Protein AF-A0A7C5S4I0-F1 (afdb_monomer_lite)

Radius of gyration: 25.24 Å; chains: 1; bounding box: 49×80×62 Å

Secondary structure (DSSP, 8-state):
-HHHHHHHHHHHHHHHHHHHHHHHHHHHHHHHHHHH--TT-EEEEEETTEEEEEEEEEE-SSEEEEEETTEEEEEEGGGS-HHHHHHHHHHHHTTT-HHHHHHHHHHHHT-GGGHHHHHHHHHHHHHH-HHHHSS-----PPPPPPP--PPPPPP---------------PPPPTT-PPPS---SSS--SS--SSEESS-PPTTSSEEHHHHHHHTTSTTHHHHHHHTT---SS--GGGHHHHHHHHHHH--HHHHHHHHHHHTSPPP--SSHHHHHHHHHHHHHHHHHTT-TTS-HHHHHHHHHHHHHHHHHHHHHTTS-TTSHHHHHHHHHHHHHHHHHTTTSTTHHHHHHHHHHHIIIIIHHHHHHTTT--SSIIIIIIIIIIHHHHHHHHHHHHHH---HHHHHHHTT-HHHHHHHHHHHTB-TTSPBP--SS----TTSTTS--HHHHHHHHHHTT-GGG--

Foldseek 3Di:
DVVVVVVVVVVVVVVVVLVVVLVVLLVVLLVLLQVQDDFQDWAWDADPNDTDIFTWHHRDPQGTWTDDPNDTDGDGSVRQDLVRSLVSLCVSCDLQNLVSLVSSLVNQVSDPVSVVVNVVSLVSCCVPPVVVNPDDDDDDDDDDDDDDDDDDDDDPDDDDDQDDQDQDPFDDFDPQDDDFPDWFPAFDAAFPQQQEDDDDDDPDAHHYLVRLLVQCVDPPNVVVLVVLPDDDPDQDLQNLLSLLSNCSRPVPVVSLVSSLVSLLDAQDDPVDLVSLVSLLSSLNNLRSSVPPPPCDPVSNVSSLVRLVVSLVVLLSVLPPALQALNVLSSLSSQLSSLNSCPPVDVCSRVSNVSSVCCCVRHNLSVLVVVLLDHDQWLQRCVVRPLVSVLSNQSRCCRGTVPRVLSVCSRSNVSLVVVLVQQVVQADPVRFGDGDHDDDVPPDDCSRHDPPSNLSSCVSSVPVVNPD

Structure (mmCIF, N/CA/C/O backbone):
data_AF-A0A7C5S4I0-F1
#
_entry.id   AF-A0A7C5S4I0-F1
#
loop_
_atom_site.group_PDB
_atom_site.id
_atom_site.type_symbol
_atom_site.label_atom_id
_atom_site.label_alt_id
_atom_site.label_comp_id
_atom_site.label_asym_id
_atom_site.label_entity_id
_atom_site.label_seq_id
_atom_site.pdbx_PDB_ins_code
_atom_site.Cartn_x
_atom_site.Cartn_y
_atom_site.Cartn_z
_atom_site.occupancy
_atom_site.B_iso_or_equiv
_atom_site.auth_seq_id
_atom_site.auth_comp_id
_atom_site.auth_asym_id
_atom_site.auth_atom_id
_atom_site.pdbx_PDB_model_num
ATOM 1 N N . MET A 1 1 ? -8.549 29.759 23.054 1.00 49.41 1 MET A N 1
ATOM 2 C CA . MET A 1 1 ? -9.076 28.689 22.179 1.00 49.41 1 MET A CA 1
ATOM 3 C C . MET A 1 1 ? -9.478 29.214 20.807 1.00 49.41 1 MET A C 1
ATOM 5 O O . MET A 1 1 ? -8.896 28.748 19.839 1.00 49.41 1 MET A O 1
ATOM 9 N N . GLU A 1 2 ? -10.346 30.225 20.693 1.00 38.31 2 GLU A N 1
ATOM 10 C CA . GLU A 1 2 ? -10.807 30.738 19.383 1.00 38.31 2 GLU A CA 1
ATOM 11 C C . GLU A 1 2 ? -9.679 31.234 18.459 1.00 38.31 2 GLU A C 1
ATOM 13 O O . GLU A 1 2 ? -9.653 30.900 17.279 1.00 38.31 2 GLU A O 1
ATOM 18 N N . ARG A 1 3 ? -8.666 31.937 18.990 1.00 32.91 3 ARG A N 1
ATOM 19 C CA . ARG A 1 3 ? -7.503 32.378 18.189 1.00 32.91 3 ARG A CA 1
ATOM 20 C C . ARG A 1 3 ? -6.625 31.227 17.676 1.00 32.91 3 ARG A C 1
ATOM 22 O O . ARG A 1 3 ? -6.031 31.352 16.613 1.00 32.91 3 ARG A O 1
ATOM 29 N N . GLN A 1 4 ? -6.555 30.109 18.403 1.00 33.31 4 GLN A N 1
ATOM 30 C CA . GLN A 1 4 ? -5.811 28.918 17.968 1.00 33.31 4 GLN A CA 1
ATOM 31 C C . GLN A 1 4 ? -6.588 28.122 16.914 1.00 33.31 4 GLN A C 1
ATOM 33 O O . GLN A 1 4 ? -5.984 27.647 15.959 1.00 33.31 4 GLN A O 1
ATOM 38 N N . GLN A 1 5 ? -7.915 28.025 17.037 1.00 38.31 5 GLN A N 1
ATOM 39 C CA . GLN A 1 5 ? -8.766 27.393 16.023 1.00 38.31 5 GLN A CA 1
ATOM 40 C C . GLN A 1 5 ? -8.799 28.198 14.714 1.00 38.31 5 GLN A C 1
ATOM 42 O O . GLN A 1 5 ? -8.715 27.603 13.644 1.00 38.31 5 GLN A O 1
ATOM 47 N N . ALA A 1 6 ? -8.819 29.534 14.786 1.00 35.03 6 ALA A N 1
ATOM 48 C CA . ALA A 1 6 ? -8.716 30.396 13.606 1.00 35.03 6 ALA A CA 1
ATOM 49 C C . ALA A 1 6 ? -7.357 30.257 12.890 1.00 35.03 6 ALA A C 1
ATOM 51 O O . ALA A 1 6 ? -7.311 30.180 11.664 1.00 35.03 6 ALA A O 1
ATOM 52 N N . ALA A 1 7 ? -6.256 30.155 13.644 1.00 31.31 7 ALA A N 1
ATOM 53 C CA . ALA A 1 7 ? -4.921 29.943 13.080 1.00 31.31 7 ALA A CA 1
ATOM 54 C C . ALA A 1 7 ? -4.766 28.553 12.426 1.00 31.31 7 ALA A C 1
ATOM 56 O O . ALA A 1 7 ? -4.193 28.442 11.345 1.00 31.31 7 ALA A O 1
ATOM 57 N N . LEU A 1 8 ? -5.326 27.502 13.039 1.00 33.78 8 LEU A N 1
ATOM 58 C CA . LEU A 1 8 ? -5.344 26.142 12.482 1.00 33.78 8 LEU A CA 1
ATOM 59 C C . LEU A 1 8 ? -6.216 26.035 11.220 1.00 33.78 8 LEU A C 1
ATOM 61 O O . LEU A 1 8 ? -5.810 25.389 10.256 1.00 33.78 8 LEU A O 1
ATOM 65 N N . GLY A 1 9 ? -7.375 26.702 11.195 1.00 37.19 9 GLY A N 1
ATOM 66 C CA . GLY A 1 9 ? -8.237 26.774 10.012 1.00 37.19 9 GLY A CA 1
ATOM 67 C C . GLY A 1 9 ? -7.575 27.505 8.841 1.00 37.19 9 GLY A C 1
ATOM 68 O O . GLY A 1 9 ? -7.613 27.018 7.713 1.00 37.19 9 GLY A O 1
ATOM 69 N N . ALA A 1 10 ? -6.892 28.623 9.112 1.00 31.53 10 ALA A N 1
ATOM 70 C CA . ALA A 1 10 ? -6.148 29.367 8.096 1.00 31.53 10 ALA A CA 1
ATOM 71 C C . ALA A 1 10 ? -4.965 28.559 7.529 1.00 31.53 10 ALA A C 1
ATOM 73 O O . ALA A 1 10 ? -4.748 28.553 6.316 1.00 31.53 10 ALA A O 1
ATOM 74 N N . ALA A 1 11 ? -4.232 27.827 8.375 1.00 31.39 11 ALA A N 1
ATOM 75 C CA . ALA A 1 11 ? -3.129 26.971 7.937 1.00 31.39 11 ALA A CA 1
ATOM 76 C C . ALA A 1 11 ? -3.612 25.785 7.081 1.00 31.39 11 ALA A C 1
ATOM 78 O O . ALA A 1 11 ? -3.050 25.530 6.018 1.00 31.39 11 ALA A O 1
ATOM 79 N N . ALA A 1 12 ? -4.690 25.102 7.484 1.00 33.16 12 ALA A N 1
ATOM 80 C CA . ALA A 1 12 ? -5.265 23.994 6.718 1.00 33.16 12 ALA A CA 1
ATOM 81 C C . ALA A 1 12 ? -5.838 24.450 5.364 1.00 33.16 12 ALA A C 1
ATOM 83 O O . ALA A 1 12 ? -5.592 23.800 4.348 1.00 33.16 12 ALA A O 1
ATOM 84 N N . ALA A 1 13 ? -6.533 25.593 5.326 1.00 32.53 13 ALA A N 1
ATOM 85 C CA . ALA A 1 13 ? -7.019 26.189 4.081 1.00 32.53 13 ALA A CA 1
ATOM 86 C C . ALA A 1 13 ? -5.866 26.593 3.148 1.00 32.53 13 ALA A C 1
ATOM 88 O O . ALA A 1 13 ? -5.957 26.385 1.942 1.00 32.53 13 ALA A O 1
ATOM 89 N N . THR A 1 14 ? -4.758 27.100 3.700 1.00 34.88 14 THR A N 1
ATOM 90 C CA . THR A 1 14 ? -3.560 27.457 2.923 1.00 34.88 14 THR A CA 1
ATOM 91 C C . THR A 1 14 ? -2.895 26.220 2.319 1.00 34.88 14 THR A C 1
ATOM 93 O O . THR A 1 14 ? -2.570 26.224 1.138 1.00 34.88 14 THR A O 1
ATOM 96 N N . VAL A 1 15 ? -2.753 25.131 3.083 1.00 35.12 15 VAL A N 1
ATOM 97 C CA . VAL A 1 15 ? -2.174 23.870 2.580 1.00 35.12 15 VAL A CA 1
ATOM 98 C C . VAL A 1 15 ? -3.059 23.233 1.503 1.00 35.12 15 VAL A C 1
ATOM 100 O O . VAL A 1 15 ? -2.547 22.807 0.468 1.00 35.12 15 VAL A O 1
ATOM 103 N N . LEU A 1 16 ? -4.382 23.206 1.705 1.00 31.30 16 LEU A N 1
ATOM 104 C CA . LEU A 1 16 ? -5.329 22.683 0.714 1.00 31.30 16 LEU A CA 1
ATOM 105 C C . LEU A 1 16 ? -5.314 23.529 -0.570 1.00 31.30 16 LEU A C 1
ATOM 107 O O . LEU A 1 16 ? -5.294 22.983 -1.671 1.00 31.30 16 LEU A O 1
ATOM 111 N N . PHE A 1 17 ? -5.251 24.856 -0.432 1.00 34.47 17 PHE A N 1
ATOM 112 C CA . PHE A 1 17 ? -5.127 25.783 -1.555 1.00 34.47 17 PHE A CA 1
ATOM 113 C C . PHE A 1 17 ? -3.813 25.572 -2.322 1.00 34.47 17 PHE A C 1
ATOM 115 O O . PHE A 1 17 ? -3.835 25.499 -3.550 1.00 34.47 17 PHE A O 1
ATOM 122 N N . CYS A 1 18 ? -2.684 25.391 -1.629 1.00 40.94 18 CYS A N 1
ATOM 123 C CA . CYS A 1 18 ? -1.391 25.112 -2.259 1.00 40.94 18 CYS A CA 1
ATOM 124 C C . CYS A 1 18 ? -1.392 23.789 -3.042 1.00 40.94 18 CYS A C 1
ATOM 126 O O . CYS A 1 18 ? -0.913 23.762 -4.175 1.00 40.94 18 CYS A O 1
ATOM 128 N N . ALA A 1 19 ? -1.971 22.718 -2.486 1.00 37.75 19 ALA A N 1
ATOM 129 C CA . ALA A 1 19 ? -2.036 21.412 -3.146 1.00 37.75 19 ALA A CA 1
ATOM 130 C C . ALA A 1 19 ? -2.951 21.415 -4.386 1.00 37.75 19 ALA A C 1
ATOM 132 O O . ALA A 1 19 ? -2.568 20.901 -5.437 1.00 37.75 19 ALA A O 1
ATOM 133 N N . VAL A 1 20 ? -4.132 22.041 -4.290 1.00 43.34 20 VAL A N 1
ATOM 134 C CA . VAL A 1 20 ? -5.066 22.179 -5.424 1.00 43.34 20 VAL A CA 1
ATOM 135 C C . VAL A 1 20 ? -4.447 23.020 -6.539 1.00 43.34 20 VAL A C 1
ATOM 137 O O . VAL A 1 20 ? -4.541 22.651 -7.709 1.00 43.34 20 VAL A O 1
ATOM 140 N N . CYS A 1 21 ? -3.750 24.106 -6.195 1.00 58.91 21 CYS A N 1
ATOM 141 C CA . CYS A 1 21 ? -3.068 24.911 -7.201 1.00 58.91 21 CYS A CA 1
ATOM 142 C C . CYS A 1 21 ? -1.896 24.168 -7.857 1.00 58.91 21 CYS A C 1
ATOM 144 O O . CYS A 1 21 ? -1.713 24.295 -9.061 1.00 58.91 21 CYS A O 1
ATOM 146 N N . GLY A 1 22 ? -1.123 23.378 -7.102 1.00 66.75 22 GLY A N 1
ATOM 147 C CA . GLY A 1 22 ? 0.019 22.643 -7.656 1.00 66.75 22 GLY A CA 1
ATOM 148 C C . GLY A 1 22 ? -0.386 21.602 -8.706 1.00 66.75 22 GLY A C 1
ATOM 149 O O . GLY A 1 22 ? 0.315 21.436 -9.707 1.00 66.75 22 GLY A O 1
ATOM 150 N N . ALA A 1 23 ? -1.533 20.940 -8.507 1.00 67.31 23 ALA A N 1
ATOM 151 C CA . ALA A 1 23 ? -2.107 20.009 -9.478 1.00 67.31 23 ALA A CA 1
ATOM 152 C C . ALA A 1 23 ? -2.664 20.729 -10.718 1.00 67.31 23 ALA A C 1
ATOM 154 O O . ALA A 1 23 ? -2.421 20.275 -11.836 1.00 67.31 23 ALA A O 1
ATOM 155 N N . ALA A 1 24 ? -3.356 21.860 -10.529 1.00 78.31 24 ALA A N 1
ATOM 156 C CA . ALA A 1 24 ? -3.873 22.677 -11.628 1.00 78.31 24 ALA A CA 1
ATOM 157 C C . ALA A 1 24 ? -2.739 23.209 -12.521 1.00 78.31 24 ALA A C 1
ATOM 159 O O . ALA A 1 24 ? -2.768 23.004 -13.726 1.00 78.31 24 ALA A O 1
ATOM 160 N N . GLU A 1 25 ? -1.681 23.767 -11.927 1.00 85.88 25 GLU A N 1
ATOM 161 C CA . GLU A 1 25 ? -0.528 24.309 -12.661 1.00 85.88 25 GLU A CA 1
ATOM 162 C C . GLU A 1 25 ? 0.234 23.235 -13.442 1.00 85.88 25 GLU A C 1
ATOM 164 O O . GLU A 1 25 ? 0.729 23.487 -14.539 1.00 85.88 25 GLU A O 1
ATOM 169 N N . ARG A 1 26 ? 0.345 22.021 -12.886 1.00 90.81 26 ARG A N 1
ATOM 170 C CA . ARG A 1 26 ? 0.927 20.892 -13.619 1.00 90.81 26 ARG A CA 1
ATOM 171 C C . ARG A 1 26 ? 0.043 20.503 -14.803 1.00 90.81 26 ARG A C 1
ATOM 173 O O . ARG A 1 26 ? 0.578 20.264 -15.881 1.00 90.81 26 ARG A O 1
ATOM 180 N N . GLY A 1 27 ? -1.277 20.489 -14.613 1.00 87.94 27 GLY A N 1
ATOM 181 C CA . GLY A 1 27 ? -2.254 20.306 -15.686 1.00 87.94 27 GLY A CA 1
ATOM 182 C C . GLY A 1 27 ? -2.083 21.340 -16.800 1.00 87.94 27 GLY A C 1
ATOM 183 O O . GLY A 1 27 ? -1.869 20.954 -17.948 1.00 87.94 27 GLY A O 1
ATOM 184 N N . ASP A 1 28 ? -2.056 22.627 -16.449 1.00 92.38 28 ASP A N 1
ATOM 185 C CA . ASP A 1 28 ? -1.843 23.741 -17.381 1.00 92.38 28 ASP A CA 1
ATOM 186 C C . ASP A 1 28 ? -0.530 23.581 -18.158 1.00 92.38 28 ASP A C 1
ATOM 188 O O . ASP A 1 28 ? -0.490 23.751 -19.377 1.00 92.38 28 ASP A O 1
ATOM 192 N N . LEU A 1 29 ? 0.547 23.181 -17.474 1.00 94.44 29 LEU A N 1
ATOM 193 C CA . LEU A 1 29 ? 1.850 22.971 -18.097 1.00 94.44 29 LEU A CA 1
ATOM 194 C C . LEU A 1 29 ? 1.850 21.783 -19.074 1.00 94.44 29 LEU A C 1
ATOM 196 O O . LEU A 1 29 ? 2.409 21.884 -20.165 1.00 94.44 29 LEU A O 1
ATOM 200 N N . THR A 1 30 ? 1.214 20.664 -18.715 1.00 95.44 30 THR A N 1
ATOM 201 C CA . THR A 1 30 ? 1.076 19.508 -19.621 1.00 95.44 30 THR A CA 1
ATOM 202 C C . THR A 1 30 ? 0.172 19.815 -20.815 1.00 95.44 30 THR A C 1
ATOM 204 O O . THR A 1 30 ? 0.504 19.438 -21.939 1.00 95.44 30 THR A O 1
ATOM 207 N N . GLY A 1 31 ? -0.907 20.580 -20.607 1.00 94.44 31 GLY A N 1
ATOM 208 C CA . GLY A 1 31 ? -1.767 21.088 -21.675 1.00 94.44 31 GLY A CA 1
ATOM 209 C C . GLY A 1 31 ? -0.993 21.982 -22.642 1.00 94.44 31 GLY A C 1
ATOM 210 O O . GLY A 1 31 ? -1.029 21.753 -23.849 1.00 94.44 31 GLY A O 1
ATOM 211 N N . TYR A 1 32 ? -0.192 22.909 -22.109 1.00 95.56 32 TYR A N 1
ATOM 212 C CA . TYR A 1 32 ? 0.690 23.766 -22.900 1.00 95.56 32 TYR A CA 1
ATOM 213 C C . TYR A 1 32 ? 1.677 22.960 -23.759 1.00 95.56 32 TYR A C 1
ATOM 215 O O . TYR A 1 32 ? 1.817 23.219 -24.956 1.00 95.56 32 TYR A O 1
ATOM 223 N N . ILE A 1 33 ? 2.346 21.953 -23.178 1.00 96.12 33 ILE A N 1
ATOM 224 C CA . ILE A 1 33 ? 3.274 21.082 -23.917 1.00 96.12 33 ILE A CA 1
ATOM 225 C C . ILE A 1 33 ? 2.536 20.344 -25.038 1.00 96.12 33 ILE A C 1
ATOM 227 O O . ILE A 1 33 ? 3.017 20.317 -26.171 1.00 96.12 33 ILE A O 1
ATOM 231 N N . ARG A 1 34 ? 1.367 19.769 -24.748 1.00 96.69 34 ARG A N 1
ATOM 232 C CA . ARG A 1 34 ? 0.556 19.038 -25.729 1.00 96.69 34 ARG A CA 1
ATOM 233 C C . ARG A 1 34 ? 0.142 19.918 -26.907 1.00 96.69 34 ARG A C 1
ATOM 235 O O . ARG A 1 34 ? 0.242 19.485 -28.047 1.00 96.69 34 ARG A O 1
ATOM 242 N N . GLU A 1 35 ? -0.289 21.147 -26.643 1.00 96.25 35 GLU A N 1
ATOM 243 C CA . GLU A 1 35 ? -0.762 22.072 -27.679 1.00 96.25 35 GLU A CA 1
ATOM 244 C C . GLU A 1 35 ? 0.363 22.646 -28.545 1.00 96.25 35 GLU A C 1
ATOM 246 O O . GLU A 1 35 ? 0.160 22.913 -29.731 1.00 96.25 35 GLU A O 1
ATOM 251 N N . ARG A 1 36 ? 1.546 22.875 -27.964 1.00 96.44 36 ARG A N 1
ATOM 252 C CA . ARG A 1 36 ? 2.652 23.555 -28.655 1.00 96.44 36 ARG A CA 1
ATOM 253 C C . ARG A 1 36 ? 3.671 22.611 -29.282 1.00 96.44 36 ARG A C 1
ATOM 255 O O . ARG A 1 36 ? 4.376 23.033 -30.198 1.00 96.44 36 ARG A O 1
ATOM 262 N N . SER A 1 37 ? 3.770 21.376 -28.803 1.00 96.25 37 SER A N 1
ATOM 263 C CA . SER A 1 37 ? 4.737 20.413 -29.325 1.00 96.25 37 SER A CA 1
ATOM 264 C C . SER A 1 37 ? 4.303 19.792 -30.653 1.00 96.25 37 SER A C 1
ATOM 266 O O . SER A 1 37 ? 3.118 19.681 -30.967 1.00 96.25 37 SER A O 1
ATOM 268 N N . LYS A 1 38 ? 5.283 19.394 -31.462 1.00 97.00 38 LYS A N 1
ATOM 269 C CA . LYS A 1 38 ? 5.088 18.735 -32.757 1.00 97.00 38 LYS A CA 1
ATOM 270 C C . LYS A 1 38 ? 5.943 17.471 -32.852 1.00 97.00 38 LYS A C 1
ATOM 272 O O . LYS A 1 38 ? 7.031 17.423 -32.272 1.00 97.00 38 LYS A O 1
ATOM 277 N N . PRO A 1 39 ? 5.508 16.455 -33.622 1.00 97.56 39 PRO A N 1
ATOM 278 C CA . PRO A 1 39 ? 6.359 15.314 -33.932 1.00 97.56 39 PRO A CA 1
ATOM 279 C C . PRO A 1 39 ? 7.711 15.772 -34.501 1.00 97.56 39 PRO A C 1
ATOM 281 O O . PRO A 1 39 ? 7.767 16.611 -35.400 1.00 97.56 39 PRO A O 1
ATOM 284 N N . GLY A 1 40 ? 8.799 15.229 -33.961 1.00 96.06 40 GLY A N 1
ATOM 285 C CA . GLY A 1 40 ? 10.178 15.612 -34.268 1.00 96.06 40 GLY A CA 1
ATOM 286 C C . GLY A 1 40 ? 10.796 16.616 -33.291 1.00 96.06 40 GLY A C 1
ATOM 287 O O . GLY A 1 40 ? 12.025 16.741 -33.266 1.00 96.06 40 GLY A O 1
ATOM 288 N N . ASP A 1 41 ? 9.999 17.281 -32.446 1.00 96.31 41 ASP A N 1
ATOM 289 C CA . ASP A 1 41 ? 10.537 18.159 -31.409 1.00 96.31 41 ASP A CA 1
ATOM 290 C C . ASP A 1 41 ? 11.461 17.389 -30.475 1.00 96.31 41 ASP A C 1
ATOM 292 O O . ASP A 1 41 ? 11.245 16.229 -30.139 1.00 96.31 41 ASP A O 1
ATOM 296 N N . THR A 1 42 ? 12.529 18.032 -30.023 1.00 94.75 42 THR A N 1
ATOM 297 C CA . THR A 1 42 ? 13.402 17.387 -29.050 1.00 94.75 42 THR A CA 1
ATOM 298 C C . THR A 1 42 ? 12.800 17.483 -27.654 1.00 94.75 42 THR A C 1
ATOM 300 O O . THR A 1 42 ? 12.685 18.581 -27.105 1.00 94.75 42 THR A O 1
ATOM 303 N N . VAL A 1 43 ? 12.601 16.328 -27.030 1.00 94.75 43 VAL A N 1
ATOM 304 C CA . VAL A 1 43 ? 12.261 16.192 -25.612 1.00 94.75 43 VAL A CA 1
ATOM 305 C C . VAL A 1 43 ? 13.365 15.452 -24.864 1.00 94.75 43 VAL A C 1
ATOM 307 O O . VAL A 1 43 ? 14.263 14.857 -25.463 1.00 94.75 43 VAL A O 1
ATOM 310 N N . TYR A 1 44 ? 13.326 15.527 -23.541 1.00 90.44 44 TYR A N 1
ATOM 311 C CA . TYR A 1 44 ? 14.125 14.662 -22.684 1.00 90.44 44 TYR A CA 1
ATOM 312 C C . TYR A 1 44 ? 13.201 13.588 -22.128 1.00 90.44 44 TYR A C 1
ATOM 314 O O . TYR A 1 44 ? 12.069 13.911 -21.777 1.00 90.44 44 TYR A O 1
ATOM 322 N N . VAL A 1 45 ? 13.668 12.344 -22.070 1.00 90.19 45 VAL A N 1
ATOM 323 C CA . VAL A 1 45 ? 12.980 11.208 -21.443 1.00 90.19 45 VAL A CA 1
ATOM 324 C C . VAL A 1 45 ? 13.946 10.482 -20.516 1.00 90.19 45 VAL A C 1
ATOM 326 O O . VAL A 1 45 ? 15.149 10.444 -20.762 1.00 90.19 45 VAL A O 1
ATOM 329 N N . GLU A 1 46 ? 13.425 9.919 -19.436 1.00 83.19 46 GLU A N 1
ATOM 330 C CA . GLU A 1 46 ? 14.198 9.121 -18.483 1.00 83.19 46 GLU A CA 1
ATOM 331 C C . GLU A 1 46 ? 14.265 7.663 -18.947 1.00 83.19 46 GLU A C 1
ATOM 333 O O . GLU A 1 46 ? 13.241 6.991 -19.075 1.00 83.19 46 GLU A O 1
ATOM 338 N N . VAL A 1 47 ? 15.480 7.162 -19.184 1.00 83.56 47 VAL A N 1
ATOM 339 C CA . VAL A 1 47 ? 15.740 5.771 -19.576 1.00 83.56 47 VAL A CA 1
ATOM 340 C C . VAL A 1 47 ? 16.803 5.200 -18.647 1.00 83.56 47 VAL A C 1
ATOM 342 O O . VAL A 1 47 ? 17.955 5.630 -18.663 1.00 83.56 47 VAL A O 1
ATOM 345 N N . GLY A 1 48 ? 16.411 4.246 -17.799 1.00 79.50 48 GLY A N 1
ATOM 346 C CA . GLY A 1 48 ? 17.322 3.645 -16.817 1.00 79.50 48 GLY A CA 1
ATOM 347 C C . GLY A 1 48 ? 17.861 4.645 -15.783 1.00 79.50 48 GLY A C 1
ATOM 348 O O . GLY A 1 48 ? 19.019 4.539 -15.383 1.00 79.50 48 GLY A O 1
ATOM 349 N N . GLY A 1 49 ? 17.052 5.636 -15.388 1.00 76.19 49 GLY A N 1
ATOM 350 C CA . GLY A 1 49 ? 17.430 6.675 -14.418 1.00 76.19 49 GLY A CA 1
ATOM 351 C C . GLY A 1 49 ? 18.414 7.718 -14.955 1.00 76.19 49 GLY A C 1
ATOM 352 O O . GLY A 1 49 ? 19.134 8.350 -14.179 1.00 76.19 49 GLY A O 1
ATOM 353 N N . ARG A 1 50 ? 18.511 7.846 -16.283 1.00 81.69 50 ARG A N 1
ATOM 354 C CA . ARG A 1 50 ? 19.247 8.916 -16.951 1.00 81.69 50 ARG A CA 1
ATOM 355 C C . ARG A 1 50 ? 18.324 9.671 -17.894 1.00 81.69 50 ARG A C 1
ATOM 357 O O . ARG A 1 50 ? 17.641 9.063 -18.715 1.00 81.69 50 ARG A O 1
ATOM 364 N N . SER A 1 51 ? 18.426 10.994 -17.859 1.00 84.56 51 SER A N 1
ATOM 365 C CA . SER A 1 51 ? 17.780 11.875 -18.825 1.00 84.56 51 SER A CA 1
ATOM 366 C C . SER A 1 51 ? 18.487 11.790 -20.179 1.00 84.56 51 SER A C 1
ATOM 368 O O . SER A 1 51 ? 19.675 12.106 -20.298 1.00 84.56 51 SER A O 1
ATOM 370 N N . VAL A 1 52 ? 17.764 11.359 -21.210 1.00 92.50 52 VAL A N 1
ATOM 371 C CA . VAL A 1 52 ? 18.265 11.199 -22.578 1.00 92.50 52 VAL A CA 1
ATOM 372 C C . VAL A 1 52 ? 17.454 12.074 -23.523 1.00 92.50 52 VAL A C 1
ATOM 374 O O . VAL A 1 52 ? 16.239 12.202 -23.400 1.00 92.50 52 VAL A O 1
ATOM 377 N N . ARG A 1 53 ? 18.138 12.684 -24.490 1.00 95.00 53 ARG A N 1
ATOM 378 C CA . ARG A 1 53 ? 17.512 13.462 -25.559 1.00 95.00 53 ARG A CA 1
ATOM 379 C C . ARG A 1 53 ? 16.841 12.514 -26.562 1.00 95.00 53 ARG A C 1
ATOM 381 O O . ARG A 1 53 ? 17.515 11.644 -27.104 1.00 95.00 53 ARG A O 1
ATOM 388 N N . ALA A 1 54 ? 15.562 12.722 -26.849 1.00 96.00 54 ALA A N 1
ATOM 389 C CA . ALA A 1 54 ? 14.777 11.926 -27.791 1.00 96.00 54 ALA A CA 1
ATOM 390 C C . ALA A 1 54 ? 13.928 12.826 -28.705 1.00 96.00 54 ALA A C 1
ATOM 392 O O . ALA A 1 54 ? 13.740 14.013 -28.423 1.00 96.00 54 ALA A O 1
ATOM 393 N N . ALA A 1 55 ? 13.446 12.275 -29.821 1.00 97.38 55 ALA A N 1
ATOM 394 C CA . ALA A 1 55 ? 12.534 12.977 -30.722 1.00 97.38 55 ALA A CA 1
ATOM 395 C C . ALA A 1 55 ? 11.091 12.669 -30.317 1.00 97.38 55 ALA A C 1
ATOM 397 O O . ALA A 1 55 ? 10.716 11.507 -30.236 1.00 97.38 55 ALA A O 1
ATOM 398 N N . LEU A 1 56 ? 10.275 13.681 -30.055 1.00 97.56 56 LEU A N 1
ATOM 399 C CA . LEU A 1 56 ? 8.871 13.507 -29.724 1.00 97.56 56 LEU A CA 1
ATOM 400 C C . LEU A 1 56 ? 8.149 12.847 -30.901 1.00 97.56 56 LEU A C 1
ATOM 402 O O . LEU A 1 56 ? 8.264 13.297 -32.037 1.00 97.56 56 LEU A O 1
ATOM 406 N N . VAL A 1 57 ? 7.411 11.779 -30.630 1.00 97.75 57 VAL A N 1
ATOM 407 C CA . VAL A 1 57 ? 6.515 11.130 -31.593 1.00 97.75 57 VAL A CA 1
ATOM 408 C C . VAL A 1 57 ? 5.122 11.724 -31.445 1.00 97.75 57 VAL A C 1
ATOM 410 O O . VAL A 1 57 ? 4.546 12.182 -32.428 1.00 97.75 57 VAL A O 1
ATOM 413 N N . LYS A 1 58 ? 4.609 11.774 -30.210 1.00 97.44 58 LYS A N 1
ATOM 414 C CA . LYS A 1 58 ? 3.312 12.373 -29.872 1.00 97.44 58 LYS A CA 1
ATOM 415 C C . LYS A 1 58 ? 3.274 12.871 -28.426 1.00 97.44 58 LYS A C 1
ATOM 417 O O . LYS A 1 58 ? 4.030 12.385 -27.586 1.00 97.44 58 LYS A O 1
ATOM 422 N N . ALA A 1 59 ? 2.365 13.802 -28.155 1.00 97.44 59 ALA A N 1
ATOM 423 C CA . ALA A 1 59 ? 1.950 14.225 -26.822 1.00 97.44 59 ALA A CA 1
ATOM 424 C C . ALA A 1 59 ? 0.414 14.228 -26.788 1.00 97.44 59 ALA A C 1
ATOM 426 O O . ALA A 1 59 ? -0.209 14.816 -27.670 1.00 97.44 59 ALA A O 1
ATOM 427 N N . ASP A 1 60 ? -0.193 13.549 -25.818 1.00 96.75 60 ASP A N 1
ATOM 428 C CA . ASP A 1 60 ? -1.645 13.369 -25.707 1.00 96.75 60 ASP A CA 1
ATOM 429 C C . ASP A 1 60 ? -2.120 13.526 -24.248 1.00 96.75 60 ASP A C 1
ATOM 431 O O . ASP A 1 60 ? -1.456 14.176 -23.440 1.00 96.75 60 ASP A O 1
ATOM 435 N N . GLU A 1 61 ? -3.320 13.052 -23.912 1.00 92.12 61 GLU A N 1
ATOM 436 C CA . GLU A 1 61 ? -3.869 13.139 -22.550 1.00 92.12 61 GLU A CA 1
ATOM 437 C C . GLU A 1 61 ? -3.148 12.239 -21.543 1.00 92.12 61 GLU A C 1
ATOM 439 O O . GLU A 1 61 ? -3.116 12.559 -20.356 1.00 92.12 61 GLU A O 1
ATOM 444 N N . GLU A 1 62 ? -2.544 11.141 -21.998 1.00 88.44 62 GLU A N 1
ATOM 445 C CA . GLU A 1 62 ? -1.908 10.157 -21.123 1.00 88.44 62 GLU A CA 1
ATOM 446 C C . GLU A 1 62 ? -0.441 10.504 -20.859 1.00 88.44 62 GLU A C 1
ATOM 448 O O . GLU A 1 62 ? 0.086 10.242 -19.771 1.00 88.44 62 GLU A O 1
ATOM 453 N N . GLY A 1 63 ? 0.231 11.112 -21.838 1.00 94.88 63 GLY A N 1
ATOM 454 C CA . GLY A 1 63 ? 1.641 11.435 -21.709 1.00 94.88 63 GLY A CA 1
ATOM 455 C C . GLY A 1 63 ? 2.300 11.903 -22.995 1.00 94.88 63 GLY A C 1
ATOM 456 O O . GLY A 1 63 ? 1.697 12.537 -23.861 1.00 94.88 63 GLY A O 1
ATOM 457 N N . ILE A 1 64 ? 3.577 11.557 -23.112 1.00 97.25 64 ILE A N 1
ATOM 458 C CA . ILE A 1 64 ? 4.348 11.681 -24.346 1.00 97.25 64 ILE A CA 1
ATOM 459 C C . ILE A 1 64 ? 4.827 10.311 -24.799 1.00 97.25 64 ILE A C 1
ATOM 461 O O . ILE A 1 64 ? 5.061 9.416 -23.990 1.00 97.25 64 ILE A O 1
ATOM 465 N N . ALA A 1 65 ? 5.073 10.178 -26.094 1.00 97.06 65 ALA A N 1
ATOM 466 C CA . ALA A 1 65 ? 5.891 9.109 -26.635 1.00 97.06 65 ALA A CA 1
ATOM 467 C C . ALA A 1 65 ? 7.084 9.720 -27.362 1.00 97.06 65 ALA A C 1
ATOM 469 O O . ALA A 1 65 ? 6.913 10.635 -28.170 1.00 97.06 65 ALA A O 1
ATOM 470 N N . ALA A 1 66 ? 8.294 9.242 -27.074 1.00 97.31 66 ALA A N 1
ATOM 471 C CA . ALA A 1 66 ? 9.514 9.745 -27.695 1.00 97.31 66 ALA A CA 1
ATOM 472 C C . ALA A 1 66 ? 10.298 8.622 -28.384 1.00 97.31 66 ALA A C 1
ATOM 474 O O . ALA A 1 66 ? 10.467 7.541 -27.834 1.00 97.31 66 ALA A O 1
ATOM 475 N N . SER A 1 67 ? 10.804 8.890 -29.583 1.00 97.19 67 SER A N 1
ATOM 476 C CA . SER A 1 67 ? 11.665 8.005 -30.353 1.00 97.19 67 SER A CA 1
ATOM 477 C C . SER A 1 67 ? 13.116 8.188 -29.927 1.00 97.19 67 SER A C 1
ATOM 479 O O . SER A 1 67 ? 13.704 9.267 -30.074 1.00 97.19 67 SER A O 1
ATOM 481 N N . LEU A 1 68 ? 13.703 7.111 -29.416 1.00 96.00 68 LEU A N 1
ATOM 482 C CA . LEU A 1 68 ? 15.120 6.999 -29.113 1.00 96.00 68 LEU A CA 1
ATOM 483 C C . LEU A 1 68 ? 15.680 5.818 -29.903 1.00 96.00 68 LEU A C 1
ATOM 485 O O . LEU A 1 68 ? 15.309 4.673 -29.669 1.00 96.00 68 LEU A O 1
ATOM 489 N N . MET A 1 69 ? 16.566 6.097 -30.863 1.00 94.38 69 MET A N 1
ATOM 490 C CA . MET A 1 69 ? 17.162 5.072 -31.738 1.00 94.38 69 MET A CA 1
ATOM 491 C C . MET A 1 69 ? 16.122 4.205 -32.478 1.00 94.38 69 MET A C 1
ATOM 493 O O . MET A 1 69 ? 16.332 3.016 -32.689 1.00 94.38 69 MET A O 1
ATOM 497 N N . GLY A 1 70 ? 14.991 4.800 -32.871 1.00 93.12 70 GLY A N 1
ATOM 498 C CA . GLY A 1 70 ? 13.908 4.096 -33.565 1.00 93.12 70 GLY A CA 1
ATOM 499 C C . GLY A 1 70 ? 12.973 3.300 -32.650 1.00 93.12 70 GLY A C 1
ATOM 500 O O . GLY A 1 70 ? 12.005 2.733 -33.145 1.00 93.12 70 GLY A O 1
ATOM 501 N N . MET A 1 71 ? 13.220 3.282 -31.336 1.00 94.19 71 MET A N 1
ATOM 502 C CA . MET A 1 71 ? 12.300 2.729 -30.344 1.00 94.19 71 MET A CA 1
ATOM 503 C C . MET A 1 71 ? 11.413 3.825 -29.759 1.00 94.19 71 MET A C 1
ATOM 505 O O . MET A 1 71 ? 11.918 4.862 -29.331 1.00 94.19 71 MET A O 1
ATOM 509 N N . GLU A 1 72 ? 10.108 3.576 -29.697 1.00 96.75 72 GLU A N 1
ATOM 510 C CA . GLU A 1 72 ? 9.151 4.457 -29.031 1.00 96.75 72 GLU A CA 1
ATOM 511 C C . GLU A 1 72 ? 9.132 4.188 -27.521 1.00 96.75 72 GLU A C 1
ATOM 513 O O . GLU A 1 72 ? 8.954 3.055 -27.074 1.00 96.75 72 GLU A O 1
ATOM 518 N N . ILE A 1 73 ? 9.345 5.241 -26.735 1.00 94.69 73 ILE A N 1
ATOM 519 C CA . ILE A 1 73 ? 9.381 5.213 -25.274 1.00 94.69 73 ILE A CA 1
ATOM 520 C C . ILE A 1 73 ? 8.192 6.030 -24.762 1.00 94.69 73 ILE A C 1
ATOM 522 O O . ILE A 1 73 ? 8.257 7.265 -24.796 1.00 94.69 73 ILE A O 1
ATOM 526 N N . PRO A 1 74 ? 7.107 5.380 -24.306 1.00 94.69 74 PRO A N 1
ATOM 527 C CA . PRO A 1 74 ? 5.997 6.081 -23.679 1.00 94.69 74 PRO A CA 1
ATOM 528 C C . PRO A 1 74 ? 6.393 6.548 -22.272 1.00 94.69 74 PRO A C 1
ATOM 530 O O . PRO A 1 74 ? 7.011 5.804 -21.507 1.00 94.69 74 PRO A O 1
ATOM 533 N N . GLN A 1 75 ? 6.025 7.777 -21.917 1.00 92.12 75 GLN A N 1
ATOM 534 C CA . GLN A 1 75 ? 6.124 8.314 -20.562 1.00 92.12 75 GLN A CA 1
ATOM 535 C C . GLN A 1 75 ? 4.803 8.964 -20.176 1.00 92.12 75 GLN A C 1
ATOM 537 O O . GLN A 1 75 ? 4.360 9.906 -20.832 1.00 92.12 75 GLN A O 1
ATOM 542 N N . ASN A 1 76 ? 4.198 8.483 -19.092 1.00 91.56 76 ASN A N 1
ATOM 543 C CA . ASN A 1 76 ? 2.993 9.087 -18.549 1.00 91.56 76 ASN A CA 1
ATOM 544 C C . ASN A 1 76 ? 3.312 10.471 -17.964 1.00 91.56 76 ASN A C 1
ATOM 546 O O . ASN A 1 76 ? 4.367 10.653 -17.346 1.00 91.56 76 ASN A O 1
ATOM 550 N N . TRP A 1 77 ? 2.395 11.434 -18.102 1.00 92.50 77 TRP A N 1
ATOM 551 C CA . TRP A 1 77 ? 2.581 12.772 -17.541 1.00 92.50 77 TRP A CA 1
ATOM 552 C C . TRP A 1 77 ? 2.955 12.753 -16.063 1.00 92.50 77 TRP A C 1
ATOM 554 O O . TRP A 1 77 ? 3.759 13.585 -15.672 1.00 92.50 77 TRP A O 1
ATOM 564 N N . TYR A 1 78 ? 2.440 11.827 -15.248 1.00 83.94 78 TYR A N 1
ATOM 565 C CA . TYR A 1 78 ? 2.722 11.711 -13.808 1.00 83.94 78 TYR A CA 1
ATOM 566 C C . TYR A 1 78 ? 4.119 11.176 -13.464 1.00 83.94 78 TYR A C 1
ATOM 568 O O . TYR A 1 78 ? 4.562 11.330 -12.321 1.00 83.94 78 TYR A O 1
ATOM 576 N N . ASP A 1 79 ? 4.817 10.583 -14.430 1.00 81.88 79 ASP A N 1
ATOM 577 C CA . ASP A 1 79 ? 6.152 10.010 -14.235 1.00 81.88 79 ASP A CA 1
ATOM 578 C C . ASP A 1 79 ? 7.268 10.972 -14.669 1.00 81.88 79 ASP A C 1
ATOM 580 O O . ASP A 1 79 ? 8.433 10.781 -14.320 1.00 81.88 79 ASP A O 1
ATOM 584 N N . ILE A 1 80 ? 6.920 12.046 -15.385 1.00 91.06 80 ILE A N 1
ATOM 585 C CA . ILE A 1 80 ? 7.861 13.097 -15.781 1.00 91.06 80 ILE A CA 1
ATOM 586 C C . ILE A 1 80 ? 8.105 14.031 -14.588 1.00 91.06 80 ILE A C 1
ATOM 588 O O . ILE A 1 80 ? 7.180 14.660 -14.072 1.00 91.06 80 ILE A O 1
ATOM 592 N N . GLY A 1 81 ? 9.352 14.160 -14.135 1.00 87.88 81 GLY A N 1
ATOM 593 C CA . GLY A 1 81 ? 9.688 15.054 -13.020 1.00 87.88 81 GLY A CA 1
ATOM 594 C C . GLY A 1 81 ? 9.351 16.522 -13.320 1.00 87.88 81 GLY A C 1
ATOM 595 O O . GLY A 1 81 ? 9.438 16.964 -14.466 1.00 87.88 81 GLY A O 1
ATOM 596 N N . ASP A 1 82 ? 9.010 17.309 -12.294 1.00 93.50 82 ASP A N 1
ATOM 597 C CA . ASP A 1 82 ? 8.613 18.721 -12.454 1.00 93.50 82 ASP A CA 1
ATOM 598 C C . ASP A 1 82 ? 9.675 19.554 -13.194 1.00 93.50 82 ASP A C 1
ATOM 600 O O . ASP A 1 82 ? 9.358 20.341 -14.086 1.00 93.50 82 ASP A O 1
ATOM 604 N N . ARG A 1 83 ? 10.961 19.314 -12.910 1.00 92.38 83 ARG A N 1
ATOM 605 C CA . ARG A 1 83 ? 12.073 19.957 -13.628 1.00 92.38 83 ARG A CA 1
ATOM 606 C C . ARG A 1 83 ? 12.076 19.641 -15.121 1.00 92.38 83 ARG A C 1
ATOM 608 O O . ARG A 1 83 ? 12.356 20.516 -15.934 1.00 92.38 83 ARG A O 1
ATOM 615 N N . GLN A 1 84 ? 11.790 18.397 -15.486 1.00 92.12 84 GLN A N 1
ATOM 616 C CA . GLN A 1 84 ? 11.783 17.953 -16.877 1.00 92.12 84 GLN A CA 1
ATOM 617 C C . GLN A 1 84 ? 10.584 18.541 -17.627 1.00 92.12 84 GLN A C 1
ATOM 619 O O . GLN A 1 84 ? 10.769 19.042 -18.735 1.00 92.12 84 GLN A O 1
ATOM 624 N N . LEU A 1 85 ? 9.404 18.592 -16.994 1.00 94.75 85 LEU A N 1
ATOM 625 C CA . LEU A 1 85 ? 8.240 19.301 -17.537 1.00 94.75 85 LEU A CA 1
ATOM 626 C C . LEU A 1 85 ? 8.538 20.783 -17.776 1.00 94.75 85 LEU A C 1
ATOM 628 O O . LEU A 1 85 ? 8.293 21.285 -18.873 1.00 94.75 85 LEU A O 1
ATOM 632 N N . LEU A 1 86 ? 9.126 21.469 -16.788 1.00 95.12 86 LEU A N 1
ATOM 633 C CA . LEU A 1 86 ? 9.504 22.876 -16.918 1.00 95.12 86 LEU A CA 1
ATOM 634 C C . LEU A 1 86 ? 10.463 23.087 -18.099 1.00 95.12 86 LEU A C 1
ATOM 636 O O . LEU A 1 86 ? 10.273 24.007 -18.890 1.00 95.12 86 LEU A O 1
ATOM 640 N N . LEU A 1 87 ? 11.480 22.233 -18.249 1.00 91.88 87 LEU A N 1
ATOM 641 C CA . LEU A 1 87 ? 12.453 22.334 -19.342 1.00 91.88 87 LEU A CA 1
ATOM 642 C C . LEU A 1 87 ? 11.825 22.077 -20.719 1.00 91.88 87 LEU A C 1
ATOM 644 O O . LEU A 1 87 ? 12.167 22.771 -21.678 1.00 91.88 87 LEU A O 1
ATOM 648 N N . MET A 1 88 ? 10.911 21.109 -20.824 1.00 93.56 88 MET A N 1
ATOM 649 C CA . MET A 1 88 ? 10.165 20.847 -22.058 1.00 93.56 88 MET A CA 1
ATOM 650 C C . MET A 1 88 ? 9.319 22.058 -22.448 1.00 93.56 88 MET A C 1
ATOM 652 O O . MET A 1 88 ? 9.441 22.562 -23.563 1.00 93.56 88 MET A O 1
ATOM 656 N N . ALA A 1 89 ? 8.518 22.568 -21.516 1.00 94.50 89 ALA A N 1
ATOM 657 C CA . ALA A 1 89 ? 7.647 23.707 -21.764 1.00 94.50 89 ALA A CA 1
ATOM 658 C C . ALA A 1 89 ? 8.438 24.995 -22.050 1.00 94.50 89 ALA A C 1
ATOM 660 O O . ALA A 1 89 ? 8.106 25.716 -22.987 1.00 94.50 89 ALA A O 1
ATOM 661 N N . ARG A 1 90 ? 9.549 25.243 -21.342 1.00 93.62 90 ARG A N 1
ATOM 662 C CA . ARG A 1 90 ? 10.451 26.377 -21.613 1.00 93.62 90 ARG A CA 1
ATOM 663 C C . ARG A 1 90 ? 11.023 26.342 -23.024 1.00 93.62 90 ARG A C 1
ATOM 665 O O . ARG A 1 90 ? 11.116 27.375 -23.679 1.00 93.62 90 ARG A O 1
ATOM 672 N N . ARG A 1 91 ? 11.397 25.159 -23.510 1.00 92.00 91 ARG A N 1
ATOM 673 C CA . ARG A 1 91 ? 11.906 25.007 -24.875 1.00 92.00 91 ARG A CA 1
ATOM 674 C C . ARG A 1 91 ? 10.849 25.339 -25.928 1.00 92.00 91 ARG A C 1
ATOM 676 O O . ARG A 1 91 ? 11.198 25.912 -26.953 1.00 92.00 91 ARG A O 1
ATOM 683 N N . LEU A 1 92 ? 9.595 24.968 -25.675 1.00 92.19 92 LEU A N 1
ATOM 684 C CA . LEU A 1 92 ? 8.467 25.241 -26.570 1.00 92.19 92 LEU A CA 1
ATOM 685 C C . LEU A 1 92 ? 8.035 26.712 -26.534 1.00 92.19 92 LEU A C 1
ATOM 687 O O . LEU A 1 92 ? 7.637 27.250 -27.563 1.00 92.19 92 LEU A O 1
ATOM 691 N N . ALA A 1 93 ? 8.148 27.359 -25.373 1.00 91.56 93 ALA A N 1
ATOM 692 C CA . ALA A 1 93 ? 7.861 28.780 -25.202 1.00 91.56 93 ALA A CA 1
ATOM 693 C C . ALA A 1 93 ? 8.822 29.680 -25.981 1.00 91.56 93 ALA A C 1
ATOM 695 O O . ALA A 1 93 ? 8.410 30.697 -26.539 1.00 91.56 93 ALA A O 1
ATOM 696 N N . GLY A 1 94 ? 10.107 29.309 -26.012 1.00 88.06 94 GLY A N 1
ATOM 697 C CA . GLY A 1 94 ? 11.157 30.248 -26.390 1.00 88.06 94 GLY A CA 1
ATOM 698 C C . GLY A 1 94 ? 11.201 31.445 -25.432 1.00 88.06 94 GLY A C 1
ATOM 699 O O . GLY A 1 94 ? 10.541 31.459 -24.394 1.00 88.06 94 GLY A O 1
ATOM 700 N N . ASP A 1 95 ? 11.978 32.469 -25.781 1.00 84.56 95 ASP A N 1
ATOM 701 C CA . ASP A 1 95 ? 12.126 33.653 -24.922 1.00 84.56 95 ASP A CA 1
ATOM 702 C C . ASP A 1 95 ? 11.175 34.810 -25.312 1.00 84.56 95 ASP A C 1
ATOM 704 O O . ASP A 1 95 ? 11.247 35.893 -24.735 1.00 84.56 95 ASP A O 1
ATOM 708 N N . GLU A 1 96 ? 10.304 34.613 -26.308 1.00 84.19 96 GLU A N 1
ATOM 709 C CA . GLU A 1 96 ? 9.424 35.659 -26.864 1.00 84.19 96 GLU A CA 1
ATOM 710 C C . GLU A 1 96 ? 7.960 35.553 -26.400 1.00 84.19 96 GLU A C 1
ATOM 712 O O . GLU A 1 96 ? 7.200 36.510 -26.548 1.00 84.19 96 GLU A O 1
ATOM 717 N N . ASP A 1 97 ? 7.555 34.427 -25.806 1.00 89.75 97 ASP A N 1
ATOM 718 C CA . ASP A 1 97 ? 6.180 34.191 -25.350 1.00 89.75 97 ASP A CA 1
ATOM 719 C C . ASP A 1 97 ? 6.030 34.541 -23.857 1.00 89.75 97 ASP A C 1
ATOM 721 O O . ASP A 1 97 ? 6.231 33.711 -22.968 1.00 89.75 97 ASP A O 1
ATOM 725 N N . GLY A 1 98 ? 5.689 35.804 -23.574 1.00 88.69 98 GLY A N 1
ATOM 726 C CA . GLY A 1 98 ? 5.543 36.314 -22.206 1.00 88.69 98 GLY A CA 1
ATOM 727 C C . GLY A 1 98 ? 4.493 35.583 -21.354 1.00 88.69 98 GLY A C 1
ATOM 728 O O . GLY A 1 98 ? 4.697 35.437 -20.149 1.00 88.69 98 GLY A O 1
ATOM 729 N N . GLU A 1 99 ? 3.406 35.069 -21.950 1.00 89.88 99 GLU A N 1
ATOM 730 C CA . GLU A 1 99 ? 2.398 34.282 -21.211 1.00 89.88 99 GLU A CA 1
ATOM 731 C C . GLU A 1 99 ? 2.950 32.916 -20.813 1.00 89.88 99 GLU A C 1
ATOM 733 O O . GLU A 1 99 ? 2.803 32.479 -19.669 1.00 89.88 99 GLU A O 1
ATOM 738 N N . ALA A 1 100 ? 3.638 32.254 -21.743 1.00 92.00 100 ALA A N 1
ATOM 739 C CA . ALA A 1 100 ? 4.266 30.976 -21.459 1.00 92.00 100 ALA A CA 1
ATOM 740 C C . ALA A 1 100 ? 5.345 31.118 -20.375 1.00 92.00 100 ALA A C 1
ATOM 742 O O . ALA A 1 100 ? 5.385 30.322 -19.439 1.00 92.00 100 ALA A O 1
ATOM 743 N N . LEU A 1 101 ? 6.172 32.167 -20.429 1.00 92.56 101 LEU A N 1
ATOM 744 C CA . LEU A 1 101 ? 7.166 32.444 -19.387 1.00 92.56 101 LEU A CA 1
ATOM 745 C C . LEU A 1 101 ? 6.525 32.710 -18.016 1.00 92.56 101 LEU A C 1
ATOM 747 O O . LEU A 1 101 ? 7.060 32.262 -17.000 1.00 92.56 101 LEU A O 1
ATOM 751 N N . LEU A 1 102 ? 5.365 33.373 -17.969 1.00 91.81 102 LEU A N 1
ATOM 752 C CA . LEU A 1 102 ? 4.629 33.599 -16.725 1.00 91.81 102 LEU A CA 1
ATOM 753 C C . LEU A 1 102 ? 4.048 32.297 -16.150 1.00 91.81 102 LEU A C 1
ATOM 755 O O . LEU A 1 102 ? 4.141 32.074 -14.940 1.00 91.81 102 LEU A O 1
ATOM 759 N N . LEU A 1 103 ? 3.503 31.416 -16.998 1.00 93.00 103 LEU A N 1
ATOM 760 C CA . LEU A 1 103 ? 3.063 30.072 -16.602 1.00 93.00 103 LEU A CA 1
ATOM 761 C C . LEU A 1 103 ? 4.227 29.266 -16.005 1.00 93.00 103 LEU A C 1
ATOM 763 O O . LEU A 1 103 ? 4.109 28.713 -14.910 1.00 93.00 103 LEU A O 1
ATOM 767 N N . LEU A 1 104 ? 5.376 29.263 -16.686 1.00 94.25 104 LEU A N 1
ATOM 768 C CA . LEU A 1 104 ? 6.597 28.587 -16.240 1.00 94.25 104 LEU A CA 1
ATOM 769 C C . LEU A 1 104 ? 7.089 29.125 -14.894 1.00 94.25 104 LEU A C 1
ATOM 771 O O . LEU A 1 104 ? 7.454 28.348 -14.012 1.00 94.25 104 LEU A O 1
ATOM 775 N N . TYR A 1 105 ? 7.074 30.448 -14.713 1.00 94.31 105 TYR A N 1
ATOM 776 C CA . TYR A 1 105 ? 7.469 31.084 -13.459 1.00 94.31 105 TYR A CA 1
ATOM 777 C C . TYR A 1 105 ? 6.551 30.680 -12.300 1.00 94.31 105 TYR A C 1
ATOM 779 O O . TYR A 1 105 ? 7.042 30.293 -11.239 1.00 94.31 105 TYR A O 1
ATOM 787 N N . ARG A 1 106 ? 5.226 30.707 -12.509 1.00 91.69 106 ARG A N 1
ATOM 788 C CA . ARG A 1 106 ? 4.235 30.290 -11.500 1.00 91.69 106 ARG A CA 1
ATOM 789 C C . ARG A 1 106 ? 4.419 28.832 -11.093 1.00 91.69 106 ARG A C 1
ATOM 791 O O . ARG A 1 106 ? 4.392 28.529 -9.903 1.00 91.69 106 ARG A O 1
ATOM 798 N N . PHE A 1 107 ? 4.672 27.962 -12.067 1.00 93.06 107 PHE A N 1
ATOM 799 C CA . PHE A 1 107 ? 4.974 26.560 -11.814 1.00 93.06 107 PHE A CA 1
ATOM 800 C C . PHE A 1 107 ? 6.276 26.390 -11.009 1.00 93.06 107 PHE A C 1
ATOM 802 O O . PHE A 1 107 ? 6.317 25.610 -10.055 1.00 93.06 107 PHE A O 1
ATOM 809 N N . ALA A 1 108 ? 7.335 27.129 -11.356 1.00 93.62 108 ALA A N 1
ATOM 810 C CA . ALA A 1 108 ? 8.649 27.000 -10.726 1.00 93.62 108 ALA A CA 1
ATOM 811 C C . ALA A 1 108 ? 8.714 27.581 -9.301 1.00 93.62 108 ALA A C 1
ATOM 813 O O . ALA A 1 108 ? 9.294 26.951 -8.422 1.00 93.62 108 ALA A O 1
ATOM 814 N N . ILE A 1 109 ? 8.112 28.747 -9.030 1.00 93.19 109 ILE A N 1
ATOM 815 C CA . ILE A 1 109 ? 8.251 29.443 -7.730 1.00 93.19 109 ILE A CA 1
ATOM 816 C C . ILE A 1 109 ? 7.663 28.667 -6.542 1.00 93.19 109 ILE A C 1
ATOM 818 O O . ILE A 1 109 ? 7.992 28.941 -5.390 1.00 93.19 109 ILE A O 1
ATOM 822 N N . ARG A 1 110 ? 6.791 27.692 -6.804 1.00 87.25 110 ARG A N 1
ATOM 823 C CA . ARG A 1 110 ? 6.131 26.880 -5.771 1.00 87.25 110 ARG A CA 1
ATOM 824 C C . ARG A 1 110 ? 6.850 25.571 -5.456 1.00 87.25 110 ARG A C 1
ATOM 826 O O . ARG A 1 110 ? 6.360 24.807 -4.630 1.00 87.25 110 ARG A O 1
ATOM 833 N N . ARG A 1 111 ? 7.976 25.305 -6.117 1.00 88.88 111 ARG A N 1
ATOM 834 C CA . ARG A 1 111 ? 8.736 24.057 -6.017 1.00 88.88 111 ARG A CA 1
ATOM 835 C C . ARG A 1 111 ? 10.157 24.377 -5.589 1.00 88.88 111 ARG A C 1
ATOM 837 O O . ARG A 1 111 ? 10.871 25.092 -6.293 1.00 88.88 111 ARG A O 1
ATOM 844 N N . GLU A 1 112 ? 10.557 23.876 -4.425 1.00 85.81 112 GLU A N 1
ATOM 845 C CA . GLU A 1 112 ? 11.858 24.209 -3.833 1.00 85.81 112 GLU A CA 1
ATOM 846 C C . GLU A 1 112 ? 13.010 23.789 -4.759 1.00 85.81 112 GLU A C 1
ATOM 848 O O . GLU A 1 112 ? 13.976 24.529 -4.938 1.00 85.81 112 GLU A O 1
ATOM 853 N N . GLU A 1 113 ? 12.874 22.655 -5.446 1.00 88.62 113 GLU A N 1
ATOM 854 C CA . GLU A 1 113 ? 13.859 22.138 -6.394 1.00 88.62 113 GLU A CA 1
ATOM 855 C C . GLU A 1 113 ? 13.974 22.949 -7.698 1.00 88.62 113 GLU A C 1
ATOM 857 O O . GLU A 1 113 ? 14.912 22.736 -8.470 1.00 88.62 113 GLU A O 1
ATOM 862 N N . LEU A 1 114 ? 13.047 23.881 -7.957 1.00 92.94 114 LEU A N 1
ATOM 863 C CA . LEU A 1 114 ? 13.019 24.734 -9.154 1.00 92.94 114 LEU A CA 1
ATOM 864 C C . LEU A 1 114 ? 13.299 26.208 -8.858 1.00 92.94 114 LEU A C 1
ATOM 866 O O . LEU A 1 114 ? 13.204 27.041 -9.760 1.00 92.94 114 LEU A O 1
ATOM 870 N N . LYS A 1 115 ? 13.684 26.545 -7.626 1.00 91.56 115 LYS A N 1
ATOM 871 C CA . LYS A 1 115 ? 13.901 27.928 -7.187 1.00 91.56 115 LYS A CA 1
ATOM 872 C C . LYS A 1 115 ? 14.893 28.698 -8.061 1.00 91.56 115 LYS A C 1
ATOM 874 O O . LYS A 1 115 ? 14.627 29.838 -8.431 1.00 91.56 115 LYS A O 1
ATOM 879 N N . ASP A 1 116 ? 15.987 28.059 -8.466 1.00 94.19 116 ASP A N 1
ATOM 880 C CA . ASP A 1 116 ? 16.978 28.674 -9.357 1.00 94.19 116 ASP A CA 1
ATOM 881 C C . ASP A 1 116 ? 16.400 28.979 -10.747 1.00 94.19 116 ASP A C 1
ATOM 883 O O . ASP A 1 116 ? 16.741 29.989 -11.363 1.00 94.19 116 ASP A O 1
ATOM 887 N N . GLU A 1 117 ? 15.510 28.123 -11.254 1.00 94.69 117 GLU A N 1
ATOM 888 C CA . GLU A 1 117 ? 14.824 28.364 -12.525 1.00 94.69 117 GLU A CA 1
ATOM 889 C C . GLU A 1 117 ? 13.758 29.454 -12.382 1.00 94.69 117 GLU A C 1
ATOM 891 O O . GLU A 1 117 ? 13.640 30.297 -13.270 1.00 94.69 117 GLU A O 1
ATOM 896 N N . ALA A 1 118 ? 13.051 29.507 -11.249 1.00 93.69 118 ALA A N 1
ATOM 897 C CA . ALA A 1 118 ? 12.108 30.578 -10.944 1.00 93.69 118 ALA A CA 1
ATOM 898 C C . ALA A 1 118 ? 12.799 31.951 -10.947 1.00 93.69 118 ALA A C 1
ATOM 900 O O . ALA A 1 118 ? 12.298 32.878 -11.577 1.00 93.69 118 ALA A O 1
ATOM 901 N N . VAL A 1 119 ? 13.985 32.067 -10.335 1.00 94.25 119 VAL A N 1
ATOM 902 C CA . VAL A 1 119 ? 14.777 33.312 -10.329 1.00 94.25 119 VAL A CA 1
ATOM 903 C C . VAL A 1 119 ? 15.194 33.727 -11.746 1.00 94.25 119 VAL A C 1
ATOM 905 O O . VAL A 1 119 ? 15.112 34.904 -12.098 1.00 94.25 119 VAL A O 1
ATOM 908 N N . LYS A 1 120 ? 15.610 32.777 -12.595 1.00 94.88 120 LYS A N 1
ATOM 909 C CA . LYS A 1 120 ? 15.967 33.070 -13.998 1.00 94.88 120 LYS A CA 1
ATOM 910 C C . LYS A 1 120 ? 14.758 33.535 -14.812 1.00 94.88 120 LYS A C 1
ATOM 912 O O . LYS A 1 120 ? 14.870 34.483 -15.592 1.00 94.88 120 LYS A O 1
ATOM 917 N N . LEU A 1 121 ? 13.618 32.865 -14.644 1.00 94.12 121 LEU A N 1
ATOM 918 C CA . LEU A 1 121 ? 12.367 33.216 -15.318 1.00 94.12 121 LEU A CA 1
ATOM 919 C C . LEU A 1 121 ? 11.872 34.592 -14.867 1.00 94.12 121 LEU A C 1
ATOM 921 O O . LEU A 1 121 ? 11.488 35.396 -15.707 1.00 94.12 121 LEU A O 1
ATOM 925 N N . GLU A 1 122 ? 11.972 34.900 -13.573 1.00 93.69 122 GLU A N 1
ATOM 926 C CA . GLU A 1 122 ? 11.660 36.219 -13.019 1.00 93.69 122 GLU A CA 1
ATOM 927 C C . GLU A 1 122 ? 12.527 37.323 -13.627 1.00 93.69 122 GLU A C 1
ATOM 929 O O . GLU A 1 122 ? 11.997 38.349 -14.048 1.00 93.69 122 GLU A O 1
ATOM 934 N N . GLY A 1 123 ? 13.845 37.114 -13.716 1.00 93.62 123 GLY A N 1
ATOM 935 C CA . GLY A 1 123 ? 14.746 38.068 -14.365 1.00 93.62 123 GLY A CA 1
ATOM 936 C C . GLY A 1 123 ? 14.365 38.318 -15.826 1.00 93.62 123 GLY A C 1
ATOM 937 O O . GLY A 1 123 ? 14.238 39.467 -16.241 1.00 93.62 123 GLY A O 1
ATOM 938 N N . THR A 1 124 ? 14.087 37.242 -16.568 1.00 93.69 124 THR A N 1
ATOM 939 C CA . THR A 1 124 ? 13.682 37.314 -17.984 1.00 93.69 124 THR A CA 1
ATOM 940 C C . THR A 1 124 ? 12.353 38.056 -18.152 1.00 93.69 124 THR A C 1
ATOM 942 O O . THR A 1 124 ? 12.228 38.911 -19.026 1.00 93.69 124 THR A O 1
ATOM 945 N N . LEU A 1 125 ? 11.364 37.763 -17.299 1.00 93.44 125 LEU A N 1
ATOM 946 C CA . LEU A 1 125 ? 10.058 38.424 -17.312 1.00 93.44 125 LEU A CA 1
ATOM 947 C C . LEU A 1 125 ? 10.174 39.914 -16.986 1.00 93.44 125 LEU A C 1
ATOM 949 O O . LEU A 1 125 ? 9.590 40.725 -17.693 1.00 93.44 125 LEU A O 1
ATOM 953 N N . LYS A 1 126 ? 10.953 40.292 -15.968 1.00 93.44 126 LYS A N 1
ATOM 954 C CA . LYS A 1 126 ? 11.161 41.704 -15.609 1.00 93.44 126 LYS A CA 1
ATOM 955 C C . LYS A 1 126 ? 11.892 42.489 -16.694 1.00 93.44 126 LYS A C 1
ATOM 957 O O . LYS A 1 126 ? 11.578 43.653 -16.910 1.00 93.44 126 LYS A O 1
ATOM 962 N N . GLU A 1 127 ? 12.870 41.873 -17.351 1.00 93.81 127 GLU A N 1
ATOM 963 C CA . GLU A 1 127 ? 13.651 42.523 -18.405 1.00 93.81 127 GLU A CA 1
ATOM 964 C C . GLU A 1 127 ? 12.838 42.703 -19.692 1.00 93.81 127 GLU A C 1
ATOM 966 O O . GLU A 1 127 ? 12.891 43.764 -20.312 1.00 93.81 127 GLU A O 1
ATOM 971 N N . ARG A 1 128 ? 12.087 41.673 -20.101 1.00 93.19 128 ARG A N 1
ATOM 972 C CA . ARG A 1 128 ? 11.453 41.625 -21.428 1.00 93.19 128 ARG A CA 1
ATOM 973 C C . ARG A 1 128 ? 9.959 41.934 -21.434 1.00 93.19 128 ARG A C 1
ATOM 975 O O . ARG A 1 128 ? 9.454 42.355 -22.469 1.00 93.19 128 ARG A O 1
ATOM 982 N N . PHE A 1 129 ? 9.272 41.716 -20.315 1.00 92.88 129 PHE A N 1
ATOM 983 C CA . PHE A 1 129 ? 7.817 41.860 -20.170 1.00 92.88 129 PHE A CA 1
ATOM 984 C C . PHE A 1 129 ? 7.440 42.541 -18.835 1.00 92.88 129 PHE A C 1
ATOM 986 O O . PHE A 1 129 ? 6.624 41.998 -18.074 1.00 92.88 129 PHE A O 1
ATOM 993 N N . PRO A 1 130 ? 8.036 43.705 -18.495 1.00 90.75 130 PRO A N 1
ATOM 994 C CA . PRO A 1 130 ? 7.823 44.364 -17.203 1.00 90.75 130 PRO A CA 1
ATOM 995 C C . PRO A 1 130 ? 6.342 44.655 -16.920 1.00 90.75 130 PRO A C 1
ATOM 997 O O . PRO A 1 130 ? 5.885 44.515 -15.788 1.00 90.75 130 PRO A O 1
ATOM 1000 N N . GLU A 1 131 ? 5.559 44.969 -17.955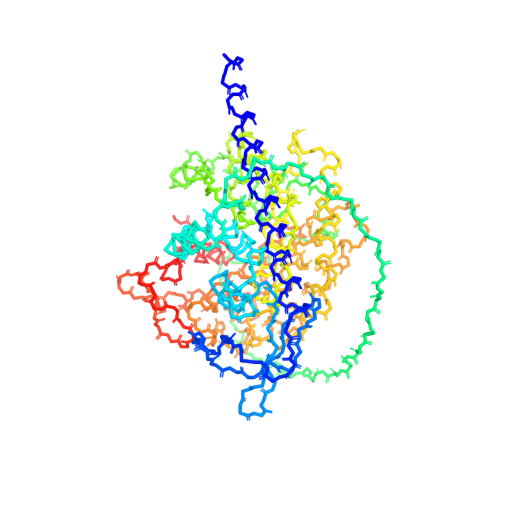 1.00 89.00 131 GLU A N 1
ATOM 1001 C CA . GLU A 1 131 ? 4.125 45.247 -17.855 1.00 89.00 131 GLU A CA 1
ATOM 1002 C C . GLU A 1 131 ? 3.289 44.040 -17.406 1.00 89.00 131 GLU A C 1
ATOM 1004 O O . GLU A 1 131 ? 2.205 44.213 -16.851 1.00 89.00 131 GLU A O 1
ATOM 1009 N N . ARG A 1 132 ? 3.785 42.817 -17.626 1.00 80.88 132 ARG A N 1
ATOM 1010 C CA . ARG A 1 132 ? 3.104 41.574 -17.232 1.00 80.88 132 ARG A CA 1
ATOM 1011 C C . ARG A 1 132 ? 3.518 41.095 -15.852 1.00 80.88 132 ARG A C 1
ATOM 1013 O O . ARG A 1 132 ? 2.746 40.404 -15.191 1.00 80.88 132 ARG A O 1
ATOM 1020 N N . PHE A 1 133 ? 4.726 41.452 -15.423 1.00 78.06 133 PHE A N 1
ATOM 1021 C CA . PHE A 1 133 ? 5.238 41.067 -14.114 1.00 78.06 133 PHE A CA 1
ATOM 1022 C C . PHE A 1 133 ? 4.580 41.873 -12.978 1.00 78.06 133 PHE A C 1
ATOM 1024 O O . PHE A 1 133 ? 4.302 41.312 -11.919 1.00 78.06 133 PHE A O 1
ATOM 1031 N N . ASP A 1 134 ? 4.256 43.149 -13.219 1.00 68.00 134 ASP A N 1
ATOM 1032 C CA . ASP A 1 134 ? 3.650 44.057 -12.228 1.00 68.00 134 ASP A CA 1
ATOM 1033 C C . ASP A 1 134 ? 2.102 44.045 -12.198 1.00 68.00 134 ASP A C 1
ATOM 1035 O O . ASP A 1 134 ? 1.483 44.794 -11.434 1.00 68.00 134 ASP A O 1
ATOM 1039 N N . ALA A 1 135 ? 1.435 43.196 -12.989 1.00 42.38 135 ALA A N 1
ATOM 1040 C CA . ALA A 1 135 ? -0.028 43.146 -13.024 1.00 42.38 135 ALA A CA 1
ATOM 1041 C C . ALA A 1 135 ? -0.622 42.518 -11.731 1.00 42.38 135 ALA A C 1
ATOM 1043 O O . ALA A 1 135 ? -0.157 41.467 -11.277 1.00 42.38 135 ALA A O 1
ATOM 1044 N N . PRO A 1 136 ? -1.669 43.115 -11.116 1.00 40.50 136 PRO A N 1
ATOM 1045 C CA . PRO A 1 136 ? -2.221 42.631 -9.854 1.00 40.50 136 PRO A CA 1
ATOM 1046 C C . PRO A 1 136 ? -2.839 41.234 -9.987 1.00 40.50 136 PRO A C 1
ATOM 1048 O O . PRO A 1 136 ? -3.429 40.886 -11.006 1.00 40.50 136 PRO A O 1
ATOM 1051 N N . LYS A 1 137 ? -2.731 40.455 -8.901 1.00 44.03 137 LYS A N 1
ATOM 1052 C CA . LYS A 1 137 ? -3.246 39.088 -8.715 1.00 44.03 137 LYS A CA 1
ATOM 1053 C C . LYS A 1 137 ? -4.696 38.928 -9.215 1.00 44.03 137 LYS A C 1
ATOM 1055 O O . LYS A 1 137 ? -5.634 39.144 -8.452 1.00 44.03 137 LYS A O 1
ATOM 1060 N N . HIS A 1 138 ? -4.883 38.493 -10.460 1.00 37.75 138 HIS A N 1
ATOM 1061 C CA . HIS A 1 138 ? -6.184 38.052 -10.959 1.00 37.75 138 HIS A CA 1
ATOM 1062 C C . HIS A 1 138 ? -6.516 36.669 -10.381 1.00 37.75 138 HIS A C 1
ATOM 1064 O O . HIS A 1 138 ? -5.878 35.668 -10.701 1.00 37.75 138 HIS A O 1
ATOM 1070 N N . GLN A 1 139 ? -7.512 36.633 -9.493 1.00 39.31 139 GLN A N 1
ATOM 1071 C CA . GLN A 1 139 ? -8.311 35.444 -9.216 1.00 39.31 139 GLN A CA 1
ATOM 1072 C C . GLN A 1 139 ? -9.287 35.276 -10.384 1.00 39.31 139 GLN A C 1
ATOM 1074 O O . GLN A 1 139 ? -10.217 36.069 -10.507 1.00 39.31 139 GLN A O 1
ATOM 1079 N N . GLU A 1 140 ? -9.103 34.258 -11.219 1.00 35.12 140 GLU A N 1
ATOM 1080 C CA . GLU A 1 140 ? -10.146 33.827 -12.150 1.00 35.12 140 GLU A CA 1
ATOM 1081 C C . GLU A 1 140 ? -10.554 32.380 -11.878 1.00 35.12 140 GLU A C 1
ATOM 1083 O O . GLU A 1 140 ? -9.738 31.474 -11.723 1.00 35.12 140 GLU A O 1
ATOM 1088 N N . SER A 1 141 ? -11.868 32.211 -11.759 1.00 34.34 141 SER A N 1
ATOM 1089 C CA . SER A 1 141 ? -12.590 30.967 -11.549 1.00 34.34 141 SER A CA 1
ATOM 1090 C C . SER A 1 141 ? -12.760 30.219 -12.871 1.00 34.34 141 SER A C 1
ATOM 1092 O O . SER A 1 141 ? -13.447 30.714 -13.767 1.00 34.34 141 SER A O 1
ATOM 1094 N N . VAL A 1 142 ? -12.210 29.010 -12.974 1.00 29.42 142 VAL A N 1
ATOM 1095 C CA . VAL A 1 142 ? -12.404 28.131 -14.137 1.00 29.42 142 VAL A CA 1
ATOM 1096 C C . VAL A 1 142 ? -13.590 27.188 -13.891 1.00 29.42 142 VAL A C 1
ATOM 1098 O O . VAL A 1 142 ? -13.671 26.526 -12.857 1.00 29.42 142 VAL A O 1
ATOM 1101 N N . LYS A 1 143 ? -14.531 27.143 -14.845 1.00 30.27 143 LYS A N 1
ATOM 1102 C CA . LYS A 1 143 ? -15.637 26.167 -14.916 1.00 30.27 143 LYS A CA 1
ATOM 1103 C C . LYS A 1 143 ? -15.153 24.857 -15.567 1.00 30.27 143 LYS A C 1
ATOM 1105 O O . LYS A 1 143 ? -14.389 24.940 -16.524 1.00 30.27 143 LYS A O 1
ATOM 1110 N N . PRO A 1 144 ? -15.631 23.671 -15.140 1.00 30.95 144 PRO A N 1
ATOM 1111 C CA . PRO A 1 144 ? -15.193 22.403 -15.716 1.00 30.95 144 PRO A CA 1
ATOM 1112 C C . PRO A 1 144 ? -15.917 22.071 -17.031 1.00 30.95 144 PRO A C 1
ATOM 1114 O O . PRO A 1 144 ? -17.125 22.287 -17.159 1.00 30.95 144 PRO A O 1
ATOM 1117 N N . ALA A 1 145 ? -15.156 21.529 -17.985 1.00 29.84 145 ALA A N 1
ATOM 1118 C CA . ALA A 1 145 ? -15.627 20.989 -19.259 1.00 29.84 145 ALA A CA 1
ATOM 1119 C C . ALA A 1 145 ? -16.053 19.513 -19.135 1.00 29.84 145 ALA A C 1
ATOM 1121 O O . ALA A 1 145 ? -15.593 18.788 -18.253 1.00 29.84 145 ALA A O 1
ATOM 1122 N N . ALA A 1 146 ? -16.978 19.114 -20.010 1.00 29.89 146 ALA A N 1
ATOM 1123 C CA . ALA A 1 146 ? -17.681 17.835 -20.023 1.00 29.89 146 ALA A CA 1
ATOM 1124 C C . ALA A 1 146 ? -16.859 16.673 -20.616 1.00 29.89 146 ALA A C 1
ATOM 1126 O O . ALA A 1 146 ? -15.913 16.878 -21.367 1.00 29.89 146 ALA A O 1
ATOM 1127 N N . SER A 1 147 ? -17.272 15.460 -20.244 1.00 37.16 147 SER A N 1
ATOM 1128 C CA . SER A 1 147 ? -16.659 14.149 -20.488 1.00 37.16 147 SER A CA 1
ATOM 1129 C C . SER A 1 147 ? -17.031 13.491 -21.824 1.00 37.16 147 SER A C 1
ATOM 1131 O O . SER A 1 147 ? -18.209 13.503 -22.163 1.00 37.16 147 SER A O 1
ATOM 1133 N N . GLU A 1 148 ? -16.078 12.783 -22.438 1.00 29.91 148 GLU A N 1
ATOM 1134 C CA . GLU A 1 148 ? -16.187 11.670 -23.415 1.00 29.91 148 GLU A CA 1
ATOM 1135 C C . GLU A 1 148 ? -14.755 11.078 -23.540 1.00 29.91 148 GLU A C 1
ATOM 1137 O O . GLU A 1 148 ? -13.804 11.817 -23.325 1.00 29.91 148 GLU A O 1
ATOM 1142 N N . GLU A 1 149 ? -14.423 9.809 -23.795 1.00 28.34 149 GLU A N 1
ATOM 1143 C CA . GLU A 1 149 ? -15.111 8.569 -24.169 1.00 28.34 149 GLU A CA 1
ATOM 1144 C C . GLU A 1 149 ? -14.171 7.378 -23.798 1.00 28.34 149 GLU A C 1
ATOM 1146 O O . GLU A 1 149 ? -12.993 7.567 -23.498 1.00 28.34 149 GLU A O 1
ATOM 1151 N N . LYS A 1 150 ? -14.673 6.136 -23.766 1.00 31.08 150 LYS A N 1
ATOM 1152 C CA . LYS A 1 150 ? -13.965 4.925 -23.271 1.00 31.08 150 LYS A CA 1
ATOM 1153 C C . LYS A 1 150 ? -13.031 4.299 -24.334 1.00 31.08 150 LYS A C 1
ATOM 1155 O O . LYS A 1 150 ? -13.514 4.071 -25.441 1.00 31.08 150 LYS A O 1
ATOM 1160 N N . PRO A 1 151 ? -11.791 3.866 -24.014 1.00 29.75 151 PRO A N 1
ATOM 1161 C CA . PRO A 1 151 ? -10.982 3.083 -24.950 1.00 29.75 151 PRO A CA 1
ATOM 1162 C C . PRO A 1 151 ? -11.347 1.580 -24.928 1.00 29.75 151 PRO A C 1
ATOM 1164 O O . PRO A 1 151 ? -11.861 1.079 -23.917 1.00 29.75 151 PRO A O 1
ATOM 1167 N N . PRO A 1 152 ? -11.102 0.852 -26.038 1.00 31.16 152 PRO A N 1
ATOM 1168 C CA . PRO A 1 152 ? -11.459 -0.555 -26.199 1.00 31.16 152 PRO A CA 1
ATOM 1169 C C . PRO A 1 152 ? -10.483 -1.466 -25.443 1.00 31.16 152 PRO A C 1
ATOM 1171 O O . PRO A 1 152 ? -9.287 -1.192 -25.363 1.00 31.16 152 PRO A O 1
ATOM 1174 N N . GLY A 1 153 ? -11.009 -2.544 -24.860 1.00 31.09 153 GLY A N 1
ATOM 1175 C CA . GLY A 1 153 ? -10.220 -3.542 -24.143 1.00 31.09 153 GLY A CA 1
ATOM 1176 C C . GLY A 1 153 ? -9.881 -4.728 -25.038 1.00 31.09 153 GLY A C 1
ATOM 1177 O O . GLY A 1 153 ? -10.794 -5.411 -25.496 1.00 31.09 153 GLY A O 1
ATOM 1178 N N . ASP A 1 154 ? -8.589 -4.989 -25.219 1.00 31.75 154 ASP A N 1
ATOM 1179 C CA . ASP A 1 154 ? -8.096 -6.252 -25.763 1.00 31.75 154 ASP A CA 1
ATOM 1180 C C . ASP A 1 154 ? -7.923 -7.265 -24.619 1.00 31.75 154 ASP A C 1
ATOM 1182 O O . ASP A 1 154 ? -7.165 -7.055 -23.667 1.00 31.75 154 ASP A O 1
ATOM 1186 N N . GLU A 1 155 ? -8.670 -8.368 -24.697 1.00 32.72 155 GLU A N 1
ATOM 1187 C CA . GLU A 1 155 ? -8.556 -9.519 -23.802 1.00 32.72 155 GLU A CA 1
ATOM 1188 C C . GLU A 1 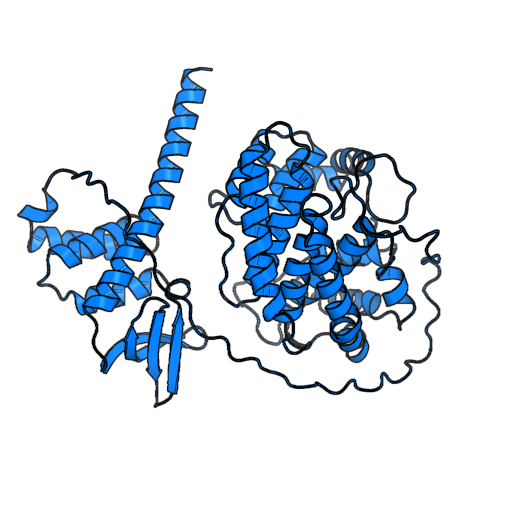155 ? -7.323 -10.356 -24.168 1.00 32.72 155 GLU A C 1
ATOM 1190 O O . GLU A 1 155 ? -7.259 -10.968 -25.233 1.00 32.72 155 GLU A O 1
ATOM 1195 N N . ILE A 1 156 ? -6.354 -10.452 -23.254 1.00 34.41 156 ILE A N 1
ATOM 1196 C CA . ILE A 1 156 ? -5.291 -11.459 -23.335 1.00 34.41 156 ILE A CA 1
ATOM 1197 C C . ILE A 1 156 ? -5.807 -12.733 -22.653 1.00 34.41 156 ILE A C 1
ATOM 1199 O O . ILE A 1 156 ? -5.700 -12.891 -21.437 1.00 34.41 156 ILE A O 1
ATOM 1203 N N . GLN A 1 157 ? -6.383 -13.644 -23.439 1.00 33.09 157 GLN A N 1
ATOM 1204 C CA . GLN A 1 157 ? -6.624 -15.032 -23.036 1.00 33.09 157 GLN A CA 1
ATOM 1205 C C . GLN A 1 157 ? -5.411 -15.885 -23.421 1.00 33.09 157 GLN A C 1
ATOM 1207 O O . GLN A 1 157 ? -5.180 -16.171 -24.593 1.00 33.09 157 GLN A O 1
ATOM 1212 N N . GLY A 1 158 ? -4.632 -16.301 -22.425 1.00 33.81 158 GLY A N 1
ATOM 1213 C CA . GLY A 1 158 ? -3.587 -17.306 -22.584 1.00 33.81 158 GLY A CA 1
ATOM 1214 C C . GLY A 1 158 ? -3.531 -18.192 -21.348 1.00 33.81 158 GLY A C 1
ATOM 1215 O O . GLY A 1 158 ? -3.176 -17.722 -20.268 1.00 33.81 158 GLY A O 1
ATOM 1216 N N . ASP A 1 159 ? -3.887 -19.466 -21.504 1.00 34.78 159 ASP A N 1
ATOM 1217 C CA . ASP A 1 159 ? -3.768 -20.472 -20.451 1.00 34.78 159 ASP A CA 1
ATOM 1218 C C . ASP A 1 159 ? -2.285 -20.728 -20.146 1.00 34.78 159 ASP A C 1
ATOM 1220 O O . ASP A 1 159 ? -1.556 -21.334 -20.934 1.00 34.78 159 ASP A O 1
ATOM 1224 N N . ILE A 1 160 ? -1.817 -20.254 -18.989 1.00 39.75 160 ILE A N 1
ATOM 1225 C CA . ILE A 1 160 ? -0.475 -20.570 -18.488 1.00 39.75 160 ILE A CA 1
ATOM 1226 C C . ILE A 1 160 ? -0.511 -21.995 -17.908 1.00 39.75 160 ILE A C 1
ATOM 1228 O O . ILE A 1 160 ? -1.322 -22.264 -17.016 1.00 39.75 160 ILE A O 1
ATOM 1232 N N . PRO A 1 161 ? 0.359 -22.917 -18.358 1.00 35.81 161 PRO A N 1
ATOM 1233 C CA . PRO A 1 161 ? 0.362 -24.290 -17.871 1.00 35.81 161 PRO A CA 1
ATOM 1234 C C . PRO A 1 161 ? 0.708 -24.359 -16.378 1.00 35.81 161 PRO A C 1
ATOM 1236 O O . PRO A 1 161 ? 1.714 -23.814 -15.921 1.00 35.81 161 PRO A O 1
ATOM 1239 N N . VAL A 1 162 ? -0.119 -25.081 -15.618 1.00 38.69 162 VAL A N 1
ATOM 1240 C CA . VAL A 1 162 ? 0.150 -25.438 -14.221 1.00 38.69 162 VAL A CA 1
ATOM 1241 C C . VAL A 1 162 ? 1.284 -26.463 -14.207 1.00 38.69 162 VAL A C 1
ATOM 1243 O O . VAL A 1 162 ? 1.107 -27.600 -14.643 1.00 38.69 162 VAL A O 1
ATOM 1246 N N . LEU A 1 163 ? 2.467 -26.064 -13.739 1.00 36.72 163 LEU A N 1
ATOM 1247 C CA . LEU A 1 163 ? 3.604 -26.975 -13.606 1.00 36.72 163 LEU A CA 1
ATOM 1248 C C . LEU A 1 163 ? 3.412 -27.903 -12.391 1.00 36.72 163 LEU A C 1
ATOM 1250 O O . LEU A 1 163 ? 2.970 -27.440 -11.337 1.00 36.72 163 LEU A O 1
ATOM 1254 N N . PRO A 1 164 ? 3.764 -29.197 -12.499 1.00 37.75 164 PRO A N 1
ATOM 1255 C CA . PRO A 1 164 ? 3.695 -30.122 -11.376 1.00 37.75 164 PRO A CA 1
ATOM 1256 C C . PRO A 1 164 ? 4.690 -29.710 -10.284 1.00 37.75 164 PRO A C 1
ATOM 1258 O O . PRO A 1 164 ? 5.892 -29.589 -10.525 1.00 37.75 164 PRO A O 1
ATOM 1261 N N . VAL A 1 165 ? 4.185 -29.507 -9.067 1.00 41.88 165 VAL A N 1
ATOM 1262 C CA . VAL A 1 165 ? 5.005 -29.267 -7.875 1.00 41.88 165 VAL A CA 1
ATOM 1263 C C . VAL A 1 165 ? 5.680 -30.587 -7.504 1.00 41.88 165 VAL A C 1
ATOM 1265 O O . VAL A 1 165 ? 5.008 -31.556 -7.149 1.00 41.88 165 VAL A O 1
ATOM 1268 N N . ALA A 1 166 ? 7.008 -30.651 -7.612 1.00 41.38 166 ALA A N 1
ATOM 1269 C CA . ALA A 1 166 ? 7.766 -31.782 -7.090 1.00 41.38 166 ALA A CA 1
ATOM 1270 C C . ALA A 1 166 ? 7.542 -31.863 -5.573 1.00 41.38 166 ALA A C 1
ATOM 1272 O O . ALA A 1 166 ? 7.697 -30.862 -4.874 1.00 41.38 166 ALA A O 1
ATOM 1273 N N . ALA A 1 167 ? 7.163 -33.039 -5.069 1.00 42.28 167 ALA A N 1
ATOM 1274 C CA . ALA A 1 167 ? 6.977 -33.269 -3.642 1.00 42.28 167 ALA A CA 1
ATOM 1275 C C . ALA A 1 167 ? 8.312 -33.050 -2.911 1.00 42.28 167 ALA A C 1
ATOM 1277 O O . ALA A 1 167 ? 9.165 -33.937 -2.869 1.00 42.28 167 ALA A O 1
ATOM 1278 N N . ALA A 1 168 ? 8.511 -31.850 -2.366 1.00 44.97 168 ALA A N 1
ATOM 1279 C CA . ALA A 1 168 ? 9.589 -31.587 -1.429 1.00 44.97 168 ALA A CA 1
ATOM 1280 C C . ALA A 1 168 ? 9.399 -32.533 -0.236 1.00 44.97 168 ALA A C 1
ATOM 1282 O O . ALA A 1 168 ? 8.298 -32.629 0.309 1.00 44.97 168 ALA A O 1
ATOM 1283 N N . GLY A 1 169 ? 10.448 -33.284 0.114 1.00 44.12 169 GLY A N 1
ATOM 1284 C CA . GLY A 1 169 ? 10.414 -34.266 1.197 1.00 44.12 169 GLY A CA 1
ATOM 1285 C C . GLY A 1 169 ? 9.788 -33.660 2.451 1.00 44.12 169 GLY A C 1
ATOM 1286 O O . GLY A 1 169 ? 10.229 -32.609 2.910 1.00 44.12 169 GLY A O 1
ATOM 1287 N N . GLY A 1 170 ? 8.722 -34.291 2.948 1.00 40.16 170 GLY A N 1
ATOM 1288 C CA . GLY A 1 170 ? 7.874 -33.732 3.996 1.00 40.16 170 GLY A CA 1
ATOM 1289 C C . GLY A 1 170 ? 8.675 -33.347 5.235 1.00 40.16 170 GLY A C 1
ATOM 1290 O O . GLY A 1 170 ? 9.124 -34.211 5.986 1.00 40.16 170 GLY A O 1
ATOM 1291 N N . THR A 1 171 ? 8.844 -32.048 5.465 1.00 48.41 171 THR A N 1
ATOM 1292 C CA . THR A 1 171 ? 9.316 -31.542 6.750 1.00 48.41 171 THR A CA 1
ATOM 1293 C C . THR A 1 171 ? 8.132 -31.498 7.699 1.00 48.41 171 THR A C 1
ATOM 1295 O O . THR A 1 171 ? 7.144 -30.815 7.431 1.00 48.41 171 THR A O 1
ATOM 1298 N N . THR A 1 172 ? 8.219 -32.226 8.811 1.00 50.78 172 THR A N 1
ATOM 1299 C CA . THR A 1 172 ? 7.252 -32.112 9.906 1.00 50.78 172 THR A CA 1
ATOM 1300 C C . THR A 1 172 ? 7.170 -30.641 10.328 1.00 50.78 172 THR A C 1
ATOM 1302 O O . THR A 1 172 ? 8.226 -30.036 10.541 1.00 50.78 172 THR A O 1
ATOM 1305 N N . PRO A 1 173 ? 5.968 -30.048 10.457 1.00 55.62 173 PRO A N 1
ATOM 1306 C CA . PRO A 1 173 ? 5.820 -28.689 10.965 1.00 55.62 173 PRO A CA 1
ATOM 1307 C C . PRO A 1 173 ? 6.589 -28.539 12.274 1.00 55.62 173 PRO A C 1
ATOM 1309 O O . PRO A 1 173 ? 6.557 -29.442 13.116 1.00 55.62 173 PRO A O 1
ATOM 1312 N N . GLY A 1 174 ? 7.283 -27.412 12.451 1.00 54.62 174 GLY A N 1
ATOM 1313 C CA . GLY A 1 174 ? 7.972 -27.131 13.706 1.00 54.62 174 GLY A CA 1
ATOM 1314 C C . GLY A 1 174 ? 7.018 -27.303 14.902 1.00 54.62 174 GLY A C 1
ATOM 1315 O O . GLY A 1 174 ? 5.820 -27.026 14.772 1.00 54.62 174 GLY A O 1
ATOM 1316 N N . PRO A 1 175 ? 7.511 -27.723 16.083 1.00 49.81 175 PRO A N 1
ATOM 1317 C CA . PRO A 1 175 ? 6.688 -28.130 17.235 1.00 49.81 175 PRO A CA 1
ATOM 1318 C C . PRO A 1 175 ? 5.763 -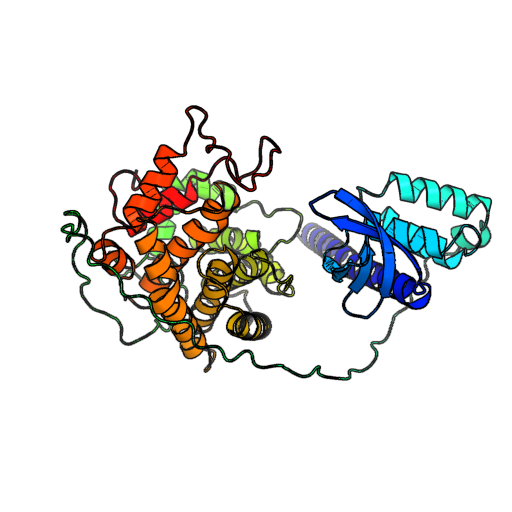27.030 17.799 1.00 49.81 175 PRO A C 1
ATOM 1320 O O . PRO A 1 175 ? 4.990 -27.273 18.726 1.00 49.81 175 PRO A O 1
ATOM 1323 N N . PHE A 1 176 ? 5.829 -25.816 17.250 1.00 49.91 176 PHE A N 1
ATOM 1324 C CA . PHE A 1 176 ? 5.110 -24.624 17.694 1.00 49.91 176 PHE A CA 1
ATOM 1325 C C . PHE A 1 176 ? 3.819 -24.338 16.905 1.00 49.91 176 PHE A C 1
ATOM 1327 O O . PHE A 1 176 ? 2.999 -23.519 17.340 1.00 49.91 176 PHE A O 1
ATOM 1334 N N . LEU A 1 177 ? 3.586 -25.022 15.779 1.00 56.75 177 LEU A N 1
ATOM 1335 C CA . LEU A 1 177 ? 2.377 -24.850 14.973 1.00 56.75 177 LEU A CA 1
ATOM 1336 C C . LEU A 1 177 ? 1.350 -25.934 15.306 1.00 56.75 177 LEU A C 1
ATOM 1338 O O . LEU A 1 177 ? 1.476 -27.096 14.932 1.00 56.75 177 LEU A O 1
ATOM 1342 N N . LYS A 1 178 ? 0.307 -25.536 16.036 1.00 57.06 178 LYS A N 1
ATOM 1343 C CA . LYS A 1 178 ? -0.881 -26.370 16.248 1.00 57.06 178 LYS A CA 1
ATOM 1344 C C . LYS A 1 178 ? -1.817 -26.191 15.058 1.00 57.06 178 LYS A C 1
ATOM 1346 O O . LYS A 1 178 ? -2.015 -25.055 14.636 1.00 57.06 178 LYS A O 1
ATOM 1351 N N . ALA A 1 179 ? -2.410 -27.286 14.580 1.00 59.50 179 ALA A N 1
ATOM 1352 C CA . ALA A 1 179 ? -3.457 -27.229 13.564 1.00 59.50 179 ALA A CA 1
ATOM 1353 C C . ALA A 1 179 ? -4.576 -26.253 13.991 1.00 59.50 179 ALA A C 1
ATOM 1355 O O . ALA A 1 179 ? -4.891 -26.189 15.191 1.00 59.50 179 ALA A O 1
ATOM 1356 N N . PRO A 1 180 ? -5.169 -25.492 13.054 1.00 59.19 180 PRO A N 1
ATOM 1357 C CA . PRO A 1 180 ? -6.172 -24.485 13.380 1.00 59.19 180 PRO A CA 1
ATOM 1358 C C . PRO A 1 180 ? -7.376 -25.109 14.089 1.00 59.19 180 PRO A C 1
ATOM 1360 O O . PRO A 1 180 ? -7.919 -26.124 13.653 1.00 59.19 180 PRO A O 1
ATOM 1363 N N . ARG A 1 181 ? -7.815 -24.495 15.193 1.00 52.53 181 ARG A N 1
ATOM 1364 C CA . ARG A 1 181 ? -9.050 -24.872 15.893 1.00 52.53 181 ARG A CA 1
ATOM 1365 C C . ARG A 1 181 ? -10.210 -24.045 15.333 1.00 52.53 181 ARG A C 1
ATOM 1367 O O . ARG A 1 181 ? -10.604 -23.053 15.933 1.00 52.53 181 ARG A O 1
ATOM 1374 N N . GLY A 1 182 ? -10.724 -24.469 14.181 1.00 53.69 182 GLY A N 1
ATOM 1375 C CA . GLY A 1 182 ? -11.921 -23.908 13.549 1.00 53.69 182 GLY A CA 1
ATOM 1376 C C . GLY A 1 182 ? -11.631 -22.858 12.475 1.00 53.69 182 GLY A C 1
ATOM 1377 O O . GLY A 1 182 ? -10.817 -21.961 12.664 1.00 53.69 182 GLY A O 1
ATOM 1378 N N . THR A 1 183 ? -12.320 -22.978 11.344 1.00 52.75 183 THR A N 1
ATOM 1379 C CA . THR A 1 183 ? -12.428 -21.949 10.304 1.00 52.75 183 THR A CA 1
ATOM 1380 C C . THR A 1 183 ? -13.709 -21.146 10.544 1.00 52.75 183 THR A C 1
ATOM 1382 O O . THR A 1 183 ? -14.702 -21.701 11.021 1.00 52.75 183 THR A O 1
ATOM 1385 N N . TYR A 1 184 ? -13.728 -19.841 10.242 1.00 57.34 184 TYR A N 1
ATOM 1386 C CA . TYR A 1 184 ? -15.016 -19.151 10.111 1.00 57.34 184 TYR A CA 1
ATOM 1387 C C . TYR A 1 184 ? -15.659 -19.556 8.790 1.00 57.34 184 TYR A C 1
ATOM 1389 O O . TYR A 1 184 ? -14.975 -19.779 7.788 1.00 57.34 184 TYR A O 1
ATOM 1397 N N . GLU A 1 185 ? -16.985 -19.590 8.766 1.00 66.94 185 GLU A N 1
ATOM 1398 C CA . GLU A 1 185 ? -17.721 -19.550 7.509 1.00 66.94 185 GLU A CA 1
ATOM 1399 C C . GLU A 1 185 ? -17.588 -18.133 6.921 1.00 66.94 185 GLU A C 1
ATOM 1401 O O . GLU A 1 185 ? -18.405 -17.249 7.164 1.00 66.94 185 GLU A O 1
ATOM 1406 N N . GLY A 1 186 ? -16.491 -17.886 6.198 1.00 86.00 186 GLY A N 1
ATOM 1407 C CA . GLY A 1 186 ? -16.275 -16.657 5.430 1.00 86.00 186 GLY A CA 1
ATOM 1408 C C . GLY A 1 186 ? -15.470 -15.554 6.127 1.00 86.00 186 GLY A C 1
ATOM 1409 O O . GLY A 1 186 ? -14.672 -15.789 7.035 1.00 86.00 186 GLY A O 1
ATOM 1410 N N . ILE A 1 187 ? -15.630 -14.325 5.631 1.00 93.00 187 ILE A N 1
ATOM 1411 C CA . ILE A 1 187 ? -14.955 -13.128 6.148 1.00 93.00 187 ILE A CA 1
ATOM 1412 C C . ILE A 1 187 ? -15.734 -12.613 7.366 1.00 93.00 187 ILE A C 1
ATOM 1414 O O . ILE A 1 187 ? -16.965 -12.593 7.385 1.00 93.00 187 ILE A O 1
ATOM 1418 N N . PHE A 1 188 ? -15.032 -12.181 8.410 1.00 91.75 188 PHE A N 1
ATOM 1419 C CA . PHE A 1 188 ? -15.666 -11.552 9.567 1.00 91.75 188 PHE A CA 1
ATOM 1420 C C . PHE A 1 188 ? -16.343 -10.232 9.214 1.00 91.75 188 PHE A C 1
ATOM 1422 O O . PHE A 1 188 ? -15.794 -9.405 8.492 1.00 91.75 188 PHE A O 1
ATOM 1429 N N . ARG A 1 189 ? -17.522 -10.017 9.795 1.00 93.69 189 ARG A N 1
ATOM 1430 C CA . ARG A 1 189 ? -18.387 -8.884 9.458 1.00 93.69 189 ARG A CA 1
ATOM 1431 C C . ARG A 1 189 ? -18.011 -7.577 10.165 1.00 93.69 189 ARG A C 1
ATOM 1433 O O . ARG A 1 189 ? -18.344 -6.518 9.666 1.00 93.69 189 ARG A O 1
ATOM 1440 N N . GLY A 1 190 ? -17.356 -7.625 11.324 1.00 93.06 190 GLY A N 1
ATOM 1441 C CA . GLY A 1 190 ? -17.010 -6.417 12.086 1.00 93.06 190 GLY A CA 1
ATOM 1442 C C . GLY A 1 190 ? -15.716 -5.742 11.623 1.00 93.06 190 GLY A C 1
ATOM 1443 O O . GLY A 1 190 ? -14.946 -6.316 10.851 1.00 93.06 190 GLY A O 1
ATOM 1444 N N . HIS A 1 191 ? -15.467 -4.543 12.147 1.00 95.69 191 HIS A N 1
ATOM 1445 C CA . HIS A 1 191 ? -14.224 -3.778 12.003 1.00 95.69 191 HIS A CA 1
ATOM 1446 C C . HIS A 1 191 ? -13.652 -3.423 13.389 1.00 95.69 191 HIS A C 1
ATOM 1448 O O . HIS A 1 191 ? -14.445 -3.206 14.305 1.00 95.69 191 HIS A O 1
ATOM 1454 N N . PRO A 1 192 ? -12.322 -3.302 13.561 1.00 96.06 192 PRO A N 1
ATOM 1455 C CA . PRO A 1 192 ? -11.290 -3.695 12.604 1.00 96.06 192 PRO A CA 1
ATOM 1456 C C . PRO A 1 192 ? -11.197 -5.220 12.450 1.00 96.06 192 PRO A C 1
ATOM 1458 O O . PRO A 1 192 ? -11.636 -5.988 13.315 1.00 96.06 192 PRO A O 1
ATOM 1461 N N . LYS A 1 193 ? -10.625 -5.656 11.331 1.00 94.19 193 LYS A N 1
ATOM 1462 C CA . LYS A 1 193 ? -10.360 -7.068 11.017 1.00 94.19 193 LYS A CA 1
ATOM 1463 C C . LYS A 1 193 ? -9.051 -7.328 10.291 1.00 94.19 193 LYS A C 1
ATOM 1465 O O . LYS A 1 193 ? -8.619 -8.480 10.254 1.00 94.19 193 LYS A O 1
ATOM 1470 N N . ILE A 1 194 ? -8.433 -6.306 9.713 1.00 95.88 194 ILE A N 1
ATOM 1471 C CA . ILE A 1 194 ? -7.133 -6.425 9.067 1.00 95.88 194 ILE A CA 1
ATOM 1472 C C . ILE A 1 194 ? -6.068 -6.317 10.165 1.00 95.88 194 ILE A C 1
ATOM 1474 O O . ILE A 1 194 ? -5.880 -5.256 10.756 1.00 95.88 194 ILE A O 1
ATOM 1478 N N . PHE A 1 195 ? -5.394 -7.432 10.465 1.00 93.00 195 PHE A N 1
ATOM 1479 C CA . PHE A 1 195 ? -4.378 -7.620 11.524 1.00 93.00 195 PHE A CA 1
ATOM 1480 C C . PHE A 1 195 ? -4.856 -7.477 12.983 1.00 93.00 195 PHE A C 1
ATOM 1482 O O . PHE A 1 195 ? -4.357 -8.183 13.864 1.00 93.00 195 PHE A O 1
ATOM 1489 N N . VAL A 1 196 ? -5.794 -6.566 13.244 1.00 91.69 196 VAL A N 1
ATOM 1490 C CA . VAL A 1 196 ? -6.373 -6.261 14.559 1.00 91.69 196 VAL A CA 1
ATOM 1491 C C . VAL A 1 196 ? -7.855 -6.604 14.531 1.00 91.69 196 VAL A C 1
ATOM 1493 O O . VAL A 1 196 ? -8.519 -6.383 13.521 1.00 91.69 196 VAL A O 1
ATOM 1496 N N . ARG A 1 197 ? -8.379 -7.133 15.638 1.00 87.50 197 ARG A N 1
ATOM 1497 C CA . ARG A 1 197 ? -9.786 -7.531 15.763 1.00 87.50 197 ARG A CA 1
ATOM 1498 C C . ARG A 1 197 ? -10.485 -6.780 16.878 1.00 87.50 197 ARG A C 1
ATOM 1500 O O . ARG A 1 197 ? -9.908 -6.590 17.951 1.00 87.50 197 ARG A O 1
ATOM 1507 N N . ASP A 1 198 ? -11.732 -6.398 16.628 1.00 83.31 198 ASP A N 1
ATOM 1508 C CA . ASP A 1 198 ? -12.612 -5.951 17.704 1.00 83.31 198 ASP A CA 1
ATOM 1509 C C . ASP A 1 198 ? -13.000 -7.122 18.627 1.00 83.31 198 ASP A C 1
ATOM 1511 O O . ASP A 1 198 ? -13.195 -8.253 18.167 1.00 83.31 198 ASP A O 1
ATOM 1515 N N . GLY A 1 199 ? -13.107 -6.842 19.927 1.00 78.00 199 GLY A N 1
ATOM 1516 C CA . GLY A 1 199 ? -13.440 -7.815 20.975 1.00 78.00 199 GLY A CA 1
ATOM 1517 C C . GLY A 1 199 ? -12.271 -8.645 21.535 1.00 78.00 199 GLY A C 1
ATOM 1518 O O . GLY A 1 199 ? -11.197 -8.765 20.944 1.00 78.00 199 GLY A O 1
ATOM 1519 N N . ASP A 1 200 ? -12.494 -9.236 22.713 1.00 65.62 200 ASP A N 1
ATOM 1520 C CA . ASP A 1 200 ? -11.545 -10.114 23.407 1.00 65.62 200 ASP A CA 1
ATOM 1521 C C . ASP A 1 200 ? -11.678 -11.544 22.877 1.00 65.62 200 ASP A C 1
ATOM 1523 O O . ASP A 1 200 ? -12.513 -12.323 23.337 1.00 65.62 200 ASP A O 1
ATOM 1527 N N . ARG A 1 201 ? -10.897 -11.887 21.851 1.00 61.12 201 ARG A N 1
ATOM 1528 C CA . ARG A 1 201 ? -10.950 -13.220 21.242 1.00 61.12 201 ARG A CA 1
ATOM 1529 C C . ARG A 1 201 ? -9.868 -14.161 21.758 1.00 61.12 201 ARG A C 1
ATOM 1531 O O . ARG A 1 201 ? -8.819 -13.723 22.228 1.00 61.12 201 ARG A O 1
ATOM 1538 N N . GLU A 1 202 ? -10.133 -15.462 21.610 1.00 54.38 202 GLU A N 1
ATOM 1539 C CA . GLU A 1 202 ? -9.160 -16.519 21.867 1.00 54.38 202 GLU A CA 1
ATOM 1540 C C . GLU A 1 202 ? -7.841 -16.287 21.101 1.00 54.38 202 GLU A C 1
ATOM 1542 O O . GLU A 1 202 ? -7.863 -15.875 19.935 1.00 54.38 202 GLU A O 1
ATOM 1547 N N . PRO A 1 203 ? -6.688 -16.577 21.729 1.00 51.09 203 PRO A N 1
ATOM 1548 C CA . PRO A 1 203 ? -5.378 -16.442 21.100 1.00 51.09 203 PRO A CA 1
ATOM 1549 C C . PRO A 1 203 ? -5.259 -17.305 19.835 1.00 51.09 203 PRO A C 1
ATOM 1551 O O . PRO A 1 203 ? -5.442 -18.520 19.900 1.00 51.09 203 PRO A O 1
ATOM 1554 N N . GLY A 1 204 ? -4.874 -16.715 18.695 1.00 54.06 204 GLY A N 1
ATOM 1555 C CA . GLY A 1 204 ? -4.434 -17.513 17.540 1.00 54.06 204 GLY A CA 1
ATOM 1556 C C . GLY A 1 204 ? -4.527 -16.882 16.152 1.00 54.06 204 GLY A C 1
ATOM 1557 O O . GLY A 1 204 ? -3.775 -17.312 15.283 1.00 54.06 204 GLY A O 1
ATOM 1558 N N . PHE A 1 205 ? -5.381 -15.872 15.937 1.00 67.62 205 PHE A N 1
ATOM 1559 C CA . PHE A 1 205 ? -5.722 -15.369 14.590 1.00 67.62 205 PHE A CA 1
ATOM 1560 C C . PHE A 1 205 ? -5.737 -13.825 14.503 1.00 67.62 205 PHE A C 1
ATOM 1562 O O . PHE A 1 205 ? -6.710 -13.209 14.072 1.00 67.62 205 PHE A O 1
ATOM 1569 N N . GLY A 1 206 ? -4.649 -13.184 14.939 1.00 71.69 206 GLY A N 1
ATOM 1570 C CA . GLY A 1 206 ? -4.518 -11.723 15.065 1.00 71.69 206 GLY A CA 1
ATOM 1571 C C . GLY A 1 206 ? -4.609 -11.244 16.517 1.00 71.69 206 GLY A C 1
ATOM 1572 O O . GLY A 1 206 ? -4.997 -12.004 17.405 1.00 71.69 206 GLY A O 1
ATOM 1573 N N . ILE A 1 207 ? -4.220 -9.991 16.771 1.00 84.88 207 ILE A N 1
ATOM 1574 C CA . ILE A 1 207 ? -4.273 -9.400 18.119 1.00 84.88 207 ILE A CA 1
ATOM 1575 C C . ILE A 1 207 ? -5.632 -8.737 18.361 1.00 84.88 207 ILE A C 1
ATOM 1577 O O . ILE A 1 207 ? -6.177 -8.075 17.474 1.00 84.88 207 ILE A O 1
ATOM 1581 N N . SER A 1 208 ? -6.181 -8.885 19.568 1.00 87.69 208 SER A N 1
ATOM 1582 C CA . SER A 1 208 ? -7.371 -8.124 19.953 1.00 87.69 208 SER A CA 1
ATOM 1583 C C . SER A 1 208 ? -7.036 -6.644 20.128 1.00 87.69 208 SER A C 1
ATOM 1585 O O . SER A 1 208 ? -5.903 -6.277 20.458 1.00 87.69 208 SER A O 1
ATOM 1587 N N . LEU A 1 209 ? -8.033 -5.773 19.973 1.00 90.25 209 LEU A N 1
ATOM 1588 C CA . LEU A 1 209 ? -7.885 -4.346 20.259 1.00 90.25 209 LEU A CA 1
ATOM 1589 C C . LEU A 1 209 ? -7.476 -4.091 21.723 1.00 90.25 209 LEU A C 1
ATOM 1591 O O . LEU A 1 209 ? -6.658 -3.210 22.000 1.00 90.25 209 LEU A O 1
ATOM 1595 N N . GLY A 1 210 ? -7.997 -4.887 22.663 1.00 90.69 210 GLY A N 1
ATOM 1596 C CA . GLY A 1 210 ? -7.596 -4.844 24.072 1.00 90.69 210 GLY A CA 1
ATOM 1597 C C . GLY A 1 210 ? -6.114 -5.179 24.267 1.00 90.69 210 GLY A C 1
ATOM 1598 O O . GLY A 1 210 ? -5.392 -4.454 24.958 1.00 90.69 210 GLY A O 1
ATOM 1599 N N . GLU A 1 211 ? -5.627 -6.230 23.603 1.00 89.50 211 GLU A N 1
ATOM 1600 C CA . GLU A 1 211 ? -4.213 -6.597 23.613 1.00 89.50 211 GLU A CA 1
ATOM 1601 C C . GLU A 1 211 ? -3.332 -5.536 22.947 1.00 89.50 211 GLU A C 1
ATOM 1603 O O . GLU A 1 211 ? -2.309 -5.168 23.525 1.00 89.50 211 GLU A O 1
ATOM 1608 N N . LEU A 1 212 ? -3.731 -4.996 21.793 1.00 91.75 212 LEU A N 1
ATOM 1609 C CA . LEU A 1 212 ? -3.018 -3.907 21.125 1.00 91.75 212 LEU A CA 1
ATOM 1610 C C . LEU A 1 212 ? -2.827 -2.714 22.071 1.00 91.75 212 LEU A C 1
ATOM 1612 O O . LEU A 1 212 ? -1.704 -2.251 22.268 1.00 91.75 212 LEU A O 1
ATOM 1616 N N . ARG A 1 213 ? -3.904 -2.255 22.718 1.00 93.12 213 ARG A N 1
ATOM 1617 C CA . ARG A 1 213 ? -3.869 -1.132 23.673 1.00 93.12 213 ARG A CA 1
ATOM 1618 C C . ARG A 1 213 ? -3.038 -1.431 24.916 1.00 93.12 213 ARG A C 1
ATOM 1620 O O . ARG A 1 213 ? -2.490 -0.511 25.525 1.00 93.12 213 ARG A O 1
ATOM 1627 N N . ARG A 1 214 ? -2.975 -2.693 25.349 1.00 91.69 214 ARG A N 1
ATOM 1628 C CA . ARG A 1 214 ? -2.085 -3.121 26.435 1.00 91.69 214 ARG A CA 1
ATOM 1629 C C . ARG A 1 214 ? -0.629 -3.057 25.975 1.00 91.69 214 ARG A C 1
ATOM 1631 O O . ARG A 1 214 ? 0.161 -2.375 26.619 1.00 91.69 214 ARG A O 1
ATOM 1638 N N . ARG A 1 215 ? -0.303 -3.688 24.838 1.00 90.19 215 ARG A N 1
ATOM 1639 C CA . ARG A 1 215 ? 1.047 -3.704 24.253 1.00 90.19 215 ARG A CA 1
ATOM 1640 C C . ARG A 1 215 ? 1.564 -2.290 24.030 1.00 90.19 215 ARG A C 1
ATOM 1642 O O . ARG A 1 215 ? 2.652 -1.982 24.487 1.00 90.19 215 ARG A O 1
ATOM 1649 N N . ALA A 1 216 ? 0.752 -1.404 23.457 1.00 91.38 216 ALA A N 1
ATOM 1650 C CA . ALA A 1 216 ? 1.098 -0.005 23.203 1.00 91.38 216 ALA A CA 1
ATOM 1651 C C . ALA A 1 216 ? 1.564 0.781 24.448 1.00 91.38 216 ALA A C 1
ATOM 1653 O O . ALA A 1 216 ? 2.228 1.807 24.318 1.00 91.38 216 ALA A O 1
ATOM 1654 N N . ARG A 1 217 ? 1.237 0.312 25.659 1.00 92.31 217 ARG A N 1
ATOM 1655 C CA . ARG A 1 217 ? 1.639 0.929 26.934 1.00 92.31 217 ARG A CA 1
ATOM 1656 C C . ARG A 1 217 ? 2.823 0.237 27.612 1.00 92.31 217 ARG A C 1
ATOM 1658 O O . ARG A 1 217 ? 3.341 0.756 28.594 1.00 92.31 217 ARG A O 1
ATOM 1665 N N . THR A 1 218 ? 3.268 -0.904 27.097 1.00 87.25 218 THR A N 1
ATOM 1666 C CA . THR A 1 218 ? 4.345 -1.718 27.677 1.00 87.25 218 THR A CA 1
ATOM 1667 C C . THR A 1 218 ? 5.594 -1.696 26.802 1.00 87.25 218 THR A C 1
ATOM 1669 O O . THR A 1 218 ? 5.499 -1.598 25.579 1.00 87.25 218 THR A O 1
ATOM 1672 N N . ALA A 1 219 ? 6.773 -1.804 27.412 1.00 85.00 219 ALA A N 1
ATOM 1673 C CA . ALA A 1 219 ? 8.019 -1.955 26.666 1.00 85.00 219 ALA A CA 1
ATOM 1674 C C . ALA A 1 219 ? 8.048 -3.296 25.891 1.00 85.00 219 ALA A C 1
ATOM 1676 O O . ALA A 1 219 ? 7.448 -4.266 26.356 1.00 85.00 219 ALA A O 1
ATOM 1677 N N . PRO A 1 220 ? 8.723 -3.358 24.727 1.00 83.50 220 PRO A N 1
ATOM 1678 C CA . PRO A 1 220 ? 9.373 -2.240 24.024 1.00 83.50 220 PRO A CA 1
ATOM 1679 C C . PRO A 1 220 ? 8.400 -1.372 23.193 1.00 83.50 220 PRO A C 1
ATOM 1681 O O . PRO A 1 220 ? 8.770 -0.311 22.691 1.00 83.50 220 PRO A O 1
ATOM 1684 N N . TRP A 1 221 ? 7.144 -1.794 23.050 1.00 84.00 221 TRP A N 1
ATOM 1685 C CA . TRP A 1 221 ? 6.149 -1.225 22.131 1.00 84.00 221 TRP A CA 1
ATOM 1686 C C . TRP A 1 221 ? 5.720 0.218 22.439 1.00 84.00 221 TRP A C 1
ATOM 1688 O O . TRP A 1 221 ? 5.340 0.961 21.528 1.00 84.00 221 TRP A O 1
ATOM 1698 N N . SER A 1 222 ? 5.815 0.660 23.693 1.00 83.56 222 SER A N 1
ATOM 1699 C CA . SER A 1 222 ? 5.524 2.048 24.073 1.00 83.56 222 SER A CA 1
ATOM 1700 C C . SER A 1 222 ? 6.421 3.066 23.355 1.00 83.56 222 SER A C 1
ATOM 1702 O O . SER A 1 222 ? 5.940 4.124 22.945 1.00 83.56 222 SER A O 1
ATOM 1704 N N . ALA A 1 223 ? 7.688 2.723 23.090 1.00 82.69 223 ALA A N 1
ATOM 1705 C CA . ALA A 1 223 ? 8.612 3.572 22.333 1.00 82.69 223 ALA A CA 1
ATOM 1706 C C . ALA A 1 223 ? 8.218 3.708 20.849 1.00 82.69 223 ALA A C 1
ATOM 1708 O O . ALA A 1 223 ? 8.431 4.749 20.228 1.00 82.69 223 ALA A O 1
ATOM 1709 N N . PHE A 1 224 ? 7.618 2.670 20.260 1.00 81.94 224 PHE A N 1
ATOM 1710 C CA . PHE A 1 224 ? 7.076 2.734 18.899 1.00 81.94 224 PHE A CA 1
ATOM 1711 C C . PHE A 1 224 ? 5.814 3.590 18.850 1.00 81.94 224 PHE A C 1
ATOM 1713 O O . PHE A 1 224 ? 5.690 4.448 17.983 1.00 81.94 224 PHE A O 1
ATOM 1720 N N . THR A 1 225 ? 4.927 3.420 19.829 1.00 83.12 225 THR A N 1
ATOM 1721 C CA . THR A 1 225 ? 3.670 4.173 19.917 1.00 83.12 225 THR A CA 1
ATOM 1722 C C . THR A 1 225 ? 3.911 5.681 20.040 1.00 83.12 225 THR A C 1
ATOM 1724 O O . THR A 1 225 ? 3.182 6.470 19.443 1.00 83.12 225 THR A O 1
ATOM 1727 N N . GLY A 1 226 ? 4.969 6.097 20.745 1.00 77.88 226 GLY A N 1
ATOM 1728 C CA . GLY A 1 226 ? 5.379 7.504 20.807 1.00 77.88 226 GLY A CA 1
ATOM 1729 C C . GLY A 1 226 ? 5.691 8.115 19.434 1.00 77.88 226 GLY A C 1
ATOM 1730 O O . GLY A 1 226 ? 5.335 9.265 19.194 1.00 77.88 226 GLY A O 1
ATOM 1731 N N . ARG A 1 227 ? 6.269 7.328 18.514 1.00 81.38 227 ARG A N 1
ATOM 1732 C CA . ARG A 1 227 ? 6.647 7.760 17.155 1.00 81.38 227 ARG A CA 1
ATOM 1733 C C . ARG A 1 227 ? 5.478 7.807 16.169 1.00 81.38 227 ARG A C 1
ATOM 1735 O O . ARG A 1 227 ? 5.564 8.498 15.166 1.00 81.38 227 ARG A O 1
ATOM 1742 N N . LEU A 1 228 ? 4.364 7.128 16.457 1.00 78.44 228 LEU A N 1
ATOM 1743 C CA . LEU A 1 228 ? 3.156 7.143 15.610 1.00 78.44 228 LEU A CA 1
ATOM 1744 C C . LEU A 1 228 ? 2.394 8.481 15.643 1.00 78.44 228 LEU A C 1
ATOM 1746 O O . LEU A 1 228 ? 1.330 8.608 15.038 1.00 78.44 228 LEU A O 1
ATOM 1750 N N . ARG A 1 229 ? 2.869 9.463 16.415 1.00 66.44 229 ARG A N 1
ATOM 1751 C CA . ARG A 1 229 ? 2.201 10.759 16.601 1.00 66.44 229 ARG A CA 1
ATOM 1752 C C . ARG A 1 229 ? 2.584 11.792 15.548 1.00 66.44 229 ARG A C 1
ATOM 1754 O O . ARG A 1 229 ? 1.873 12.782 15.405 1.00 66.44 229 ARG A O 1
ATOM 1761 N N . GLU A 1 230 ? 3.674 11.563 14.829 1.00 68.19 230 GLU A N 1
ATOM 1762 C CA . GLU A 1 230 ? 4.203 12.497 13.844 1.00 68.19 230 GLU A CA 1
ATOM 1763 C C . GLU A 1 230 ? 3.701 12.090 12.457 1.00 68.19 230 GLU A C 1
ATOM 1765 O O . GLU A 1 230 ? 4.071 11.044 11.921 1.00 68.19 230 GLU A O 1
ATOM 1770 N N . ALA A 1 231 ? 2.802 12.897 11.889 1.00 60.19 231 ALA A N 1
ATOM 1771 C CA . ALA A 1 231 ? 2.505 12.809 10.467 1.00 60.19 231 ALA A CA 1
ATOM 1772 C C . ALA A 1 231 ? 3.661 13.472 9.701 1.00 60.19 231 ALA A C 1
ATOM 1774 O O . ALA A 1 231 ? 4.094 14.549 10.119 1.00 60.19 231 ALA A O 1
ATOM 1775 N N . PRO A 1 232 ? 4.137 12.896 8.585 1.00 66.25 232 PRO A N 1
ATOM 1776 C CA . PRO A 1 232 ? 4.943 13.671 7.652 1.00 66.25 232 PRO A CA 1
ATOM 1777 C C . PRO A 1 232 ? 4.151 14.906 7.192 1.00 66.25 232 PRO A C 1
ATOM 1779 O O . PRO A 1 232 ? 2.916 14.874 7.124 1.00 66.25 232 PRO A O 1
ATOM 1782 N N . GLU A 1 233 ? 4.859 16.000 6.899 1.00 64.31 233 GLU A N 1
ATOM 1783 C CA . GLU A 1 233 ? 4.241 17.247 6.426 1.00 64.31 233 GLU A CA 1
ATOM 1784 C C . GLU A 1 233 ? 3.440 17.002 5.137 1.00 64.31 233 GLU A C 1
ATOM 1786 O O . GLU A 1 233 ? 2.298 17.454 5.004 1.00 64.31 233 GLU A O 1
ATOM 1791 N N . GLU A 1 234 ? 3.981 16.173 4.242 1.00 62.97 234 GLU A N 1
ATOM 1792 C CA . GLU A 1 234 ? 3.303 15.760 3.020 1.00 62.97 234 GLU A CA 1
ATOM 1793 C C . GLU A 1 234 ? 2.373 14.555 3.243 1.00 62.97 234 GLU A C 1
ATOM 1795 O O . GLU A 1 234 ? 2.791 13.516 3.771 1.00 62.97 234 GLU A O 1
ATOM 1800 N N . PRO A 1 235 ? 1.094 14.654 2.830 1.00 61.88 235 PRO A N 1
ATOM 1801 C CA . PRO A 1 235 ? 0.166 13.538 2.892 1.00 61.88 235 PRO A CA 1
ATOM 1802 C C . PRO A 1 235 ? 0.549 12.488 1.848 1.00 61.88 235 PRO A C 1
ATOM 1804 O O . PRO A 1 235 ? 0.282 12.639 0.662 1.00 61.88 235 PRO A O 1
ATOM 1807 N N . VAL A 1 236 ? 1.144 11.391 2.306 1.00 78.88 236 VAL A N 1
ATOM 1808 C CA . VAL A 1 236 ? 1.378 10.197 1.486 1.00 78.88 236 VAL A CA 1
ATOM 1809 C C . VAL A 1 236 ? 0.540 9.061 2.059 1.00 78.88 236 VAL A C 1
ATOM 1811 O O . VAL A 1 236 ? 0.549 8.867 3.279 1.00 78.88 236 VAL A O 1
ATOM 1814 N N . HIS A 1 237 ? -0.156 8.273 1.223 1.00 79.94 237 HIS A N 1
ATOM 1815 C CA . HIS A 1 237 ? -1.035 7.190 1.713 1.00 79.94 237 HIS A CA 1
ATOM 1816 C C . HIS A 1 237 ? -0.326 6.218 2.667 1.00 79.94 237 HIS A C 1
ATOM 1818 O O . HIS A 1 237 ? -0.950 5.742 3.610 1.00 79.94 237 HIS A O 1
ATOM 1824 N N . TYR A 1 238 ? 0.988 6.002 2.511 1.00 82.00 238 TYR A N 1
ATOM 1825 C CA . TYR A 1 238 ? 1.806 5.175 3.415 1.00 82.00 238 TYR A CA 1
ATOM 1826 C C . TYR A 1 238 ? 1.778 5.606 4.884 1.00 82.00 238 TYR A C 1
ATOM 1828 O O . TYR A 1 238 ? 2.049 4.797 5.770 1.00 82.00 238 TYR A O 1
ATOM 1836 N N . SER A 1 239 ? 1.462 6.870 5.159 1.00 86.38 239 SER A N 1
ATOM 1837 C CA . SER A 1 239 ? 1.370 7.391 6.523 1.00 86.38 239 SER A CA 1
ATOM 1838 C C . SER A 1 239 ? 0.008 7.138 7.181 1.00 86.38 239 SER A C 1
ATOM 1840 O O . SER A 1 239 ? -0.074 7.130 8.411 1.00 86.38 239 SER A O 1
ATOM 1842 N N . ALA A 1 240 ? -1.048 6.871 6.400 1.00 93.88 240 ALA A N 1
ATOM 1843 C CA . ALA A 1 240 ? -2.399 6.700 6.931 1.00 93.88 240 ALA A CA 1
ATOM 1844 C C . ALA A 1 240 ? -2.523 5.522 7.919 1.00 93.88 240 ALA A C 1
ATOM 1846 O O . ALA A 1 240 ? -3.084 5.740 8.995 1.00 93.88 240 ALA A O 1
ATOM 1847 N N . PRO A 1 241 ? -1.950 4.322 7.667 1.00 94.88 241 PRO A N 1
ATOM 1848 C CA . PRO A 1 241 ? -1.960 3.238 8.651 1.00 94.88 241 PRO A CA 1
ATOM 1849 C C . PRO A 1 241 ? -1.300 3.607 9.983 1.00 94.88 241 PRO A C 1
ATOM 1851 O O . PRO A 1 241 ? -1.818 3.253 11.038 1.00 94.88 241 PRO A O 1
ATOM 1854 N N . ASN A 1 242 ? -0.188 4.348 9.969 1.00 92.06 242 ASN A N 1
ATOM 1855 C CA . ASN A 1 242 ? 0.507 4.743 11.201 1.00 92.06 242 ASN A CA 1
ATOM 1856 C C . ASN A 1 242 ? -0.353 5.691 12.050 1.00 92.06 242 ASN A C 1
ATOM 1858 O O . ASN A 1 242 ? -0.442 5.537 13.269 1.00 92.06 242 ASN A O 1
ATOM 1862 N N . LEU A 1 243 ? -1.031 6.636 11.398 1.00 93.31 243 LEU A N 1
ATOM 1863 C CA . LEU A 1 243 ? -1.950 7.566 12.050 1.00 93.31 243 LEU A CA 1
ATOM 1864 C C . LEU A 1 243 ? -3.216 6.858 12.562 1.00 93.31 243 LEU A C 1
ATOM 1866 O O . LEU A 1 243 ? -3.639 7.095 13.694 1.00 93.31 243 LEU A O 1
ATOM 1870 N N . ALA A 1 244 ? -3.770 5.927 11.782 1.00 96.44 244 ALA A N 1
ATOM 1871 C CA . ALA A 1 244 ? -4.879 5.075 12.208 1.00 96.44 244 ALA A CA 1
ATOM 1872 C C . ALA A 1 244 ? -4.494 4.176 13.400 1.00 96.44 244 ALA A C 1
ATOM 1874 O O . ALA A 1 244 ? -5.267 4.029 14.347 1.00 96.44 244 ALA A O 1
ATOM 1875 N N . MET A 1 245 ? -3.269 3.637 13.418 1.00 95.25 245 MET A N 1
ATOM 1876 C CA . MET A 1 245 ? -2.738 2.882 14.556 1.00 95.25 245 MET A CA 1
ATOM 1877 C C . MET A 1 245 ? -2.618 3.755 15.809 1.00 95.25 245 MET A C 1
ATOM 1879 O O . MET A 1 245 ? -2.952 3.303 16.902 1.00 95.25 245 MET A O 1
ATOM 1883 N N . SER A 1 246 ? -2.183 5.013 15.665 1.00 94.44 246 SER A N 1
ATOM 1884 C CA . SER A 1 246 ? -2.133 5.995 16.761 1.00 94.44 246 SER A CA 1
ATOM 1885 C C . SER A 1 246 ? -3.506 6.148 17.431 1.00 94.44 246 SER A C 1
ATOM 1887 O O . SER A 1 246 ? -3.624 6.111 18.658 1.00 94.44 246 SER A O 1
ATOM 1889 N N . TRP A 1 247 ? -4.572 6.218 16.628 1.00 95.88 247 TRP A N 1
ATOM 1890 C CA . TRP A 1 247 ? -5.946 6.199 17.128 1.00 95.88 247 TRP A CA 1
ATOM 1891 C C . TRP A 1 247 ? -6.291 4.897 17.860 1.00 95.88 247 TRP A C 1
ATOM 1893 O O . TRP A 1 247 ? -6.699 4.947 19.020 1.00 95.88 247 TRP A O 1
ATOM 1903 N N . LEU A 1 248 ? -6.098 3.732 17.234 1.00 95.38 248 LEU A N 1
ATOM 1904 C CA . LEU A 1 248 ? -6.454 2.448 17.852 1.00 95.38 248 LEU A CA 1
ATOM 1905 C C . LEU A 1 248 ? -5.727 2.212 19.185 1.00 95.38 248 LEU A C 1
ATOM 1907 O O . LEU A 1 248 ? -6.333 1.747 20.160 1.00 95.38 248 LEU A O 1
ATOM 1911 N N . ALA A 1 249 ? -4.439 2.557 19.227 1.00 94.69 249 ALA A N 1
ATOM 1912 C CA . ALA A 1 249 ? -3.556 2.334 20.361 1.00 94.69 249 ALA A CA 1
ATOM 1913 C C . ALA A 1 249 ? -3.782 3.329 21.509 1.00 94.69 249 ALA A C 1
ATOM 1915 O O . ALA A 1 249 ? -3.729 2.924 22.672 1.00 94.69 249 ALA A O 1
ATOM 1916 N N . THR A 1 250 ? -4.015 4.616 21.211 1.00 93.94 250 THR A N 1
ATOM 1917 C CA . THR A 1 250 ? -4.014 5.677 22.238 1.00 93.94 250 THR A CA 1
ATOM 1918 C C . THR A 1 250 ? -5.253 6.565 22.263 1.00 93.94 250 THR A C 1
ATOM 1920 O O . THR A 1 250 ? -5.321 7.453 23.108 1.00 93.94 250 THR A O 1
ATOM 1923 N N . GLY A 1 251 ? -6.201 6.395 21.342 1.00 94.75 251 GLY A N 1
ATOM 1924 C CA . GLY A 1 251 ? -7.357 7.286 21.205 1.00 94.75 251 GLY A CA 1
ATOM 1925 C C . GLY A 1 251 ? -7.011 8.669 20.641 1.00 94.75 251 GLY A C 1
ATOM 1926 O O . GLY A 1 251 ? -7.718 9.635 20.909 1.00 94.75 251 GLY A O 1
ATOM 1927 N N . ASN A 1 252 ? -5.908 8.807 19.894 1.00 94.88 252 ASN A N 1
ATOM 1928 C CA . ASN A 1 252 ? -5.497 10.096 19.337 1.00 94.88 252 ASN A CA 1
ATOM 1929 C C . ASN A 1 252 ? -6.400 10.539 18.167 1.00 94.88 252 ASN A C 1
ATOM 1931 O O . ASN A 1 252 ? -6.188 10.152 17.018 1.00 94.88 252 ASN A O 1
ATOM 1935 N N . GLU A 1 253 ? -7.398 11.375 18.451 1.00 96.19 253 GLU A N 1
ATOM 1936 C CA . GLU A 1 253 ? -8.359 11.837 17.444 1.00 96.19 253 GLU A CA 1
ATOM 1937 C C . GLU A 1 253 ? -7.762 12.727 16.346 1.00 96.19 253 GLU A C 1
ATOM 1939 O O . GLU A 1 253 ? -8.259 12.721 15.221 1.00 96.19 253 GLU A O 1
ATOM 1944 N N . SER A 1 254 ? -6.721 13.520 16.634 1.00 93.81 254 SER A N 1
ATOM 1945 C CA . SER A 1 254 ? -6.121 14.374 15.599 1.00 93.81 254 SER A CA 1
ATOM 1946 C C . SER A 1 254 ? -5.425 13.532 14.530 1.00 93.81 254 SER A C 1
ATOM 1948 O O . SER A 1 254 ? -5.552 13.830 13.343 1.00 93.81 254 SER A O 1
ATOM 1950 N N . ALA A 1 255 ? -4.778 12.436 14.940 1.00 93.06 255 ALA A N 1
ATOM 1951 C CA . ALA A 1 255 ? -4.220 11.447 14.026 1.00 93.06 255 ALA A CA 1
ATOM 1952 C C . ALA A 1 255 ? -5.320 10.747 13.213 1.00 93.06 255 ALA A C 1
ATOM 1954 O O . ALA A 1 255 ? -5.177 10.627 11.999 1.00 93.06 255 ALA A O 1
ATOM 1955 N N . ALA A 1 256 ? -6.441 10.370 13.845 1.00 96.50 256 ALA A N 1
ATOM 1956 C CA . ALA A 1 256 ? -7.592 9.789 13.147 1.00 96.50 256 ALA A CA 1
ATOM 1957 C C . ALA A 1 256 ? -8.131 10.718 12.045 1.00 96.50 256 ALA A C 1
ATOM 1959 O O . ALA A 1 256 ? -8.263 10.303 10.895 1.00 96.50 256 ALA A O 1
ATOM 1960 N N . ARG A 1 257 ? -8.375 11.996 12.372 1.00 96.06 257 ARG A N 1
ATOM 1961 C CA . ARG A 1 257 ? -8.836 13.001 11.399 1.00 96.06 257 ARG A CA 1
ATOM 1962 C C . ARG A 1 257 ? -7.841 13.183 10.257 1.00 96.06 257 ARG A C 1
ATOM 1964 O O . ARG A 1 257 ? -8.232 13.160 9.097 1.00 96.06 257 ARG A O 1
ATOM 1971 N N . ARG A 1 258 ? -6.544 13.299 10.560 1.00 93.75 258 ARG A N 1
ATOM 1972 C CA . ARG A 1 258 ? -5.512 13.434 9.521 1.00 93.75 258 ARG A CA 1
ATOM 1973 C C . ARG A 1 258 ? -5.443 12.207 8.611 1.00 93.75 258 ARG A C 1
ATOM 1975 O O . ARG A 1 258 ? -5.287 12.370 7.405 1.00 93.75 258 ARG A O 1
ATOM 1982 N N . ALA A 1 259 ? -5.573 11.004 9.167 1.00 95.88 259 ALA A N 1
ATOM 1983 C CA . ALA A 1 259 ? -5.614 9.772 8.389 1.00 95.88 259 ALA A CA 1
ATOM 1984 C C . ALA A 1 259 ? -6.814 9.742 7.432 1.00 95.88 259 ALA A C 1
ATOM 1986 O O . ALA A 1 259 ? -6.628 9.379 6.274 1.00 95.88 259 ALA A O 1
ATOM 1987 N N . ILE A 1 260 ? -8.000 10.183 7.880 1.00 97.56 260 ILE A N 1
ATOM 1988 C CA . ILE A 1 260 ? -9.194 10.325 7.027 1.00 97.56 260 ILE A CA 1
ATOM 1989 C C . ILE A 1 260 ? -8.910 11.253 5.844 1.00 97.56 260 ILE A C 1
ATOM 1991 O O . ILE A 1 260 ? -9.167 10.876 4.703 1.00 97.56 260 ILE A O 1
ATOM 1995 N N . GLU A 1 261 ? -8.315 12.423 6.086 1.00 95.81 261 GLU A N 1
ATOM 1996 C CA . GLU A 1 261 ? -7.989 13.346 4.990 1.00 95.81 261 GLU A CA 1
ATOM 1997 C C . GLU A 1 261 ? -7.021 12.740 3.970 1.00 95.81 261 GLU A C 1
ATOM 1999 O O . GLU A 1 261 ? -7.146 13.002 2.778 1.00 95.81 261 GLU A O 1
ATOM 2004 N N . ILE A 1 262 ? -6.080 11.902 4.413 1.00 94.94 262 ILE A N 1
ATOM 2005 C CA . ILE A 1 262 ? -5.143 11.215 3.517 1.00 94.94 262 ILE A CA 1
ATOM 2006 C C . ILE A 1 262 ? -5.861 10.140 2.690 1.00 94.94 262 ILE A C 1
ATOM 2008 O O . ILE A 1 262 ? -5.680 10.089 1.477 1.00 94.94 262 ILE A O 1
ATOM 2012 N N . ILE A 1 263 ? -6.687 9.287 3.306 1.00 97.38 263 ILE A N 1
ATOM 2013 C CA . ILE A 1 263 ? -7.365 8.191 2.582 1.00 97.38 263 ILE A CA 1
ATOM 2014 C C . ILE A 1 263 ? -8.484 8.668 1.650 1.00 97.38 263 ILE A C 1
ATOM 2016 O O . ILE A 1 263 ? -8.901 7.918 0.770 1.00 97.38 263 ILE A O 1
ATOM 2020 N N . LYS A 1 264 ? -8.957 9.908 1.818 1.00 96.69 264 LYS A N 1
ATOM 2021 C CA . LYS A 1 264 ? -9.884 10.567 0.887 1.00 96.69 264 LYS A CA 1
ATOM 2022 C C . LYS A 1 264 ? -9.215 11.013 -0.412 1.00 96.69 264 LYS A C 1
ATOM 2024 O O . LYS A 1 264 ? -9.912 11.254 -1.395 1.00 96.69 264 LYS A O 1
ATOM 2029 N N . GLN A 1 265 ? -7.890 11.140 -0.434 1.00 94.06 265 GLN A N 1
ATOM 2030 C CA . GLN A 1 265 ? -7.175 11.520 -1.649 1.00 94.06 265 GLN A CA 1
ATOM 2031 C C . GLN A 1 265 ? -7.248 10.398 -2.695 1.00 94.06 265 GLN A C 1
ATOM 2033 O O . GLN A 1 265 ? -7.225 9.220 -2.323 1.00 94.06 265 GLN A O 1
ATOM 2038 N N . PRO A 1 266 ? -7.287 10.734 -3.999 1.00 91.19 266 PRO A N 1
ATOM 2039 C CA . PRO A 1 266 ? -7.255 9.739 -5.064 1.00 91.19 266 PRO A CA 1
ATOM 2040 C C . PRO A 1 266 ? -6.066 8.789 -4.917 1.00 91.19 266 PRO A C 1
ATOM 2042 O O . PRO A 1 266 ? -4.942 9.225 -4.671 1.00 91.19 266 PRO A O 1
ATOM 2045 N N . ILE A 1 267 ? -6.312 7.491 -5.077 1.00 92.62 267 ILE A N 1
ATOM 2046 C CA . ILE A 1 267 ? -5.262 6.471 -5.049 1.00 92.62 267 ILE A CA 1
ATOM 2047 C C . ILE A 1 267 ? -4.480 6.563 -6.362 1.00 92.62 267 ILE A C 1
ATOM 2049 O O . ILE A 1 267 ? -5.070 6.531 -7.442 1.00 92.62 267 ILE A O 1
ATOM 2053 N N . ARG A 1 268 ? -3.152 6.702 -6.278 1.00 88.00 268 ARG A N 1
ATOM 2054 C CA . ARG A 1 268 ? -2.284 6.802 -7.458 1.00 88.00 268 ARG A CA 1
ATOM 2055 C C . ARG A 1 268 ? -2.221 5.453 -8.179 1.00 88.00 268 ARG A C 1
ATOM 2057 O O . ARG A 1 268 ? -1.803 4.461 -7.588 1.00 88.00 268 ARG A O 1
ATOM 2064 N N . MET A 1 269 ? -2.583 5.451 -9.460 1.00 88.31 269 MET A N 1
ATOM 2065 C CA . MET A 1 269 ? -2.546 4.285 -10.349 1.00 88.31 269 MET A CA 1
ATOM 2066 C C . MET A 1 269 ? -1.439 4.461 -11.392 1.00 88.31 269 MET A C 1
ATOM 2068 O O . MET A 1 269 ? -1.699 4.847 -12.524 1.00 88.31 269 MET A O 1
ATOM 2072 N N . ASP A 1 270 ? -0.192 4.214 -10.993 1.00 86.25 270 ASP A N 1
ATOM 2073 C CA . ASP A 1 270 ? 1.003 4.439 -11.826 1.00 86.25 270 ASP A CA 1
ATOM 2074 C C . ASP A 1 270 ? 1.501 3.186 -12.568 1.00 86.25 270 ASP A C 1
ATOM 2076 O O . ASP A 1 270 ? 2.570 3.191 -13.169 1.00 86.25 270 ASP A O 1
ATOM 2080 N N . GLY A 1 271 ? 0.764 2.072 -12.500 1.00 86.62 271 GLY A N 1
ATOM 2081 C CA . GLY A 1 271 ? 1.178 0.813 -13.129 1.00 86.62 271 GLY A CA 1
ATOM 2082 C C . GLY A 1 271 ? 2.405 0.162 -12.476 1.00 86.62 271 GLY A C 1
ATOM 2083 O O . GLY A 1 271 ? 2.930 -0.831 -12.986 1.00 86.62 271 GLY A O 1
ATOM 2084 N N . THR A 1 272 ? 2.878 0.680 -11.341 1.00 90.06 272 THR A N 1
ATOM 2085 C CA . THR A 1 272 ? 4.028 0.134 -10.621 1.00 90.06 272 THR A CA 1
ATOM 2086 C C . THR A 1 272 ? 3.591 -0.706 -9.422 1.00 90.06 272 THR A C 1
ATOM 2088 O O . THR A 1 272 ? 2.412 -0.947 -9.174 1.00 90.06 272 THR A O 1
ATOM 2091 N N . THR A 1 273 ? 4.556 -1.192 -8.648 1.00 90.25 273 THR A N 1
ATOM 2092 C CA . THR A 1 273 ? 4.290 -1.884 -7.385 1.00 90.25 273 THR A CA 1
ATOM 2093 C C . THR A 1 273 ? 3.674 -0.947 -6.337 1.00 90.25 273 THR A C 1
ATOM 2095 O O . THR A 1 273 ? 2.888 -1.395 -5.505 1.00 90.25 273 THR A O 1
ATOM 2098 N N . TYR A 1 274 ? 3.965 0.359 -6.413 1.00 90.75 274 TYR A N 1
ATOM 2099 C CA . TYR A 1 274 ? 3.488 1.344 -5.445 1.00 90.75 274 TYR A CA 1
ATOM 2100 C C . TYR A 1 274 ? 1.966 1.456 -5.423 1.00 90.75 274 TYR A C 1
ATOM 2102 O O . TYR A 1 274 ? 1.409 1.585 -4.338 1.00 90.75 274 TYR A O 1
ATOM 2110 N N . MET A 1 275 ? 1.268 1.355 -6.561 1.00 93.50 275 MET A N 1
ATOM 2111 C CA . MET A 1 275 ? -0.199 1.454 -6.542 1.00 93.50 275 MET A CA 1
ATOM 2112 C C . MET A 1 275 ? -0.850 0.389 -5.646 1.00 93.50 275 MET A C 1
ATOM 2114 O O . MET A 1 275 ? -1.773 0.701 -4.897 1.00 93.50 275 MET A O 1
ATOM 2118 N N . GLY A 1 276 ? -0.323 -0.842 -5.653 1.00 95.56 276 GLY A N 1
ATOM 2119 C CA . GLY A 1 276 ? -0.800 -1.921 -4.786 1.00 95.56 276 GLY A CA 1
ATOM 2120 C C . GLY A 1 276 ? -0.595 -1.596 -3.309 1.00 95.56 276 GLY A C 1
ATOM 2121 O O . GLY A 1 276 ? -1.527 -1.709 -2.513 1.00 95.56 276 GLY A O 1
ATOM 2122 N N . ASP A 1 277 ? 0.592 -1.100 -2.959 1.00 94.12 277 ASP A N 1
ATOM 2123 C CA . ASP A 1 277 ? 0.902 -0.715 -1.584 1.00 94.12 277 ASP A CA 1
ATOM 2124 C C . ASP A 1 277 ? 0.093 0.527 -1.128 1.00 94.12 277 ASP A C 1
ATOM 2126 O O . ASP A 1 277 ? -0.294 0.614 0.039 1.00 94.12 277 ASP A O 1
ATOM 2130 N N . HIS A 1 278 ? -0.203 1.476 -2.028 1.00 95.06 278 HIS A N 1
ATOM 2131 C CA . HIS A 1 278 ? -1.072 2.627 -1.751 1.00 95.06 278 HIS A CA 1
ATOM 2132 C C . HIS A 1 278 ? -2.497 2.178 -1.416 1.00 95.06 278 HIS A C 1
ATOM 2134 O O . HIS A 1 278 ? -3.050 2.600 -0.397 1.00 95.06 278 HIS A O 1
ATOM 2140 N N . LEU A 1 279 ? -3.076 1.297 -2.238 1.00 97.62 279 LEU A N 1
ATOM 2141 C CA . LEU A 1 279 ? -4.403 0.741 -1.984 1.00 97.62 279 LEU A CA 1
ATOM 2142 C C . LEU A 1 279 ? -4.424 -0.071 -0.686 1.00 97.62 279 LEU A C 1
ATOM 2144 O O . LEU A 1 279 ? -5.335 0.104 0.120 1.00 97.62 279 LEU A O 1
ATOM 2148 N N . GLU A 1 280 ? -3.404 -0.895 -0.440 1.00 97.88 280 GLU A N 1
ATOM 2149 C CA . GLU A 1 280 ? -3.252 -1.644 0.810 1.00 97.88 280 GLU A CA 1
ATOM 2150 C C . GLU A 1 280 ? -3.262 -0.707 2.032 1.00 97.88 280 GLU A C 1
ATOM 2152 O O . GLU A 1 280 ? -4.027 -0.920 2.974 1.00 97.88 280 GLU A O 1
ATOM 2157 N N . ALA A 1 281 ? -2.471 0.372 1.999 1.00 96.69 281 ALA A N 1
ATOM 2158 C CA . ALA A 1 281 ? -2.393 1.350 3.082 1.00 96.69 281 ALA A CA 1
ATOM 2159 C C . ALA A 1 281 ? -3.736 2.060 3.334 1.00 96.69 281 ALA A C 1
ATOM 2161 O O . ALA A 1 281 ? -4.153 2.211 4.487 1.00 96.69 281 ALA A O 1
ATOM 2162 N N . VAL A 1 282 ? -4.442 2.451 2.270 1.00 98.38 282 VAL A N 1
ATOM 2163 C CA . VAL A 1 282 ? -5.784 3.044 2.370 1.00 98.38 282 VAL A CA 1
ATOM 2164 C C . VAL A 1 282 ? -6.780 2.057 2.986 1.00 98.38 282 VAL A C 1
ATOM 2166 O O . VAL A 1 282 ? -7.530 2.435 3.885 1.00 98.38 282 VAL A O 1
ATOM 2169 N N . CYS A 1 283 ? -6.756 0.789 2.570 1.00 98.69 283 CYS A N 1
ATOM 2170 C CA . CYS A 1 283 ? -7.652 -0.248 3.087 1.00 98.69 283 CYS A CA 1
ATOM 2171 C C . CYS A 1 283 ? -7.420 -0.537 4.576 1.00 98.69 283 CYS A C 1
ATOM 2173 O O . CYS A 1 283 ? -8.383 -0.651 5.332 1.00 98.69 283 CYS A O 1
ATOM 2175 N N . ILE A 1 284 ? -6.156 -0.611 5.014 1.00 98.50 284 ILE A N 1
ATOM 2176 C CA . ILE A 1 284 ? -5.806 -0.786 6.433 1.00 98.50 284 ILE A CA 1
ATOM 2177 C C . ILE A 1 284 ? -6.361 0.377 7.261 1.00 98.50 284 ILE A C 1
ATOM 2179 O O . ILE A 1 284 ? -7.023 0.164 8.273 1.00 98.50 284 ILE A O 1
ATOM 2183 N N . ALA A 1 285 ? -6.112 1.615 6.827 1.00 98.25 285 ALA A N 1
ATOM 2184 C CA . ALA A 1 285 ? -6.582 2.793 7.543 1.00 98.25 285 ALA A CA 1
ATOM 2185 C C . ALA A 1 285 ? -8.118 2.895 7.553 1.00 98.25 285 ALA A C 1
ATOM 2187 O O . ALA A 1 285 ? -8.682 3.218 8.597 1.00 98.25 285 ALA A O 1
ATOM 2188 N N . TYR A 1 286 ? -8.796 2.565 6.447 1.00 98.69 286 TYR A N 1
ATOM 2189 C CA . TYR A 1 286 ? -10.261 2.491 6.383 1.00 98.69 286 TYR A CA 1
ATOM 2190 C C . TYR A 1 286 ? -10.819 1.501 7.410 1.00 98.69 286 TYR A C 1
ATOM 2192 O O . TYR A 1 286 ? -11.665 1.873 8.220 1.00 98.69 286 TYR A O 1
ATOM 2200 N N . ASP A 1 287 ? -10.306 0.268 7.421 1.00 98.69 287 ASP A N 1
ATOM 2201 C CA . ASP A 1 287 ? -10.738 -0.787 8.342 1.00 98.69 287 ASP A CA 1
ATOM 2202 C C . ASP A 1 287 ? -10.531 -0.395 9.813 1.00 98.69 287 ASP A C 1
ATOM 2204 O O . ASP A 1 287 ? -11.404 -0.601 10.656 1.00 98.69 287 ASP A O 1
ATOM 2208 N N . TRP A 1 288 ? -9.390 0.221 10.125 1.00 98.38 288 TRP A N 1
ATOM 2209 C CA . TRP A 1 288 ? -9.035 0.631 11.484 1.00 98.38 288 TRP A CA 1
ATOM 2210 C C . TRP A 1 288 ? -9.800 1.856 11.981 1.00 98.38 288 TRP A C 1
ATOM 2212 O O . TRP A 1 288 ? -10.050 1.984 13.182 1.00 98.38 288 TRP A O 1
ATOM 2222 N N . LEU A 1 289 ? -10.183 2.757 11.079 1.00 98.38 289 LEU A N 1
ATOM 2223 C CA . LEU A 1 289 ? -10.928 3.970 11.408 1.00 98.38 289 LEU A CA 1
ATOM 2224 C C . LEU A 1 289 ? -12.435 3.804 11.246 1.00 98.38 289 LEU A C 1
ATOM 2226 O O . LEU A 1 289 ? -13.164 4.714 11.619 1.00 98.38 289 LEU A O 1
ATOM 2230 N N . TYR A 1 290 ? -12.923 2.671 10.739 1.00 98.50 290 TYR A N 1
ATOM 2231 C CA . TYR A 1 290 ? -14.337 2.474 10.410 1.00 98.50 290 TYR A CA 1
ATOM 2232 C C . TYR A 1 290 ? -15.298 2.837 11.560 1.00 98.50 290 TYR A C 1
ATOM 2234 O O . TYR A 1 290 ? -16.333 3.464 11.338 1.00 98.50 290 TYR A O 1
ATOM 2242 N N . ASN A 1 291 ? -14.927 2.502 12.801 1.00 97.38 291 ASN A N 1
ATOM 2243 C CA . ASN A 1 291 ? -15.708 2.800 14.010 1.00 97.38 291 ASN A CA 1
ATOM 2244 C C . ASN A 1 291 ? -15.318 4.120 14.705 1.00 97.38 291 ASN A C 1
ATOM 2246 O O . ASN A 1 291 ? -15.807 4.406 15.798 1.00 97.38 291 ASN A O 1
ATOM 2250 N N . TYR A 1 292 ? -14.414 4.920 14.134 1.00 98.19 292 TYR A N 1
ATOM 2251 C CA . TYR A 1 292 ? -14.080 6.236 14.678 1.00 98.19 292 TYR A CA 1
ATOM 2252 C C . TYR A 1 292 ? -15.277 7.187 14.496 1.00 98.19 292 TYR A C 1
ATOM 2254 O O . TYR A 1 292 ? -15.712 7.380 13.360 1.00 98.19 292 TYR A O 1
ATOM 2262 N N . PRO A 1 293 ? -15.791 7.838 15.561 1.00 98.12 293 PRO A N 1
ATOM 2263 C CA . PRO A 1 293 ? -16.979 8.692 15.458 1.00 98.12 293 PRO A CA 1
ATOM 2264 C C . PRO A 1 293 ? -16.857 9.856 14.465 1.00 98.12 293 PRO A C 1
ATOM 2266 O O . PRO A 1 293 ? -17.866 10.336 13.961 1.00 98.12 293 PRO A O 1
ATOM 2269 N N . GLY A 1 294 ? -15.632 10.317 14.184 1.00 98.00 294 GLY A N 1
ATOM 2270 C CA . GLY A 1 294 ? -15.376 11.383 13.213 1.00 98.00 294 GLY A CA 1
ATOM 2271 C C . GLY A 1 294 ? -15.273 10.916 11.757 1.00 98.00 294 GLY A C 1
ATOM 2272 O O . GLY A 1 294 ? -15.058 11.758 10.892 1.00 98.00 294 GLY A O 1
ATOM 2273 N N . PHE A 1 295 ? -15.397 9.615 11.466 1.00 98.50 295 PHE A N 1
ATOM 2274 C CA . PHE A 1 295 ? -15.445 9.110 10.094 1.00 98.50 295 PHE A CA 1
ATOM 2275 C C . PHE A 1 295 ? -16.901 9.073 9.621 1.00 98.50 295 PHE A C 1
ATOM 2277 O O . PHE A 1 295 ? -17.630 8.121 9.897 1.00 98.50 295 PHE A O 1
ATOM 2284 N N . SER A 1 296 ? -17.349 10.140 8.959 1.00 98.31 296 SER A N 1
ATOM 2285 C CA . SER A 1 296 ? -18.748 10.271 8.541 1.00 98.31 296 SER A CA 1
ATOM 2286 C C . SER A 1 296 ? -19.155 9.193 7.523 1.00 98.31 296 SER A C 1
ATOM 2288 O O . SER A 1 296 ? -18.322 8.676 6.780 1.00 98.31 296 SER A O 1
ATOM 2290 N N . GLU A 1 297 ? -20.448 8.863 7.439 1.00 98.12 297 GLU A N 1
ATOM 2291 C CA . GLU A 1 297 ? -20.951 7.914 6.428 1.00 98.12 297 GLU A CA 1
ATOM 2292 C C . GLU A 1 297 ? -20.738 8.409 4.988 1.00 98.12 297 GLU A C 1
ATOM 2294 O O . GLU A 1 297 ? -20.580 7.607 4.067 1.00 98.12 297 GLU A O 1
ATOM 2299 N N . GLU A 1 298 ? -20.703 9.727 4.787 1.00 98.19 298 GLU A N 1
ATOM 2300 C CA . GLU A 1 298 ? -20.367 10.337 3.501 1.00 98.19 298 GLU A CA 1
ATOM 2301 C C . GLU A 1 298 ? -18.899 10.097 3.138 1.00 98.19 298 GLU A C 1
ATOM 2303 O O . GLU A 1 298 ? -18.612 9.576 2.059 1.00 98.19 298 GLU A O 1
ATOM 2308 N N . ASP A 1 299 ? -17.975 10.375 4.063 1.00 98.38 299 ASP A N 1
ATOM 2309 C CA . ASP A 1 299 ? -16.551 10.114 3.849 1.00 98.38 299 ASP A CA 1
ATOM 2310 C C . ASP A 1 299 ? -16.290 8.612 3.659 1.00 98.38 299 ASP A C 1
ATOM 2312 O O . ASP A 1 299 ? -15.535 8.220 2.767 1.00 98.38 299 ASP A O 1
ATOM 2316 N N . LYS A 1 300 ? -16.949 7.743 4.441 1.00 98.62 300 LYS A N 1
ATOM 2317 C CA . LYS A 1 300 ? -16.843 6.285 4.280 1.00 98.62 300 LYS A CA 1
ATOM 2318 C C . LYS A 1 300 ? -17.291 5.833 2.898 1.00 98.62 300 LYS A C 1
ATOM 2320 O O . LYS A 1 300 ? -16.661 4.939 2.334 1.00 98.62 300 LYS A O 1
ATOM 2325 N N . ARG A 1 301 ? -18.367 6.417 2.360 1.00 98.38 301 ARG A N 1
ATOM 2326 C CA . ARG A 1 301 ? -18.851 6.127 1.005 1.00 98.38 301 ARG A CA 1
ATOM 2327 C C . ARG A 1 301 ? -17.830 6.565 -0.042 1.00 98.38 301 ARG A C 1
ATOM 2329 O O . ARG A 1 301 ? -17.466 5.753 -0.886 1.00 98.38 301 ARG A O 1
ATOM 2336 N N . ALA A 1 302 ? -17.311 7.788 0.061 1.00 97.75 302 ALA A N 1
ATOM 2337 C CA . ALA A 1 302 ? -16.326 8.316 -0.884 1.00 97.75 302 ALA A CA 1
ATOM 2338 C C . ALA A 1 302 ? -15.037 7.472 -0.913 1.00 97.75 302 ALA A C 1
ATOM 2340 O O . ALA A 1 302 ? -14.544 7.103 -1.984 1.00 97.75 302 ALA A O 1
ATOM 2341 N N . VAL A 1 303 ? -14.519 7.099 0.263 1.00 98.50 303 VAL A N 1
ATOM 2342 C CA . VAL A 1 303 ? -13.332 6.238 0.373 1.00 98.50 303 VAL A CA 1
ATOM 2343 C C . VAL A 1 303 ? -13.630 4.827 -0.145 1.00 98.50 303 VAL A C 1
ATOM 2345 O O . VAL A 1 303 ? -12.828 4.286 -0.905 1.00 98.50 303 VAL A O 1
ATOM 2348 N N . ARG A 1 304 ? -14.796 4.248 0.179 1.00 98.56 304 ARG A N 1
ATOM 2349 C CA . ARG A 1 304 ? -15.227 2.935 -0.337 1.00 98.56 304 ARG A CA 1
ATOM 2350 C C . ARG A 1 304 ? -15.256 2.905 -1.860 1.00 98.56 304 ARG A C 1
ATOM 2352 O O . ARG A 1 304 ? -14.728 1.971 -2.454 1.00 98.56 304 ARG A O 1
ATOM 2359 N N . GLU A 1 305 ? -15.835 3.919 -2.494 1.00 98.00 305 GLU A N 1
ATOM 2360 C CA . GLU A 1 305 ? -15.875 4.017 -3.953 1.00 98.00 305 GLU A CA 1
ATOM 2361 C C . GLU A 1 305 ? -14.468 4.126 -4.560 1.00 98.00 305 GLU A C 1
ATOM 2363 O O . GLU A 1 305 ? -14.184 3.483 -5.571 1.00 98.00 305 GLU A O 1
ATOM 2368 N N . SER A 1 306 ? -13.569 4.892 -3.932 1.00 98.00 306 SER A N 1
ATOM 2369 C CA . SER A 1 306 ? -12.164 5.008 -4.354 1.00 98.00 306 SER A CA 1
ATOM 2370 C C . SER A 1 306 ? -11.415 3.671 -4.265 1.00 98.00 306 SER A C 1
ATOM 2372 O O . SER A 1 306 ? -10.774 3.253 -5.236 1.00 98.00 306 SER A O 1
ATOM 2374 N N . ILE A 1 307 ? -11.561 2.962 -3.137 1.00 98.62 307 ILE A N 1
ATOM 2375 C CA . ILE A 1 307 ? -11.000 1.620 -2.919 1.00 98.62 307 ILE A CA 1
ATOM 2376 C C . ILE A 1 307 ? -11.525 0.658 -3.984 1.00 98.62 307 ILE A C 1
ATOM 2378 O O . ILE A 1 307 ? -10.745 -0.046 -4.621 1.00 98.62 307 ILE A O 1
ATOM 2382 N N . LEU A 1 308 ? -12.840 0.649 -4.207 1.00 98.50 308 LEU A N 1
ATOM 2383 C CA . LEU A 1 308 ? -13.497 -0.291 -5.106 1.00 98.50 308 LEU A CA 1
ATOM 2384 C C . LEU A 1 308 ? -13.073 -0.098 -6.562 1.00 98.50 308 LEU A C 1
ATOM 2386 O O . LEU A 1 308 ? -12.694 -1.071 -7.212 1.00 98.50 308 LEU A O 1
ATOM 2390 N N . ARG A 1 309 ? -13.060 1.147 -7.060 1.00 98.00 309 ARG A N 1
ATOM 2391 C CA . ARG A 1 309 ? -12.568 1.449 -8.416 1.00 98.00 309 ARG A CA 1
ATOM 2392 C C . ARG A 1 309 ? -11.120 0.991 -8.605 1.00 98.00 309 ARG A C 1
ATOM 2394 O O . ARG A 1 309 ? -10.812 0.321 -9.588 1.00 98.00 309 ARG A O 1
ATOM 2401 N N . SER A 1 310 ? -10.251 1.311 -7.646 1.00 97.88 310 SER A N 1
ATOM 2402 C CA . SER A 1 310 ? -8.826 0.958 -7.707 1.00 97.88 310 SER A CA 1
ATOM 2403 C C . SER A 1 310 ? -8.617 -0.559 -7.658 1.00 97.88 310 SER A C 1
ATOM 2405 O O . SER A 1 310 ? -7.834 -1.106 -8.433 1.00 97.88 310 SER A O 1
ATOM 2407 N N . ALA A 1 311 ? -9.364 -1.261 -6.801 1.00 98.44 311 ALA A N 1
ATOM 2408 C CA . ALA A 1 311 ? -9.313 -2.715 -6.689 1.00 98.44 311 A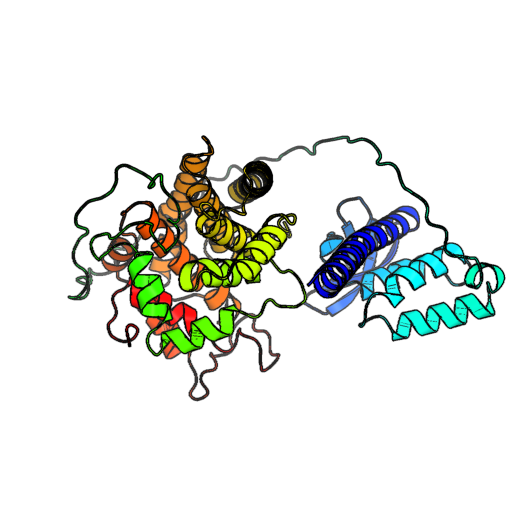LA A CA 1
ATOM 2409 C C . ALA A 1 311 ? -9.803 -3.413 -7.964 1.00 98.44 311 ALA A C 1
ATOM 2411 O O . ALA A 1 311 ? -9.196 -4.389 -8.397 1.00 98.44 311 ALA A O 1
ATOM 2412 N N . GLU A 1 312 ? -10.866 -2.920 -8.603 1.00 97.62 312 GLU A N 1
ATOM 2413 C CA . GLU A 1 312 ? -11.342 -3.483 -9.870 1.00 97.62 312 GLU A CA 1
ATOM 2414 C C . GLU A 1 312 ? -10.331 -3.297 -11.003 1.00 97.62 312 GLU A C 1
ATOM 2416 O O . GLU A 1 312 ? -10.134 -4.220 -11.795 1.00 97.62 312 GLU A O 1
ATOM 2421 N N . GLN A 1 313 ? -9.655 -2.148 -11.061 1.00 96.06 313 GLN A N 1
ATOM 2422 C CA . GLN A 1 313 ? -8.573 -1.928 -12.018 1.00 96.06 313 GLN A CA 1
ATOM 2423 C C . GLN A 1 313 ? -7.396 -2.876 -11.750 1.00 96.06 313 GLN A C 1
ATOM 2425 O O . GLN A 1 313 ? -6.946 -3.555 -12.671 1.00 96.06 313 GLN A O 1
ATOM 2430 N N . MET A 1 314 ? -6.939 -2.994 -10.497 1.00 97.00 314 MET A N 1
ATOM 2431 C CA . MET A 1 314 ? -5.835 -3.898 -10.141 1.00 97.00 314 MET A CA 1
ATOM 2432 C C . MET A 1 314 ? -6.176 -5.368 -10.372 1.00 97.00 314 MET A C 1
ATOM 2434 O O . MET A 1 314 ? -5.328 -6.127 -10.834 1.00 97.00 314 MET A O 1
ATOM 2438 N N . ARG A 1 315 ? -7.422 -5.779 -10.119 1.00 97.19 315 ARG A N 1
ATOM 2439 C CA . ARG A 1 315 ? -7.873 -7.157 -10.348 1.00 97.19 315 ARG A CA 1
ATOM 2440 C C . ARG A 1 315 ? -7.684 -7.594 -11.801 1.00 97.19 315 ARG A C 1
ATOM 2442 O O . ARG A 1 315 ? -7.419 -8.766 -12.034 1.00 97.19 315 ARG A O 1
ATOM 2449 N N . ARG A 1 316 ? -7.792 -6.680 -12.768 1.00 94.50 316 ARG A N 1
ATOM 2450 C CA . ARG A 1 316 ? -7.597 -6.992 -14.197 1.00 94.50 316 ARG A CA 1
ATOM 2451 C C . ARG A 1 316 ? -6.137 -7.263 -14.558 1.00 94.50 316 ARG A C 1
ATOM 2453 O O . ARG A 1 316 ? -5.883 -7.949 -15.537 1.00 94.50 316 ARG A O 1
ATOM 2460 N N . ILE A 1 317 ? -5.196 -6.740 -13.776 1.00 93.00 317 ILE A N 1
ATOM 2461 C CA . ILE A 1 317 ? -3.758 -6.767 -14.086 1.00 93.00 317 ILE A CA 1
ATOM 2462 C C . ILE A 1 317 ? -2.932 -7.581 -13.084 1.00 93.00 317 ILE A C 1
ATOM 2464 O O . ILE A 1 317 ? -1.754 -7.820 -13.320 1.00 93.00 317 ILE A O 1
ATOM 2468 N N . MET A 1 318 ? -3.524 -8.067 -11.985 1.00 94.19 318 MET A N 1
ATOM 2469 C CA . MET A 1 318 ? -2.817 -8.830 -10.940 1.00 94.19 318 MET A CA 1
ATOM 2470 C C . MET A 1 318 ? -2.242 -10.187 -11.396 1.00 94.19 318 MET A C 1
ATOM 2472 O O . MET A 1 318 ? -1.535 -10.836 -10.626 1.00 94.19 318 MET A O 1
ATOM 2476 N N . HIS A 1 319 ? -2.528 -10.611 -12.629 1.00 91.00 319 HIS A N 1
ATOM 2477 C CA . HIS A 1 319 ? -2.136 -11.900 -13.212 1.00 91.00 319 HIS A CA 1
ATOM 2478 C C . HIS A 1 319 ? -0.793 -11.872 -13.967 1.00 91.00 319 HIS A C 1
ATOM 2480 O O . HIS A 1 319 ? -0.551 -12.703 -14.837 1.00 91.00 319 HIS A O 1
ATOM 2486 N N . ASP A 1 320 ? 0.089 -10.933 -13.632 1.00 83.38 320 ASP A N 1
ATOM 2487 C CA . ASP A 1 320 ? 1.458 -10.882 -14.158 1.00 83.38 320 ASP A CA 1
ATOM 2488 C C . ASP A 1 320 ? 2.315 -12.074 -13.664 1.00 83.38 320 ASP A C 1
ATOM 2490 O O . ASP A 1 320 ? 1.920 -12.843 -12.778 1.00 83.38 320 ASP A O 1
ATOM 2494 N N . HIS A 1 321 ? 3.515 -12.248 -14.219 1.00 86.81 321 HIS A N 1
ATOM 2495 C CA . HIS A 1 321 ? 4.384 -13.371 -13.887 1.00 86.81 321 HIS A CA 1
ATOM 2496 C C . HIS A 1 321 ? 4.826 -13.343 -12.410 1.00 86.81 321 HIS A C 1
ATOM 2498 O O . HIS A 1 321 ? 5.369 -12.356 -11.909 1.00 86.81 321 HIS A O 1
ATOM 2504 N N . ALA A 1 322 ? 4.686 -14.474 -11.706 1.00 91.94 322 ALA A N 1
ATOM 2505 C CA . ALA A 1 322 ? 4.927 -14.618 -10.257 1.00 91.94 322 ALA A CA 1
ATOM 2506 C C . ALA A 1 322 ? 6.386 -14.377 -9.794 1.00 91.94 322 ALA A C 1
ATOM 2508 O O . ALA A 1 322 ? 6.725 -14.520 -8.616 1.00 91.94 322 ALA A O 1
ATOM 2509 N N . TRP A 1 323 ? 7.267 -14.016 -10.725 1.00 92.31 323 TRP A N 1
ATOM 2510 C CA . TRP A 1 323 ? 8.678 -13.711 -10.499 1.00 92.31 323 TRP A CA 1
ATOM 2511 C C . TRP A 1 323 ? 8.964 -12.201 -10.452 1.00 92.31 323 TRP A C 1
ATOM 2513 O O . TRP A 1 323 ? 10.122 -11.789 -10.367 1.00 92.31 323 TRP A O 1
ATOM 2523 N N . HIS A 1 324 ? 7.929 -11.367 -10.524 1.00 93.25 324 HIS A N 1
ATOM 2524 C CA . HIS A 1 324 ? 8.035 -9.927 -10.335 1.00 93.25 324 HIS A CA 1
ATOM 2525 C C . HIS A 1 324 ? 7.355 -9.484 -9.035 1.00 93.25 324 HIS A C 1
ATOM 2527 O O . HIS A 1 324 ? 6.504 -10.181 -8.492 1.00 93.25 324 HIS A O 1
ATOM 2533 N N . THR A 1 325 ? 7.710 -8.301 -8.529 1.00 93.44 325 THR A N 1
ATOM 2534 C CA . THR A 1 325 ? 7.135 -7.747 -7.287 1.00 93.44 325 THR A CA 1
ATOM 2535 C C . THR A 1 325 ? 5.683 -7.283 -7.439 1.00 93.44 325 THR A C 1
ATOM 2537 O O . THR A 1 325 ? 4.889 -7.414 -6.510 1.00 93.44 325 THR A O 1
ATOM 2540 N N . ARG A 1 326 ? 5.332 -6.760 -8.618 1.00 94.81 326 ARG A N 1
ATOM 2541 C CA . ARG A 1 326 ? 4.009 -6.208 -8.958 1.00 94.81 326 ARG A CA 1
ATOM 2542 C C . ARG A 1 326 ? 2.828 -7.136 -8.657 1.00 94.81 326 ARG A C 1
ATOM 2544 O O . ARG A 1 326 ? 1.952 -6.695 -7.919 1.00 94.81 326 ARG A O 1
ATOM 2551 N N . PRO A 1 327 ? 2.780 -8.396 -9.136 1.00 95.75 327 PRO A N 1
ATOM 2552 C CA . PRO A 1 327 ? 1.614 -9.249 -8.902 1.00 95.75 327 PRO A CA 1
ATOM 2553 C C . PRO A 1 327 ? 1.344 -9.500 -7.414 1.00 95.75 327 PRO A C 1
ATOM 2555 O O . PRO A 1 327 ? 0.185 -9.603 -7.027 1.00 95.75 327 PRO A O 1
ATOM 2558 N N . TYR A 1 328 ? 2.375 -9.511 -6.558 1.00 96.44 328 TYR A N 1
ATOM 2559 C CA . TYR A 1 328 ? 2.192 -9.595 -5.105 1.00 96.44 328 TYR A CA 1
ATOM 2560 C C . TYR A 1 328 ? 1.535 -8.332 -4.539 1.00 96.44 328 TYR A C 1
ATOM 2562 O O . TYR A 1 328 ? 0.561 -8.428 -3.798 1.00 96.44 328 TYR A O 1
ATOM 2570 N N . ALA A 1 329 ? 2.032 -7.146 -4.899 1.00 95.94 329 ALA A N 1
ATOM 2571 C CA . ALA A 1 329 ? 1.460 -5.888 -4.419 1.00 95.94 329 ALA A CA 1
ATOM 2572 C C . ALA A 1 329 ? 0.030 -5.661 -4.936 1.00 95.94 329 ALA A C 1
ATOM 2574 O O . ALA A 1 329 ? -0.835 -5.206 -4.191 1.00 95.94 329 ALA A O 1
ATOM 2575 N N . TRP A 1 330 ? -0.250 -6.009 -6.193 1.00 97.44 330 TRP A N 1
ATOM 2576 C CA . TRP A 1 330 ? -1.584 -5.863 -6.782 1.00 97.44 330 TRP A CA 1
ATOM 2577 C C . TRP A 1 330 ? -2.577 -6.857 -6.187 1.00 97.44 330 TRP A C 1
ATOM 2579 O O . TRP A 1 330 ? -3.672 -6.455 -5.799 1.00 97.44 330 TRP A O 1
ATOM 2589 N N . ALA A 1 331 ? -2.186 -8.128 -6.029 1.00 97.88 331 ALA A N 1
ATOM 2590 C CA . ALA A 1 331 ? -3.010 -9.108 -5.328 1.00 97.88 331 ALA A CA 1
ATOM 2591 C C . ALA A 1 331 ? -3.271 -8.675 -3.874 1.00 97.88 331 ALA A C 1
ATOM 2593 O O . ALA A 1 331 ? -4.400 -8.797 -3.401 1.00 97.88 331 ALA A O 1
ATOM 2594 N N . ASN A 1 332 ? -2.284 -8.085 -3.190 1.00 97.69 332 ASN A N 1
ATOM 2595 C CA . ASN A 1 332 ? -2.494 -7.463 -1.882 1.00 97.69 332 ASN A CA 1
ATOM 2596 C C . ASN A 1 332 ? -3.535 -6.352 -1.922 1.00 97.69 332 ASN A C 1
ATOM 2598 O O . ASN A 1 332 ? -4.498 -6.416 -1.165 1.00 97.69 332 ASN A O 1
ATOM 2602 N N . GLY A 1 333 ? -3.381 -5.365 -2.805 1.00 98.06 333 GLY A N 1
ATOM 2603 C CA . GLY A 1 333 ? -4.337 -4.265 -2.930 1.00 98.06 333 GLY A CA 1
ATOM 2604 C C . GLY A 1 333 ? -5.772 -4.770 -3.119 1.00 98.06 333 GLY A C 1
ATOM 2605 O O . GLY A 1 333 ? -6.677 -4.349 -2.399 1.00 98.06 333 GLY A O 1
ATOM 2606 N N . VAL A 1 334 ? -5.975 -5.742 -4.016 1.00 98.69 334 VAL A N 1
ATOM 2607 C CA . VAL A 1 334 ? -7.292 -6.352 -4.278 1.00 98.69 334 VAL A CA 1
ATOM 2608 C C . VAL A 1 334 ? -7.810 -7.131 -3.067 1.00 98.69 334 VAL A C 1
ATOM 2610 O O . VAL A 1 334 ? -8.983 -7.001 -2.708 1.00 98.69 334 VAL A O 1
ATOM 2613 N N . MET A 1 335 ? -6.955 -7.920 -2.410 1.00 98.69 335 MET A N 1
ATOM 2614 C CA . MET A 1 335 ? -7.355 -8.683 -1.231 1.00 98.69 335 MET A CA 1
ATOM 2615 C C . MET A 1 335 ? -7.759 -7.759 -0.088 1.00 98.69 335 MET A C 1
ATOM 2617 O O . MET A 1 335 ? -8.831 -7.924 0.484 1.00 98.69 335 MET A O 1
ATOM 2621 N N . PHE A 1 336 ? -6.923 -6.772 0.227 1.00 98.75 336 PHE A N 1
ATOM 2622 C CA . PHE A 1 336 ? -7.158 -5.828 1.312 1.00 98.75 336 PHE A CA 1
ATOM 2623 C C . PHE A 1 336 ? -8.392 -4.972 1.050 1.00 98.75 336 PHE A C 1
ATOM 2625 O O . PHE A 1 336 ? -9.137 -4.724 1.992 1.00 98.75 336 PHE A O 1
ATOM 2632 N N . ALA A 1 337 ? -8.668 -4.603 -0.202 1.00 98.81 337 ALA A N 1
ATOM 2633 C CA . ALA A 1 337 ? -9.925 -3.962 -0.573 1.00 98.81 337 ALA A CA 1
ATOM 2634 C C . ALA A 1 337 ? -11.128 -4.861 -0.270 1.00 98.81 337 ALA A C 1
ATOM 2636 O O . ALA A 1 337 ? -12.065 -4.438 0.403 1.00 98.81 337 ALA A O 1
ATOM 2637 N N . GLY A 1 338 ? -11.092 -6.124 -0.699 1.00 98.69 338 GLY A N 1
ATOM 2638 C CA . GLY A 1 338 ? -12.170 -7.066 -0.404 1.00 98.69 338 GLY A CA 1
ATOM 2639 C C . GLY A 1 338 ? -12.366 -7.315 1.096 1.00 98.69 338 GLY A C 1
ATOM 2640 O O . GLY A 1 338 ? -13.496 -7.390 1.570 1.00 98.69 338 GLY A O 1
ATOM 2641 N N . LEU A 1 339 ? -11.279 -7.383 1.869 1.00 98.50 339 LEU A N 1
ATOM 2642 C CA . LEU A 1 339 ? -11.358 -7.506 3.324 1.00 98.50 339 LEU A CA 1
ATOM 2643 C C . LEU A 1 339 ? -11.913 -6.228 3.968 1.00 98.50 339 LEU A C 1
ATOM 2645 O O . LEU A 1 339 ? -12.806 -6.324 4.800 1.00 98.50 339 LEU A O 1
ATOM 2649 N N . ALA A 1 340 ? -11.422 -5.049 3.587 1.00 98.69 340 ALA A N 1
ATOM 2650 C CA . ALA A 1 340 ? -11.797 -3.768 4.186 1.00 98.69 340 ALA A CA 1
ATOM 2651 C C . ALA A 1 340 ? -13.219 -3.315 3.837 1.00 98.69 340 ALA A C 1
ATOM 2653 O O . ALA A 1 340 ? -13.781 -2.523 4.579 1.00 98.69 340 ALA A O 1
ATOM 2654 N N . LEU A 1 341 ? -13.796 -3.771 2.723 1.00 98.75 341 LEU A N 1
ATOM 2655 C CA . LEU A 1 341 ? -15.138 -3.356 2.296 1.00 98.75 341 LEU A CA 1
ATOM 2656 C C . LEU A 1 341 ? -16.250 -4.347 2.665 1.00 98.75 341 LEU A C 1
ATOM 2658 O O . LEU A 1 341 ? -17.420 -4.076 2.399 1.00 98.75 341 LEU A O 1
ATOM 2662 N N . TYR A 1 342 ? -15.906 -5.511 3.217 1.00 98.19 342 TYR A N 1
ATOM 2663 C CA . TYR A 1 342 ? -16.892 -6.495 3.648 1.00 98.19 342 TYR A CA 1
ATOM 2664 C C . TYR A 1 342 ? -17.393 -6.180 5.070 1.00 98.19 342 TYR A C 1
ATOM 2666 O O . TYR A 1 342 ? -16.554 -6.023 5.965 1.00 98.19 342 TYR A O 1
ATOM 2674 N N . PRO A 1 343 ? -18.716 -6.231 5.342 1.00 97.12 343 PRO A N 1
ATOM 2675 C CA . PRO A 1 343 ? -19.812 -6.690 4.476 1.00 97.12 343 PRO A CA 1
ATOM 2676 C C . PRO A 1 343 ? -20.550 -5.576 3.710 1.00 97.12 343 PRO A C 1
ATOM 2678 O O . PRO A 1 343 ? -21.579 -5.851 3.097 1.00 97.12 343 PRO A O 1
ATOM 2681 N N . GLU A 1 344 ? -20.094 -4.327 3.785 1.00 97.56 344 GLU A N 1
ATOM 2682 C CA . GLU A 1 344 ? -20.810 -3.151 3.278 1.00 97.56 344 GLU A CA 1
ATOM 2683 C C . GLU A 1 344 ? -20.929 -3.099 1.750 1.00 97.56 344 GLU A C 1
ATOM 2685 O O . GLU A 1 344 ? -21.863 -2.489 1.232 1.00 97.56 344 GLU A O 1
ATOM 2690 N N . GLU A 1 345 ? -19.984 -3.700 1.028 1.00 98.12 345 GLU A N 1
ATOM 2691 C CA . GLU A 1 345 ? -19.968 -3.761 -0.434 1.00 98.12 345 GLU A CA 1
ATOM 2692 C C . GLU A 1 345 ? -20.228 -5.199 -0.923 1.00 98.12 345 GLU A C 1
ATOM 2694 O O . GLU A 1 345 ? -19.414 -6.089 -0.662 1.00 98.12 345 GLU A O 1
ATOM 2699 N N . PRO A 1 346 ? -21.303 -5.447 -1.699 1.00 97.81 346 PRO A N 1
ATOM 2700 C CA . PRO A 1 346 ? -21.633 -6.780 -2.213 1.00 97.81 346 PRO A CA 1
ATOM 2701 C C . PRO A 1 346 ? -20.516 -7.456 -3.022 1.00 97.81 346 PRO A C 1
ATOM 2703 O O . PRO A 1 346 ? -20.414 -8.682 -3.032 1.00 97.81 346 PRO A O 1
ATOM 2706 N N . ARG A 1 347 ? -19.653 -6.682 -3.693 1.00 98.06 347 ARG A N 1
ATOM 2707 C CA . ARG A 1 347 ? -18.508 -7.213 -4.456 1.00 98.06 347 ARG A CA 1
ATOM 2708 C C . ARG A 1 347 ? -17.291 -7.569 -3.596 1.00 98.06 347 ARG A C 1
ATOM 2710 O O . ARG A 1 347 ? -16.373 -8.216 -4.102 1.00 98.06 347 ARG A O 1
ATOM 2717 N N . ALA A 1 348 ? -17.257 -7.163 -2.326 1.00 98.31 348 ALA A N 1
ATOM 2718 C CA . ALA A 1 348 ? -16.068 -7.241 -1.479 1.00 98.31 348 ALA A CA 1
ATOM 2719 C C . ALA A 1 348 ? -15.553 -8.677 -1.299 1.00 98.31 348 ALA A C 1
ATOM 2721 O O . ALA A 1 348 ? -14.364 -8.938 -1.485 1.00 98.31 348 ALA A O 1
ATOM 2722 N N . GLU A 1 349 ? -16.446 -9.633 -1.026 1.00 97.69 349 GLU A N 1
ATOM 2723 C CA . GLU A 1 349 ? -16.038 -11.033 -0.877 1.00 97.69 349 GLU A CA 1
ATOM 2724 C C . GLU A 1 349 ? -15.433 -11.584 -2.174 1.00 97.69 349 GLU A C 1
ATOM 2726 O O . GLU A 1 349 ? -14.380 -12.219 -2.140 1.00 97.69 349 GLU A O 1
ATOM 2731 N N . ALA A 1 350 ? -16.037 -11.291 -3.328 1.00 97.81 350 ALA A N 1
ATOM 2732 C CA . ALA A 1 350 ? -15.524 -11.748 -4.616 1.00 97.81 350 ALA A CA 1
ATOM 2733 C C . ALA A 1 350 ? -14.122 -11.187 -4.918 1.00 97.81 350 ALA A C 1
ATOM 2735 O O . ALA A 1 350 ? -13.292 -11.902 -5.480 1.00 97.81 350 ALA A O 1
ATOM 2736 N N . LEU A 1 351 ? -13.834 -9.938 -4.528 1.00 98.56 351 LEU A N 1
ATOM 2737 C CA . LEU A 1 351 ? -12.491 -9.352 -4.633 1.00 98.56 351 LEU A CA 1
ATOM 2738 C C . LEU A 1 351 ? -11.488 -10.095 -3.743 1.00 98.56 351 LEU A C 1
ATOM 2740 O O . LEU A 1 351 ? -10.455 -10.552 -4.234 1.00 98.56 351 LEU A O 1
ATOM 2744 N N . ALA A 1 352 ? -11.820 -10.275 -2.461 1.00 98.31 352 ALA A N 1
ATOM 2745 C CA . ALA A 1 352 ? -10.955 -10.964 -1.504 1.00 98.31 352 ALA A CA 1
ATOM 2746 C C . ALA A 1 352 ? -10.651 -12.404 -1.951 1.00 98.31 352 ALA A C 1
ATOM 2748 O O . ALA A 1 352 ? -9.501 -12.843 -1.919 1.00 98.31 352 ALA A O 1
ATOM 2749 N N . ARG A 1 353 ? -11.676 -13.123 -2.428 1.00 96.75 353 ARG A N 1
ATOM 2750 C CA . ARG A 1 353 ? -11.561 -14.496 -2.938 1.00 96.75 353 ARG A CA 1
ATOM 2751 C C . ARG A 1 353 ? -10.717 -14.570 -4.209 1.00 96.75 353 ARG A C 1
ATOM 2753 O O . ARG A 1 353 ? -9.854 -15.433 -4.302 1.00 96.75 353 ARG A O 1
ATOM 2760 N N . ALA A 1 354 ? -10.918 -13.665 -5.166 1.00 97.25 354 ALA A N 1
ATOM 2761 C CA . ALA A 1 354 ? -10.116 -13.647 -6.388 1.00 97.25 354 ALA A CA 1
ATOM 2762 C C . ALA A 1 354 ? -8.621 -13.452 -6.081 1.00 97.25 354 ALA A C 1
ATOM 2764 O O . ALA A 1 354 ? -7.773 -14.143 -6.644 1.00 97.25 354 ALA A O 1
ATOM 2765 N N . ALA A 1 355 ? -8.299 -12.551 -5.152 1.00 98.00 355 ALA A N 1
ATOM 2766 C CA . ALA A 1 355 ? -6.921 -12.295 -4.766 1.00 98.00 355 ALA A CA 1
ATOM 2767 C C . ALA A 1 355 ? -6.292 -13.447 -3.964 1.00 98.00 355 ALA A C 1
ATOM 2769 O O . ALA A 1 355 ? -5.153 -13.824 -4.242 1.00 98.00 355 ALA A O 1
ATOM 2770 N N . VAL A 1 356 ? -7.010 -14.059 -3.010 1.00 96.62 356 VAL A N 1
ATOM 2771 C CA . VAL A 1 356 ? -6.456 -15.215 -2.280 1.00 96.62 356 VAL A CA 1
ATOM 2772 C C . VAL A 1 356 ? -6.258 -16.422 -3.201 1.00 96.62 356 VAL A C 1
ATOM 2774 O O . VAL A 1 356 ? -5.285 -17.154 -3.043 1.00 96.62 356 VAL A O 1
ATOM 2777 N N . GLU A 1 357 ? -7.124 -16.615 -4.200 1.00 95.31 357 GLU A N 1
ATOM 2778 C CA . GLU A 1 357 ? -6.935 -17.662 -5.208 1.00 95.31 357 GLU A CA 1
ATOM 2779 C C . GLU A 1 357 ? -5.696 -17.391 -6.069 1.00 95.31 357 GLU A C 1
ATOM 2781 O O . GLU A 1 357 ? -4.934 -18.321 -6.330 1.00 95.31 357 GLU A O 1
ATOM 2786 N N . GLN A 1 358 ? -5.424 -16.130 -6.435 1.00 95.56 358 GLN A N 1
ATOM 2787 C CA . GLN A 1 358 ? -4.168 -15.758 -7.100 1.00 95.56 358 GLN A CA 1
ATOM 2788 C C . GLN A 1 358 ? -2.951 -16.144 -6.241 1.00 95.56 358 GLN A C 1
ATOM 2790 O O . GLN A 1 358 ? -1.973 -16.703 -6.748 1.00 95.56 358 GLN A O 1
ATOM 2795 N N . TYR A 1 359 ? -3.030 -15.914 -4.927 1.00 94.56 359 TYR A N 1
ATOM 2796 C CA . TYR A 1 359 ? -2.000 -16.353 -3.990 1.00 94.56 359 TYR A CA 1
ATOM 2797 C C . TYR A 1 359 ? -1.833 -17.872 -3.976 1.00 94.56 359 TYR A C 1
ATOM 2799 O O . TYR A 1 359 ? -0.728 -18.364 -4.197 1.00 94.56 359 TYR A O 1
ATOM 2807 N N . LYS A 1 360 ? -2.917 -18.613 -3.742 1.00 92.19 360 LYS A N 1
ATOM 2808 C CA . LYS A 1 360 ? -2.890 -20.073 -3.586 1.00 92.19 360 LYS A CA 1
ATOM 2809 C C . LYS A 1 360 ? -2.452 -20.799 -4.853 1.00 92.19 360 LYS A C 1
ATOM 2811 O O . LYS A 1 360 ? -1.703 -21.764 -4.765 1.00 92.19 360 LYS A O 1
ATOM 2816 N N . ARG A 1 361 ? -2.908 -20.345 -6.022 1.00 92.00 361 ARG A N 1
ATOM 2817 C CA . ARG A 1 361 ? -2.661 -21.037 -7.295 1.00 92.00 361 ARG A CA 1
ATOM 2818 C C . ARG A 1 361 ? -1.338 -20.669 -7.945 1.00 92.00 361 ARG A C 1
ATOM 2820 O O . ARG A 1 361 ? -0.763 -21.510 -8.627 1.00 92.00 361 ARG A O 1
ATOM 2827 N N . TYR A 1 362 ? -0.860 -19.440 -7.750 1.00 92.38 362 TYR A N 1
ATOM 2828 C CA . TYR A 1 362 ? 0.286 -18.930 -8.505 1.00 92.38 362 TYR A CA 1
ATOM 2829 C C . TYR A 1 362 ? 1.404 -18.421 -7.600 1.00 92.38 362 TYR A C 1
ATOM 2831 O O . TYR A 1 362 ? 2.541 -18.884 -7.695 1.00 92.38 362 TYR A O 1
ATOM 2839 N N . LEU A 1 363 ? 1.106 -17.485 -6.695 1.00 92.88 363 LEU A N 1
ATOM 2840 C CA . LEU A 1 363 ? 2.163 -16.763 -5.979 1.00 92.88 363 LEU A CA 1
ATOM 2841 C C . LEU A 1 363 ? 2.841 -17.590 -4.879 1.00 92.88 363 LEU A C 1
ATOM 2843 O O . LEU A 1 363 ? 4.052 -17.452 -4.696 1.00 92.88 363 LEU A O 1
ATOM 2847 N N . ILE A 1 364 ? 2.092 -18.433 -4.160 1.00 91.81 364 ILE A N 1
ATOM 2848 C CA . ILE A 1 364 ? 2.615 -19.349 -3.133 1.00 91.81 364 ILE A CA 1
ATOM 2849 C C . ILE A 1 364 ? 3.412 -20.493 -3.774 1.00 91.81 364 ILE A C 1
ATOM 2851 O O . ILE A 1 364 ? 4.565 -20.671 -3.372 1.00 91.81 364 ILE A O 1
ATOM 2855 N N . PRO A 1 365 ? 2.905 -21.205 -4.802 1.00 91.31 365 PRO A N 1
ATOM 2856 C CA . PRO A 1 365 ? 3.702 -22.202 -5.518 1.00 91.31 365 PRO A CA 1
ATOM 2857 C C . PRO A 1 365 ? 5.023 -21.645 -6.056 1.00 91.31 365 PRO A C 1
ATOM 2859 O O . PRO A 1 365 ? 6.069 -22.276 -5.911 1.00 91.31 365 PRO A O 1
ATOM 2862 N N . ALA A 1 366 ? 5.024 -20.415 -6.578 1.00 91.38 366 ALA A N 1
ATOM 2863 C CA . ALA A 1 366 ? 6.258 -19.747 -6.985 1.00 91.38 366 ALA A CA 1
ATOM 2864 C C . ALA A 1 366 ? 7.246 -19.562 -5.812 1.00 91.38 366 ALA A C 1
ATOM 2866 O O . ALA A 1 366 ? 8.450 -19.764 -5.969 1.00 91.38 366 ALA A O 1
ATOM 2867 N N . ARG A 1 367 ? 6.769 -19.223 -4.606 1.00 90.38 367 ARG A N 1
ATOM 2868 C CA . ARG A 1 367 ? 7.640 -19.124 -3.418 1.00 90.38 367 ARG A CA 1
ATOM 2869 C C . ARG A 1 367 ? 8.169 -20.477 -2.955 1.00 90.38 367 ARG A C 1
ATOM 2871 O O . ARG A 1 367 ? 9.325 -20.551 -2.539 1.00 90.38 367 ARG A O 1
ATOM 2878 N N . GLN A 1 368 ? 7.364 -21.530 -3.065 1.00 90.31 368 GLN A N 1
ATOM 2879 C CA . GLN A 1 368 ? 7.787 -22.900 -2.770 1.00 90.31 368 GLN A CA 1
ATOM 2880 C C . GLN A 1 368 ? 8.921 -23.345 -3.697 1.00 90.31 368 GLN A C 1
ATOM 2882 O O . GLN A 1 368 ? 9.903 -23.905 -3.222 1.00 90.31 368 GLN A O 1
ATOM 2887 N N . MET A 1 369 ? 8.845 -23.023 -4.993 1.00 91.88 369 MET A N 1
ATOM 2888 C CA . MET A 1 369 ? 9.904 -23.345 -5.961 1.00 91.88 369 MET A CA 1
ATOM 2889 C C . MET A 1 369 ? 11.251 -22.681 -5.636 1.00 91.88 369 MET A C 1
ATOM 2891 O O . MET A 1 369 ? 12.297 -23.241 -5.949 1.00 91.88 369 MET A O 1
ATOM 2895 N N . HIS A 1 370 ? 11.241 -21.507 -4.999 1.00 90.62 370 HIS A N 1
ATOM 2896 C CA . HIS A 1 370 ? 12.460 -20.843 -4.526 1.00 90.62 370 HIS A CA 1
ATOM 2897 C C . HIS A 1 370 ? 12.875 -21.238 -3.114 1.00 90.62 370 HIS A C 1
ATOM 2899 O O . HIS A 1 370 ? 13.815 -20.656 -2.578 1.00 90.62 370 HIS A O 1
ATOM 2905 N N . ASP A 1 371 ? 12.175 -22.180 -2.490 1.00 90.75 371 ASP A N 1
ATOM 2906 C CA . ASP A 1 371 ? 12.463 -22.598 -1.128 1.00 90.75 371 ASP A CA 1
ATOM 2907 C C . ASP A 1 371 ? 12.425 -21.431 -0.118 1.00 90.75 371 ASP A C 1
ATOM 2909 O O . ASP A 1 371 ? 13.158 -21.410 0.865 1.00 90.75 371 ASP A O 1
ATOM 2913 N N . GLY A 1 372 ? 11.587 -20.418 -0.377 1.00 87.31 372 GLY A N 1
ATOM 2914 C CA . GLY A 1 372 ? 11.526 -19.177 0.404 1.00 87.31 372 GLY A CA 1
ATOM 2915 C C . GLY A 1 372 ? 12.540 -18.094 0.002 1.00 87.31 372 GLY A C 1
ATOM 2916 O O . GLY A 1 372 ? 12.471 -16.976 0.509 1.00 87.31 372 GLY A O 1
ATOM 2917 N N . ALA A 1 373 ? 13.451 -18.354 -0.934 1.00 90.50 373 ALA A N 1
ATOM 2918 C CA . ALA A 1 373 ? 14.302 -17.314 -1.503 1.00 90.50 373 ALA A CA 1
ATOM 2919 C C . ALA A 1 373 ? 13.536 -16.418 -2.501 1.00 90.50 373 ALA A C 1
ATOM 2921 O O . ALA A 1 373 ? 12.360 -16.625 -2.833 1.00 90.50 373 ALA A O 1
ATOM 2922 N N . TRP A 1 374 ? 14.213 -15.378 -2.985 1.00 91.50 374 TRP A N 1
ATOM 2923 C CA . TRP A 1 374 ? 13.717 -14.514 -4.049 1.00 91.50 374 TRP A CA 1
ATOM 2924 C C . TRP A 1 374 ? 14.863 -13.863 -4.826 1.00 91.50 374 TRP A C 1
ATOM 2926 O O . TRP A 1 374 ? 15.996 -13.804 -4.360 1.00 91.50 374 TRP A O 1
ATOM 2936 N N . GLN A 1 375 ? 14.544 -13.361 -6.015 1.00 89.88 375 GLN A N 1
ATOM 2937 C CA . GLN A 1 375 ? 15.503 -12.913 -7.022 1.00 89.88 375 GLN A CA 1
ATOM 2938 C C . GLN A 1 375 ? 15.544 -11.388 -7.207 1.00 89.88 375 GLN A C 1
ATOM 2940 O O . GLN A 1 375 ? 16.553 -10.852 -7.657 1.00 89.88 375 GLN A O 1
ATOM 2945 N N . ASN A 1 376 ? 14.484 -10.659 -6.836 1.00 87.81 376 ASN A N 1
ATOM 2946 C CA . ASN A 1 376 ? 14.381 -9.212 -7.067 1.00 87.81 376 ASN A CA 1
ATOM 2947 C C . ASN A 1 376 ? 15.118 -8.385 -5.999 1.00 87.81 376 ASN A C 1
ATOM 2949 O O . ASN A 1 376 ? 14.500 -7.520 -5.406 1.00 87.81 376 ASN A O 1
ATOM 2953 N N . SER A 1 377 ? 16.392 -8.649 -5.709 1.00 88.69 377 SER A N 1
ATOM 2954 C CA . SER A 1 377 ? 17.192 -7.901 -4.718 1.00 88.69 377 SER A CA 1
ATOM 2955 C C . SER A 1 377 ? 16.657 -7.858 -3.274 1.00 88.69 377 SER A C 1
ATOM 2957 O O . SER A 1 377 ? 15.536 -8.257 -2.941 1.00 88.69 377 SER A O 1
ATOM 2959 N N . MET A 1 378 ? 17.481 -7.321 -2.370 1.00 87.62 378 MET A N 1
ATOM 2960 C CA . MET A 1 378 ? 17.050 -6.962 -1.014 1.00 87.62 378 MET A CA 1
ATOM 2961 C C . MET A 1 378 ? 16.309 -5.624 -0.948 1.00 87.62 378 MET A C 1
ATOM 2963 O O . MET A 1 378 ? 15.611 -5.387 0.035 1.00 87.62 378 MET A O 1
ATOM 2967 N N . ALA A 1 379 ? 16.418 -4.761 -1.961 1.00 82.69 379 ALA A N 1
ATOM 2968 C CA . ALA A 1 379 ? 15.658 -3.512 -1.992 1.00 82.69 379 ALA A CA 1
ATOM 2969 C C . ALA A 1 379 ? 14.202 -3.790 -2.387 1.00 82.69 379 ALA A C 1
ATOM 2971 O O . ALA A 1 379 ? 13.277 -3.448 -1.648 1.00 82.69 379 ALA A O 1
ATOM 2972 N N . TYR A 1 380 ? 13.999 -4.505 -3.496 1.00 87.56 380 TYR A N 1
ATOM 2973 C CA . TYR A 1 380 ? 12.670 -4.767 -4.037 1.00 87.56 380 TYR A CA 1
ATOM 2974 C C . TYR A 1 380 ? 12.014 -5.992 -3.405 1.00 87.56 380 TYR A C 1
ATOM 2976 O O . TYR A 1 380 ? 10.900 -5.902 -2.893 1.00 87.56 380 TYR A O 1
ATOM 2984 N N . GLY A 1 381 ? 12.684 -7.142 -3.389 1.00 89.44 381 GLY A N 1
ATOM 2985 C CA . GLY A 1 381 ? 12.056 -8.399 -2.995 1.00 89.44 381 GLY A CA 1
ATOM 2986 C C . GLY A 1 381 ? 11.669 -8.431 -1.527 1.00 89.44 381 GLY A C 1
ATOM 2987 O O . GLY A 1 381 ? 10.542 -8.781 -1.183 1.00 89.44 381 GLY A O 1
ATOM 2988 N N . ARG A 1 382 ? 12.534 -7.917 -0.658 1.00 87.69 382 ARG A N 1
ATOM 2989 C CA . ARG A 1 382 ? 12.209 -7.695 0.754 1.00 87.69 382 ARG A CA 1
ATOM 2990 C C . ARG A 1 382 ? 10.985 -6.781 0.925 1.00 87.69 382 ARG A C 1
ATOM 2992 O O . ARG A 1 382 ? 10.088 -7.091 1.706 1.00 87.69 382 ARG A O 1
ATOM 2999 N N . LYS A 1 383 ? 10.958 -5.635 0.236 1.00 83.19 383 LYS A N 1
ATOM 3000 C CA . LYS A 1 383 ? 9.930 -4.598 0.424 1.00 83.19 383 LYS A CA 1
ATOM 3001 C C . LYS A 1 383 ? 8.580 -4.985 -0.176 1.00 83.19 383 LYS A C 1
ATOM 3003 O O . LYS A 1 383 ? 7.561 -4.671 0.423 1.00 83.19 383 LYS A O 1
ATOM 3008 N N . TYR A 1 384 ? 8.574 -5.653 -1.322 1.00 87.06 384 TYR A N 1
ATOM 3009 C CA . TYR A 1 384 ? 7.367 -5.825 -2.126 1.00 87.06 384 TYR A CA 1
ATOM 3010 C C . TYR A 1 384 ? 6.948 -7.278 -2.349 1.00 87.06 384 TYR A C 1
ATOM 3012 O O . TYR A 1 384 ? 5.808 -7.516 -2.729 1.00 87.06 384 TYR A O 1
ATOM 3020 N N . MET A 1 385 ? 7.828 -8.258 -2.121 1.00 90.25 385 MET A N 1
ATOM 3021 C CA . MET A 1 385 ? 7.419 -9.668 -2.094 1.00 90.25 385 MET A CA 1
ATOM 3022 C C . MET A 1 385 ? 7.272 -10.153 -0.662 1.00 90.25 385 MET A C 1
ATOM 3024 O O . MET A 1 385 ? 6.186 -10.560 -0.274 1.00 90.25 385 MET A O 1
ATOM 3028 N N . VAL A 1 386 ? 8.334 -10.074 0.145 1.00 91.12 386 VAL A N 1
ATOM 3029 C CA . VAL A 1 386 ? 8.326 -10.622 1.511 1.00 91.12 386 VAL A CA 1
ATOM 3030 C C . VAL A 1 386 ? 7.277 -9.931 2.373 1.00 91.12 386 VAL A C 1
ATOM 3032 O O . VAL A 1 386 ? 6.415 -10.601 2.938 1.00 91.12 386 VAL A O 1
ATOM 3035 N N . ARG A 1 387 ? 7.302 -8.591 2.414 1.00 91.44 387 ARG A N 1
ATOM 3036 C CA . ARG A 1 387 ? 6.276 -7.791 3.098 1.00 91.44 387 ARG A CA 1
ATOM 3037 C C . ARG A 1 387 ? 4.879 -8.177 2.624 1.00 91.44 387 ARG A C 1
ATOM 3039 O O . ARG A 1 387 ? 4.027 -8.479 3.449 1.00 91.44 387 ARG A O 1
ATOM 3046 N N . SER A 1 388 ? 4.665 -8.200 1.309 1.00 93.88 388 SER A N 1
ATOM 3047 C CA . SER A 1 388 ? 3.343 -8.416 0.727 1.00 93.88 388 SER A CA 1
ATOM 3048 C C . SER A 1 388 ? 2.797 -9.797 1.053 1.00 93.88 388 SER A C 1
ATOM 3050 O O . SER A 1 388 ? 1.661 -9.907 1.493 1.00 93.88 388 SER A O 1
ATOM 3052 N N . VAL A 1 389 ? 3.618 -10.845 0.939 1.00 94.38 389 VAL A N 1
ATOM 3053 C CA . VAL A 1 389 ? 3.247 -12.206 1.345 1.00 94.38 389 VAL A CA 1
ATOM 3054 C C . VAL A 1 389 ? 2.909 -12.256 2.835 1.00 94.38 389 VAL A C 1
ATOM 3056 O O . VAL A 1 389 ? 1.842 -12.737 3.198 1.00 94.38 389 VAL A O 1
ATOM 3059 N N . PHE A 1 390 ? 3.759 -11.724 3.715 1.00 93.44 390 PHE A N 1
ATOM 3060 C CA . PHE A 1 390 ? 3.507 -11.777 5.161 1.00 93.44 390 PHE A CA 1
ATOM 3061 C C . PHE A 1 390 ? 2.264 -10.983 5.572 1.00 93.44 390 PHE A C 1
ATOM 3063 O O . PHE A 1 390 ? 1.490 -11.429 6.426 1.00 93.44 390 PHE A O 1
ATOM 3070 N N . HIS A 1 391 ? 2.044 -9.832 4.939 1.00 94.56 391 HIS A N 1
ATOM 3071 C CA . HIS A 1 391 ? 0.831 -9.042 5.095 1.00 94.56 391 HIS A CA 1
ATOM 3072 C C . HIS A 1 391 ? -0.389 -9.819 4.604 1.00 94.56 391 HIS A C 1
ATOM 3074 O O . HIS A 1 391 ? -1.391 -9.867 5.311 1.00 94.56 391 HIS A O 1
ATOM 3080 N N . ALA A 1 392 ? -0.289 -10.489 3.454 1.00 95.56 392 ALA A N 1
ATOM 3081 C CA . ALA A 1 392 ? -1.383 -11.266 2.902 1.00 95.56 392 ALA A CA 1
ATOM 3082 C C . ALA A 1 392 ? -1.823 -12.390 3.842 1.00 95.56 392 ALA A C 1
ATOM 3084 O O . ALA A 1 392 ? -2.987 -12.456 4.242 1.00 95.56 392 ALA A O 1
ATOM 3085 N N . LEU A 1 393 ? -0.867 -13.235 4.243 1.00 93.56 393 LEU A N 1
ATOM 3086 C CA . LEU A 1 393 ? -1.107 -14.367 5.134 1.00 93.56 393 LEU A CA 1
ATOM 3087 C C . LEU A 1 393 ? -1.711 -13.891 6.461 1.00 93.56 393 LEU A C 1
ATOM 3089 O O . LEU A 1 393 ? -2.700 -14.454 6.926 1.00 93.56 393 LEU A O 1
ATOM 3093 N N . SER A 1 394 ? -1.171 -12.818 7.046 1.00 92.31 394 SER A N 1
ATOM 3094 C CA . SER A 1 394 ? -1.643 -12.293 8.334 1.00 92.31 394 SER A CA 1
ATOM 3095 C C . SER A 1 394 ? -3.018 -11.636 8.248 1.00 92.31 394 SER A C 1
ATOM 3097 O O . SER A 1 394 ? -3.861 -11.879 9.111 1.00 92.31 394 SER A O 1
ATOM 3099 N N . ALA A 1 395 ? -3.269 -10.821 7.221 1.00 94.81 395 ALA A N 1
ATOM 3100 C CA . ALA A 1 395 ? -4.551 -10.148 7.042 1.00 94.81 395 ALA A CA 1
ATOM 3101 C C . ALA A 1 395 ? -5.661 -11.157 6.748 1.00 94.81 395 ALA A C 1
ATOM 3103 O O . ALA A 1 395 ? -6.710 -11.102 7.387 1.00 94.81 395 ALA A O 1
ATOM 3104 N N . TRP A 1 396 ? -5.411 -12.116 5.851 1.00 94.69 396 TRP A N 1
ATOM 3105 C CA . TRP A 1 396 ? -6.370 -13.170 5.533 1.00 94.69 396 TRP A CA 1
ATOM 3106 C C . TRP A 1 396 ? -6.687 -14.029 6.754 1.00 94.69 396 TRP A C 1
ATOM 3108 O O . TRP A 1 396 ? -7.858 -14.195 7.102 1.00 94.69 396 TRP A O 1
ATOM 3118 N N . THR A 1 397 ? -5.649 -14.508 7.444 1.00 90.75 397 THR A N 1
ATOM 3119 C CA . THR A 1 397 ? -5.796 -15.318 8.658 1.00 90.75 397 THR A CA 1
ATOM 3120 C C . THR A 1 397 ? -6.582 -14.566 9.724 1.00 90.75 397 THR A C 1
ATOM 3122 O O . THR A 1 397 ? -7.500 -15.118 10.329 1.00 90.75 397 THR A O 1
ATOM 3125 N N . SER A 1 398 ? -6.288 -13.278 9.921 1.00 90.81 398 SER A N 1
ATOM 3126 C CA . SER A 1 398 ? -7.019 -12.470 10.892 1.00 90.81 398 SER A CA 1
ATOM 3127 C C . SER A 1 398 ? -8.476 -12.256 10.495 1.00 90.81 398 SER A C 1
ATOM 3129 O O . SER A 1 398 ? -9.376 -12.430 11.321 1.00 90.81 398 SER A O 1
ATOM 3131 N N . ALA A 1 399 ? -8.733 -11.945 9.225 1.00 92.19 399 ALA A N 1
ATOM 3132 C CA . ALA A 1 399 ? -10.066 -11.629 8.744 1.00 92.19 399 ALA A CA 1
ATOM 3133 C C . ALA A 1 399 ? -10.995 -12.855 8.697 1.00 92.19 399 ALA A C 1
ATOM 3135 O O . ALA A 1 399 ? -12.172 -12.724 9.051 1.00 92.19 399 ALA A O 1
ATOM 3136 N N . THR A 1 400 ? -10.470 -14.024 8.315 1.00 91.06 400 THR A N 1
ATOM 3137 C CA . THR A 1 400 ? -11.245 -15.227 7.942 1.00 91.06 400 THR A CA 1
ATOM 3138 C C . THR A 1 400 ? -11.048 -16.429 8.867 1.00 91.06 400 THR A C 1
ATOM 3140 O O . THR A 1 400 ? -11.831 -17.373 8.818 1.00 91.06 400 THR A O 1
ATOM 3143 N N . GLY A 1 401 ? -10.031 -16.415 9.733 1.00 85.69 401 GLY A N 1
ATOM 3144 C CA . GLY A 1 401 ? -9.677 -17.568 10.568 1.00 85.69 401 GLY A CA 1
ATOM 3145 C C . GLY A 1 401 ? -9.051 -18.734 9.795 1.00 85.69 401 GLY A C 1
ATOM 3146 O O . GLY A 1 401 ? -8.640 -19.710 10.414 1.00 85.69 401 GLY A O 1
ATOM 3147 N N . GLU A 1 402 ? -8.942 -18.651 8.467 1.00 88.25 402 GLU A N 1
ATOM 3148 C CA . GLU A 1 402 ? -8.174 -19.607 7.677 1.00 88.25 402 GLU A CA 1
ATOM 3149 C C . GLU A 1 402 ? -6.677 -19.334 7.860 1.00 88.25 402 GLU A C 1
ATOM 3151 O O . GLU A 1 402 ? -6.163 -18.305 7.421 1.00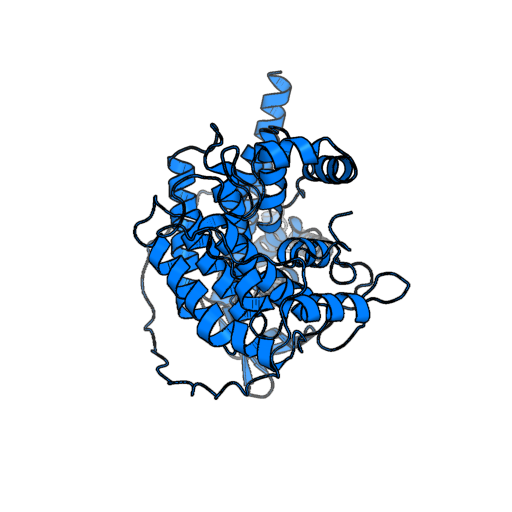 88.25 402 GLU A O 1
ATOM 3156 N N . ASP A 1 403 ? -5.977 -20.262 8.509 1.00 86.25 403 ASP A N 1
ATOM 3157 C CA . ASP A 1 403 ? -4.563 -20.120 8.850 1.00 86.25 403 ASP A CA 1
ATOM 3158 C C . ASP A 1 403 ? -3.646 -20.405 7.655 1.00 86.25 403 ASP A C 1
ATOM 3160 O O . ASP A 1 403 ? -3.110 -21.504 7.486 1.00 86.25 403 ASP A O 1
ATOM 3164 N N . LEU A 1 404 ? -3.437 -19.395 6.812 1.00 87.62 404 LEU A N 1
ATOM 3165 C CA . LEU A 1 404 ? -2.518 -19.537 5.683 1.00 87.62 404 LEU A CA 1
ATOM 3166 C C . LEU A 1 404 ? -1.055 -19.697 6.130 1.00 87.62 404 LEU A C 1
ATOM 3168 O O . LEU A 1 404 ? -0.243 -20.209 5.360 1.00 87.62 404 LEU A O 1
ATOM 3172 N N . TRP A 1 405 ? -0.710 -19.310 7.363 1.00 86.00 405 TRP A N 1
ATOM 3173 C CA . TRP A 1 405 ? 0.619 -19.560 7.923 1.00 86.00 405 TRP A CA 1
ATOM 3174 C C . TRP A 1 405 ? 0.833 -21.040 8.227 1.00 86.00 405 TRP A C 1
ATOM 3176 O O . TRP A 1 405 ? 1.889 -21.581 7.901 1.00 86.00 405 TRP A O 1
ATOM 3186 N N . TYR A 1 406 ? -0.173 -21.711 8.794 1.00 83.69 406 TYR A N 1
ATOM 3187 C CA . TYR A 1 406 ? -0.141 -23.159 8.989 1.00 83.69 406 TYR A CA 1
ATOM 3188 C C . TYR A 1 406 ? 0.027 -23.895 7.656 1.00 83.69 406 TYR A C 1
ATOM 3190 O O . TYR A 1 406 ? 0.895 -24.761 7.556 1.00 83.69 406 TYR A O 1
ATOM 3198 N N . HIS A 1 407 ? -0.737 -23.509 6.627 1.00 81.94 407 HIS A N 1
ATOM 3199 C CA . HIS A 1 407 ? -0.604 -24.078 5.281 1.00 81.94 407 HIS A CA 1
ATOM 3200 C C . HIS A 1 407 ? 0.812 -23.896 4.722 1.00 81.94 407 HIS A C 1
ATOM 3202 O O . HIS A 1 407 ? 1.451 -24.861 4.314 1.00 81.94 407 HIS A O 1
ATOM 3208 N N . ALA A 1 408 ? 1.366 -22.685 4.811 1.00 84.94 408 ALA A N 1
ATOM 3209 C CA . ALA A 1 408 ? 2.732 -22.429 4.368 1.00 84.94 408 ALA A CA 1
ATOM 3210 C C . ALA A 1 408 ? 3.791 -23.267 5.114 1.00 84.94 408 ALA A C 1
ATOM 3212 O O . ALA A 1 408 ? 4.802 -23.658 4.525 1.00 84.94 408 ALA A O 1
ATOM 3213 N N . ALA A 1 409 ? 3.559 -23.564 6.394 1.00 80.75 409 ALA A N 1
ATOM 3214 C CA . ALA A 1 409 ? 4.461 -24.366 7.207 1.00 80.75 409 ALA A CA 1
ATOM 3215 C C . ALA A 1 409 ? 4.405 -25.869 6.899 1.00 80.75 409 ALA A C 1
ATOM 3217 O O . ALA A 1 409 ? 5.449 -26.518 6.890 1.00 80.75 409 ALA A O 1
ATOM 3218 N N . VAL A 1 410 ? 3.215 -26.430 6.651 1.00 81.31 410 VAL A N 1
ATOM 3219 C CA . VAL A 1 410 ? 3.080 -27.845 6.251 1.00 81.31 410 VAL A CA 1
ATOM 3220 C C . VAL A 1 410 ? 3.545 -28.068 4.814 1.00 81.31 410 VAL A C 1
ATOM 3222 O O . VAL A 1 410 ? 4.126 -29.109 4.516 1.00 81.31 410 VAL A O 1
ATOM 3225 N N . ASP A 1 411 ? 3.380 -27.068 3.944 1.00 82.75 411 ASP A N 1
ATOM 3226 C CA . ASP A 1 411 ? 3.739 -27.153 2.529 1.00 82.75 411 ASP A CA 1
ATOM 3227 C C . ASP A 1 411 ? 5.214 -26.802 2.303 1.00 82.75 411 ASP A C 1
ATOM 3229 O O . ASP A 1 411 ? 5.578 -25.898 1.546 1.00 82.75 411 ASP A O 1
ATOM 3233 N N . GLY A 1 412 ? 6.081 -27.510 3.021 1.00 81.94 412 GLY A N 1
ATOM 3234 C CA . GLY A 1 412 ? 7.525 -27.394 2.915 1.00 81.94 412 GLY A CA 1
ATOM 3235 C C . GLY A 1 412 ? 8.144 -26.324 3.805 1.00 81.94 412 GLY A C 1
ATOM 3236 O O . GLY A 1 412 ? 9.359 -26.335 3.912 1.00 81.94 412 GLY A O 1
ATOM 3237 N N . ASN A 1 413 ? 7.389 -25.456 4.485 1.00 87.06 413 ASN A N 1
ATOM 3238 C CA . ASN A 1 413 ? 7.917 -24.439 5.413 1.00 87.06 413 ASN A CA 1
ATOM 3239 C C . ASN A 1 413 ? 8.787 -23.343 4.759 1.00 87.06 413 ASN A C 1
ATOM 3241 O O . ASN A 1 413 ? 9.770 -22.848 5.319 1.00 87.06 413 ASN A O 1
ATOM 3245 N N . TRP A 1 414 ? 8.412 -22.937 3.547 1.00 90.38 414 TRP A N 1
ATOM 3246 C CA . TRP A 1 414 ? 9.100 -21.892 2.782 1.00 90.38 414 TRP A CA 1
ATOM 3247 C C . TRP A 1 414 ? 9.012 -20.507 3.450 1.00 90.38 414 TRP A C 1
ATOM 3249 O O . TRP A 1 414 ? 9.915 -19.689 3.285 1.00 90.38 414 TRP A O 1
ATOM 3259 N N . THR A 1 415 ? 7.976 -20.230 4.251 1.00 90.12 415 THR A N 1
ATOM 3260 C CA . THR A 1 415 ? 7.848 -18.962 4.994 1.00 90.12 415 THR A CA 1
ATOM 3261 C C . THR A 1 415 ? 8.910 -18.795 6.072 1.00 90.12 415 THR A C 1
ATOM 3263 O O . THR A 1 415 ? 9.402 -17.686 6.273 1.00 90.12 415 THR A O 1
ATOM 3266 N N . GLU A 1 416 ? 9.304 -19.873 6.756 1.00 87.88 416 GLU A N 1
ATOM 3267 C CA . GLU A 1 416 ? 10.427 -19.806 7.694 1.00 87.88 416 GLU A CA 1
ATOM 3268 C C . GLU A 1 416 ? 11.746 -19.580 6.946 1.00 87.88 416 GLU A C 1
ATOM 3270 O O . GLU A 1 416 ? 12.582 -18.787 7.373 1.00 87.88 416 GLU A O 1
ATOM 3275 N N . ARG A 1 417 ? 11.915 -20.181 5.769 1.00 90.38 417 ARG A N 1
ATOM 3276 C CA . ARG A 1 417 ? 13.115 -19.951 4.957 1.00 90.38 417 ARG A CA 1
ATOM 3277 C C . ARG A 1 417 ? 13.184 -18.551 4.348 1.00 90.38 417 ARG A C 1
ATOM 3279 O O . ARG A 1 417 ? 14.282 -18.014 4.217 1.00 90.38 417 ARG A O 1
ATOM 3286 N N . MET A 1 418 ? 12.048 -17.891 4.106 1.00 91.56 418 MET A N 1
ATOM 3287 C CA . MET A 1 418 ? 12.029 -16.446 3.827 1.00 91.56 418 MET A CA 1
ATOM 3288 C C . MET A 1 418 ? 12.623 -15.637 4.989 1.00 91.56 418 MET A C 1
ATOM 3290 O O . MET A 1 418 ? 13.373 -14.689 4.750 1.00 91.56 418 MET A O 1
ATOM 3294 N N . LEU A 1 419 ? 12.331 -16.009 6.244 1.00 88.50 419 LEU A N 1
ATOM 3295 C CA . LEU A 1 419 ? 12.947 -15.376 7.417 1.00 88.50 419 LEU A CA 1
ATOM 3296 C C . LEU A 1 419 ? 14.449 -15.650 7.476 1.00 88.50 419 LEU A C 1
ATOM 3298 O O . LEU A 1 419 ? 15.221 -14.730 7.740 1.00 88.50 419 LEU A O 1
ATOM 3302 N N . TYR A 1 420 ? 14.880 -16.880 7.189 1.00 89.25 420 TYR A N 1
ATOM 3303 C CA . TYR A 1 420 ? 16.306 -17.206 7.132 1.00 89.25 420 TYR A CA 1
ATOM 3304 C C . TYR A 1 420 ? 17.025 -16.397 6.059 1.00 89.25 420 TYR A C 1
ATOM 3306 O O . TYR A 1 420 ? 18.088 -15.852 6.338 1.00 89.25 420 TYR A O 1
ATOM 3314 N N . MET A 1 421 ? 16.433 -16.224 4.877 1.00 90.31 421 MET A N 1
ATOM 3315 C CA . MET A 1 421 ? 17.002 -15.369 3.837 1.00 90.31 421 MET A CA 1
ATOM 3316 C C . MET A 1 421 ? 17.174 -13.924 4.322 1.00 90.31 421 MET A C 1
ATOM 3318 O O . MET A 1 421 ? 18.222 -13.334 4.082 1.00 90.31 421 MET A O 1
ATOM 3322 N N . LEU A 1 422 ? 16.207 -13.357 5.058 1.00 88.38 422 LEU A N 1
ATOM 3323 C CA . LEU A 1 422 ? 16.382 -12.037 5.683 1.00 88.38 422 LEU A CA 1
ATOM 3324 C C . LEU A 1 422 ? 17.565 -12.032 6.665 1.00 88.38 422 LEU A C 1
ATOM 3326 O O . LEU A 1 422 ? 18.403 -11.139 6.603 1.00 88.38 422 LEU A O 1
ATOM 3330 N N . ILE A 1 423 ? 17.661 -13.025 7.550 1.00 87.81 423 ILE A N 1
ATOM 3331 C CA . ILE A 1 423 ? 18.731 -13.103 8.558 1.00 87.81 423 ILE A CA 1
ATOM 3332 C C . ILE A 1 423 ? 20.106 -13.246 7.891 1.00 87.81 423 ILE A C 1
ATOM 3334 O O . ILE A 1 423 ? 21.014 -12.478 8.200 1.00 87.81 423 ILE A O 1
ATOM 3338 N N . TYR A 1 424 ? 20.258 -14.176 6.947 1.00 90.50 424 TYR A N 1
ATOM 3339 C CA . TYR A 1 424 ? 21.526 -14.439 6.258 1.00 90.50 424 TYR A CA 1
ATOM 3340 C C . TYR A 1 424 ? 21.927 -13.333 5.279 1.00 90.50 424 TYR A C 1
ATOM 3342 O O . TYR A 1 424 ? 23.114 -13.145 5.021 1.00 90.50 424 TYR A O 1
ATOM 3350 N N . ALA A 1 425 ? 20.965 -12.574 4.753 1.00 89.31 425 ALA A N 1
ATOM 3351 C CA . ALA A 1 425 ? 21.243 -11.397 3.939 1.00 89.31 425 ALA A CA 1
ATOM 3352 C C . ALA A 1 425 ? 21.677 -10.181 4.775 1.00 89.31 425 ALA A C 1
ATOM 3354 O O . ALA A 1 425 ? 22.081 -9.172 4.194 1.00 89.31 425 ALA A O 1
ATOM 3355 N N . CYS A 1 426 ? 21.557 -10.227 6.104 1.00 87.12 426 CYS A N 1
ATOM 3356 C CA . CYS A 1 426 ? 21.917 -9.129 6.993 1.00 87.12 426 CYS A CA 1
ATOM 3357 C C . CYS A 1 426 ? 23.434 -9.104 7.253 1.00 87.12 426 CYS A C 1
ATOM 3359 O O . CYS A 1 426 ? 24.047 -10.102 7.627 1.00 87.12 426 CYS A O 1
ATOM 3361 N N . ARG A 1 427 ? 24.048 -7.940 7.064 1.00 84.50 427 ARG A N 1
ATOM 3362 C CA . ARG A 1 427 ? 25.462 -7.653 7.315 1.00 84.50 427 ARG A CA 1
ATOM 3363 C C . ARG A 1 427 ? 25.681 -7.259 8.786 1.00 84.50 427 ARG A C 1
ATOM 3365 O O . ARG A 1 427 ? 24.731 -6.861 9.460 1.00 84.50 427 ARG A O 1
ATOM 3372 N N . PRO A 1 428 ? 26.931 -7.284 9.294 1.00 86.88 428 PRO A N 1
ATOM 3373 C CA . PRO A 1 428 ? 27.231 -6.919 10.686 1.00 86.88 428 PRO A CA 1
ATOM 3374 C C . PRO A 1 428 ? 26.814 -5.498 11.107 1.00 86.88 428 PRO A C 1
ATOM 3376 O O . PRO A 1 428 ? 26.632 -5.236 12.290 1.00 86.88 428 PRO A O 1
ATOM 3379 N N . ASP A 1 429 ? 26.655 -4.578 10.153 1.00 80.44 429 ASP A N 1
ATOM 3380 C CA . ASP A 1 429 ? 26.180 -3.204 10.370 1.00 80.44 429 ASP A CA 1
ATOM 3381 C C . ASP A 1 429 ? 24.644 -3.069 10.298 1.00 80.44 429 ASP A C 1
ATOM 3383 O O . ASP A 1 429 ? 24.108 -1.957 10.264 1.00 80.44 429 ASP A O 1
ATOM 3387 N N . TYR A 1 430 ? 23.931 -4.201 10.279 1.00 77.00 430 TYR A N 1
ATOM 3388 C CA . TYR A 1 430 ? 22.483 -4.323 10.102 1.00 77.00 430 TYR A CA 1
ATOM 3389 C C . TYR A 1 430 ? 21.951 -3.820 8.753 1.00 77.00 430 TYR A C 1
ATOM 3391 O O . TYR A 1 430 ? 20.741 -3.627 8.606 1.00 77.00 430 TYR A O 1
ATOM 3399 N N . SER A 1 431 ? 22.827 -3.595 7.770 1.00 80.12 431 SER A N 1
ATOM 3400 C CA . SER A 1 431 ? 22.417 -3.398 6.379 1.00 80.12 431 SER A CA 1
ATOM 3401 C C . SER A 1 431 ? 22.191 -4.742 5.683 1.00 80.12 431 SER A C 1
ATOM 3403 O O . SER A 1 431 ? 22.669 -5.772 6.147 1.00 80.12 431 SER A O 1
ATOM 3405 N N . TYR A 1 432 ? 21.477 -4.770 4.561 1.00 84.81 432 TYR A N 1
ATOM 3406 C CA . TYR A 1 432 ? 21.356 -5.986 3.752 1.00 84.81 432 TYR A CA 1
ATOM 3407 C C . TYR A 1 432 ? 22.423 -6.056 2.650 1.00 84.81 432 TYR A C 1
ATOM 3409 O O . TYR A 1 432 ? 22.926 -5.030 2.187 1.00 84.81 432 TYR A O 1
ATOM 3417 N N . VAL A 1 433 ? 22.762 -7.269 2.204 1.00 86.88 433 VAL A N 1
ATOM 3418 C CA . VAL A 1 433 ? 23.622 -7.485 1.032 1.00 86.88 433 VAL A CA 1
ATOM 3419 C C . VAL A 1 433 ? 23.047 -6.797 -0.209 1.00 86.88 433 VAL A C 1
ATOM 3421 O O . VAL A 1 433 ? 21.839 -6.807 -0.458 1.00 86.88 433 VAL A O 1
ATOM 3424 N N . THR A 1 434 ? 23.932 -6.202 -1.004 1.00 85.44 434 THR A N 1
ATOM 3425 C CA . THR A 1 434 ? 23.582 -5.449 -2.209 1.00 85.44 434 THR A CA 1
ATOM 3426 C C . THR A 1 434 ? 23.731 -6.342 -3.438 1.00 85.44 434 THR A C 1
ATOM 3428 O O . THR A 1 434 ? 24.850 -6.632 -3.859 1.00 85.44 434 THR A O 1
ATOM 3431 N N . TYR A 1 435 ? 22.616 -6.782 -4.015 1.00 85.94 435 TYR A N 1
ATOM 3432 C CA . TYR A 1 435 ? 22.572 -7.502 -5.292 1.00 85.94 435 TYR A CA 1
ATOM 3433 C C . TYR A 1 435 ? 21.305 -7.120 -6.057 1.00 85.94 435 TYR A C 1
ATOM 3435 O O . TYR A 1 435 ? 20.347 -6.680 -5.429 1.00 85.94 435 TYR A O 1
ATOM 3443 N N . GLY A 1 436 ? 21.280 -7.316 -7.379 1.00 86.62 436 GLY A N 1
ATOM 3444 C CA . GLY A 1 436 ? 20.157 -6.904 -8.230 1.00 86.62 436 GLY A CA 1
ATOM 3445 C C . GLY A 1 436 ? 19.924 -5.388 -8.209 1.00 86.62 436 GLY A C 1
ATOM 3446 O O . GLY A 1 436 ? 20.832 -4.623 -7.883 1.00 86.62 436 GLY A O 1
ATOM 3447 N N . ASP A 1 437 ? 18.701 -4.961 -8.524 1.00 82.00 437 ASP A N 1
ATOM 3448 C CA . ASP A 1 437 ? 18.334 -3.543 -8.499 1.00 82.00 437 ASP A CA 1
ATOM 3449 C C . ASP A 1 437 ? 18.321 -3.030 -7.057 1.00 82.00 437 ASP A C 1
ATOM 3451 O O . ASP A 1 437 ? 17.499 -3.445 -6.234 1.00 82.00 437 ASP A O 1
ATOM 3455 N N . PHE A 1 438 ? 19.262 -2.147 -6.731 1.00 75.38 438 PHE A N 1
ATOM 3456 C CA . PHE A 1 438 ? 19.473 -1.643 -5.378 1.00 75.38 438 PHE A CA 1
ATOM 3457 C C . PHE A 1 438 ? 19.788 -0.147 -5.419 1.00 75.38 438 PHE A C 1
ATOM 3459 O O . PHE A 1 438 ? 20.709 0.277 -6.119 1.00 75.38 438 PHE A O 1
ATOM 3466 N N . TYR A 1 439 ? 19.060 0.663 -4.649 1.00 66.69 439 TYR A N 1
ATOM 3467 C CA . TYR A 1 439 ? 19.333 2.095 -4.558 1.00 66.69 439 TYR A CA 1
ATOM 3468 C C . TYR A 1 439 ? 20.515 2.346 -3.611 1.00 66.69 439 TYR A C 1
ATOM 3470 O O . TYR A 1 439 ? 20.472 2.025 -2.427 1.00 66.69 439 TYR A O 1
ATOM 3478 N N . GLN A 1 440 ? 21.601 2.921 -4.133 1.00 56.12 440 GLN A N 1
ATOM 3479 C CA . GLN A 1 440 ? 22.852 3.141 -3.390 1.00 56.12 440 GLN A CA 1
ATOM 3480 C C . GLN A 1 440 ? 22.828 4.338 -2.422 1.00 56.12 440 GLN A C 1
ATOM 3482 O O . GLN A 1 440 ? 23.841 4.626 -1.784 1.00 56.12 440 GLN A O 1
ATOM 3487 N N . SER A 1 441 ? 21.712 5.056 -2.274 1.00 51.78 441 SER A N 1
ATOM 3488 C CA . SER A 1 441 ? 21.641 6.178 -1.333 1.00 51.78 441 SER A CA 1
ATOM 3489 C C . SER A 1 441 ? 21.709 5.647 0.104 1.00 51.78 441 SER A C 1
ATOM 3491 O O . SER A 1 441 ? 20.739 5.079 0.604 1.00 51.78 441 SER A O 1
ATOM 3493 N N . GLY A 1 442 ? 22.871 5.810 0.743 1.00 45.56 442 GLY A N 1
ATOM 3494 C CA . GLY A 1 442 ? 23.347 5.093 1.936 1.00 45.56 442 GLY A CA 1
ATOM 3495 C C . GLY A 1 442 ? 22.545 5.193 3.240 1.00 45.56 442 GLY A C 1
ATOM 3496 O O . GLY A 1 442 ? 23.094 4.871 4.287 1.00 45.56 442 GLY A O 1
ATOM 3497 N N . TRP A 1 443 ? 21.279 5.613 3.212 1.00 45.16 443 TRP A N 1
ATOM 3498 C CA . TRP A 1 443 ? 20.427 5.782 4.393 1.00 45.16 443 TRP A CA 1
ATOM 3499 C C . TRP A 1 443 ? 18.936 5.503 4.161 1.00 45.16 443 TRP A C 1
ATOM 3501 O O . TRP A 1 443 ? 18.116 5.807 5.026 1.00 45.16 443 TRP A O 1
ATOM 3511 N N . THR A 1 444 ? 18.532 4.916 3.032 1.00 53.16 444 THR A N 1
ATOM 3512 C CA . THR A 1 444 ? 17.107 4.616 2.830 1.00 53.16 444 THR A CA 1
ATOM 3513 C C . THR A 1 444 ? 16.648 3.489 3.761 1.00 53.16 444 THR A C 1
ATOM 3515 O O . THR A 1 444 ? 17.416 2.587 4.121 1.00 53.16 444 THR A O 1
ATOM 3518 N N . ALA A 1 445 ? 15.353 3.491 4.103 1.00 51.88 445 ALA A N 1
ATOM 3519 C CA . ALA A 1 445 ? 14.643 2.388 4.770 1.00 51.88 445 ALA A CA 1
ATOM 3520 C C . ALA A 1 445 ? 14.807 1.024 4.052 1.00 51.88 445 ALA A C 1
ATOM 3522 O O . ALA A 1 445 ? 14.383 -0.024 4.536 1.00 51.88 445 ALA A O 1
ATOM 3523 N N . GLU A 1 446 ? 15.442 1.007 2.884 1.00 52.47 446 GLU A N 1
ATOM 3524 C CA . GLU A 1 446 ? 15.803 -0.168 2.096 1.00 52.47 446 GLU A CA 1
ATOM 3525 C C . GLU A 1 446 ? 17.006 -0.922 2.666 1.00 52.47 446 GLU A C 1
ATOM 3527 O O . GLU A 1 446 ? 17.104 -2.136 2.508 1.00 52.47 446 GLU A O 1
ATOM 3532 N N . THR A 1 447 ? 17.851 -0.251 3.449 1.00 54.06 447 THR A N 1
ATOM 3533 C CA . THR A 1 447 ? 18.993 -0.892 4.116 1.00 54.06 447 THR A CA 1
ATOM 3534 C C . THR A 1 447 ? 18.594 -1.641 5.387 1.00 54.06 447 THR A C 1
ATOM 3536 O O . THR A 1 447 ? 19.241 -2.622 5.724 1.00 54.06 447 THR A O 1
ATOM 3539 N N . LYS A 1 448 ? 17.500 -1.250 6.062 1.00 58.22 448 LYS A N 1
ATOM 3540 C CA . LYS A 1 448 ? 17.077 -1.810 7.363 1.00 58.22 448 LYS A CA 1
ATOM 3541 C C . LYS A 1 448 ? 15.588 -2.172 7.349 1.00 58.22 448 LYS A C 1
ATOM 3543 O O . LYS A 1 448 ? 14.758 -1.353 6.978 1.00 58.22 448 LYS A O 1
ATOM 3548 N N . SER A 1 449 ? 15.200 -3.389 7.729 1.00 59.59 449 SER A N 1
ATOM 3549 C CA . SER A 1 449 ? 13.772 -3.747 7.872 1.00 59.59 449 SER A CA 1
ATOM 3550 C C . SER A 1 449 ? 13.549 -4.758 8.970 1.00 59.59 449 SER A C 1
ATOM 3552 O O . SER A 1 449 ? 13.473 -5.960 8.739 1.00 59.59 449 SER A O 1
ATOM 3554 N N . TYR A 1 450 ? 13.391 -4.216 10.168 1.00 61.72 450 TYR A N 1
ATOM 3555 C CA . TYR A 1 450 ? 12.963 -4.960 11.340 1.00 61.72 450 TYR A CA 1
ATOM 3556 C C . TYR A 1 450 ? 11.496 -5.428 11.229 1.00 61.72 450 TYR A C 1
ATOM 3558 O O . TYR A 1 450 ? 11.156 -6.519 11.669 1.00 61.72 450 TYR A O 1
ATOM 3566 N N . ASN A 1 451 ? 10.632 -4.659 10.552 1.00 65.38 451 ASN A N 1
ATOM 3567 C CA . ASN A 1 451 ? 9.188 -4.935 10.481 1.00 65.38 451 ASN A CA 1
ATOM 3568 C C . ASN A 1 451 ? 8.834 -6.254 9.768 1.00 65.38 451 ASN A C 1
ATOM 3570 O O . ASN A 1 451 ? 7.901 -6.944 10.179 1.00 65.38 451 ASN A O 1
ATOM 3574 N N . ASN A 1 452 ? 9.580 -6.629 8.723 1.00 64.38 452 ASN A N 1
ATOM 3575 C CA . ASN A 1 452 ? 9.346 -7.894 8.016 1.00 64.38 452 ASN A CA 1
ATOM 3576 C C . ASN A 1 452 ? 9.742 -9.102 8.868 1.00 64.38 452 ASN A C 1
ATOM 3578 O O . ASN A 1 452 ? 9.037 -10.107 8.846 1.00 64.38 452 ASN A O 1
ATOM 3582 N N . LEU A 1 453 ? 10.832 -8.984 9.637 1.00 68.44 453 LEU A N 1
ATOM 3583 C CA . LEU A 1 453 ? 11.231 -10.010 10.598 1.00 68.44 453 LEU A CA 1
ATOM 3584 C C . LEU A 1 453 ? 10.128 -10.198 11.640 1.00 68.44 453 LEU A C 1
ATOM 3586 O O . LEU A 1 453 ? 9.656 -11.316 11.786 1.00 68.44 453 LEU A O 1
ATOM 3590 N N . LEU A 1 454 ? 9.643 -9.112 12.257 1.00 66.88 454 LEU A N 1
ATOM 3591 C CA . LEU A 1 454 ? 8.544 -9.168 13.231 1.00 66.88 454 LEU A CA 1
ATOM 3592 C C . LEU A 1 454 ? 7.269 -9.817 12.674 1.00 66.88 454 LEU A C 1
ATOM 3594 O O . LEU A 1 454 ? 6.622 -10.613 13.351 1.00 66.88 454 LEU A O 1
ATOM 3598 N N . SER A 1 455 ? 6.890 -9.461 11.444 1.00 66.62 455 SER A N 1
ATOM 3599 C CA . SER A 1 455 ? 5.667 -9.981 10.823 1.00 66.62 455 SER A CA 1
ATOM 3600 C C . SER A 1 455 ? 5.773 -11.483 10.570 1.00 66.62 455 SER A C 1
ATOM 3602 O O . SER A 1 455 ? 4.862 -12.235 10.914 1.00 66.62 455 SER A O 1
ATOM 3604 N N . GLY A 1 456 ? 6.903 -11.932 10.016 1.00 68.94 456 GLY A N 1
ATOM 3605 C CA . GLY A 1 456 ? 7.114 -13.352 9.776 1.00 68.94 456 GLY A CA 1
ATOM 3606 C C . GLY A 1 456 ? 7.291 -14.139 11.072 1.00 68.94 456 GLY A C 1
ATOM 3607 O O . GLY A 1 456 ? 6.682 -15.191 11.200 1.00 68.94 456 GLY A O 1
ATOM 3608 N N . THR A 1 457 ? 8.020 -13.631 12.072 1.00 71.25 457 THR A N 1
ATOM 3609 C CA . THR A 1 457 ? 8.204 -14.338 13.353 1.00 71.25 457 THR A CA 1
ATOM 3610 C C . THR A 1 457 ? 6.900 -14.488 14.126 1.00 71.25 457 THR A C 1
ATOM 3612 O O . THR A 1 457 ? 6.673 -15.528 14.746 1.00 71.25 457 THR A O 1
ATOM 3615 N N . TYR A 1 458 ? 6.017 -13.485 14.069 1.00 69.06 458 TYR A N 1
ATOM 3616 C CA . TYR A 1 458 ? 4.672 -13.595 14.625 1.00 69.06 458 TYR A CA 1
ATOM 3617 C C . TYR A 1 458 ? 3.862 -14.680 13.903 1.00 69.06 458 TYR A C 1
ATOM 3619 O O . TYR A 1 458 ? 3.325 -15.574 14.558 1.00 69.06 458 TYR A O 1
ATOM 3627 N N . GLY A 1 459 ? 3.825 -14.639 12.566 1.00 67.69 459 GLY A N 1
ATOM 3628 C CA . GLY A 1 459 ? 3.076 -15.585 11.736 1.00 67.69 459 GLY A CA 1
ATOM 3629 C C . GLY A 1 459 ? 3.550 -17.033 11.867 1.00 67.69 459 GLY A C 1
ATOM 3630 O O . GLY A 1 459 ? 2.752 -17.932 12.118 1.00 67.69 459 GLY A O 1
ATOM 3631 N N . THR A 1 460 ? 4.862 -17.266 11.803 1.00 68.25 460 THR A N 1
ATOM 3632 C CA . THR A 1 460 ? 5.460 -18.600 11.969 1.00 68.25 460 THR A CA 1
ATOM 3633 C C . THR A 1 460 ? 5.517 -19.051 13.431 1.00 68.25 460 THR A C 1
ATOM 3635 O O . THR A 1 460 ? 6.002 -20.146 13.713 1.00 68.25 460 THR A O 1
ATOM 3638 N N . ARG A 1 461 ? 5.076 -18.207 14.378 1.00 67.94 461 ARG A N 1
ATOM 3639 C CA . ARG A 1 461 ? 5.231 -18.404 15.831 1.00 67.94 461 ARG A CA 1
ATOM 3640 C C . ARG A 1 461 ? 6.674 -18.726 16.228 1.00 67.94 461 ARG A C 1
ATOM 3642 O O . ARG A 1 461 ? 6.914 -19.493 17.160 1.00 67.94 461 ARG A O 1
ATOM 3649 N N . ASN A 1 462 ? 7.635 -18.150 15.510 1.00 55.97 462 ASN A N 1
ATOM 3650 C CA . ASN A 1 462 ? 9.042 -18.362 15.789 1.00 55.97 462 ASN A CA 1
ATOM 3651 C C . ASN A 1 462 ? 9.411 -17.591 17.077 1.00 55.97 462 ASN A C 1
ATOM 3653 O O . ASN A 1 462 ? 9.222 -16.369 17.132 1.00 55.97 462 ASN A O 1
ATOM 3657 N N . PRO A 1 463 ? 9.928 -18.274 18.118 1.00 52.62 463 PRO A N 1
ATOM 3658 C CA . PRO A 1 463 ? 10.189 -17.662 19.421 1.00 52.62 463 PRO A CA 1
ATOM 3659 C C . PRO A 1 463 ? 11.251 -16.555 19.367 1.00 52.62 463 PRO A C 1
ATOM 3661 O O . PRO A 1 463 ? 11.266 -15.686 20.235 1.00 52.62 463 PRO A O 1
ATOM 3664 N N . TYR A 1 464 ? 12.105 -16.534 18.339 1.00 46.75 464 TYR A N 1
ATOM 3665 C CA . TYR A 1 464 ? 13.196 -15.566 18.210 1.00 46.75 464 TYR A CA 1
ATOM 3666 C C . TYR A 1 464 ? 12.748 -14.148 17.829 1.00 46.75 464 TYR A C 1
ATOM 3668 O O . TYR A 1 464 ? 13.559 -13.229 17.899 1.00 46.75 464 TYR A O 1
ATOM 3676 N N . GLY A 1 465 ? 11.482 -13.938 17.453 1.00 42.28 465 GLY A N 1
ATOM 3677 C CA . GLY A 1 465 ? 10.954 -12.598 17.161 1.00 42.28 465 GLY A CA 1
ATOM 3678 C C . GLY A 1 465 ? 9.716 -12.206 17.957 1.00 42.28 465 GLY A C 1
ATOM 3679 O O . GLY A 1 465 ? 8.970 -11.342 17.506 1.00 42.28 465 GLY A O 1
ATOM 3680 N N . GLN A 1 466 ? 9.469 -12.857 19.098 1.00 38.38 466 GLN A N 1
ATOM 3681 C CA . GLN A 1 466 ? 8.427 -12.457 20.056 1.00 38.38 466 GLN A CA 1
ATOM 3682 C C . GLN A 1 466 ? 8.977 -11.651 21.250 1.00 38.38 466 GLN A C 1
ATOM 3684 O O . GLN A 1 466 ? 8.198 -11.285 22.131 1.00 38.38 466 GLN A O 1
ATOM 3689 N N . GLY A 1 467 ? 10.294 -11.405 21.281 1.00 31.47 467 GLY A N 1
ATOM 3690 C CA . GLY A 1 467 ? 11.002 -10.651 22.324 1.00 31.47 467 GLY A CA 1
ATOM 3691 C C . GLY A 1 467 ? 11.025 -9.147 22.102 1.00 31.47 467 GLY A C 1
ATOM 3692 O O . GLY A 1 467 ? 11.110 -8.727 20.925 1.00 31.47 467 GLY A O 1
#

Sequence (467 aa):
MERQQAALGAAAATVLFCAVCGAAERGDLTGYIRERSKPGDTVYVEVGGRSVRAALVKADE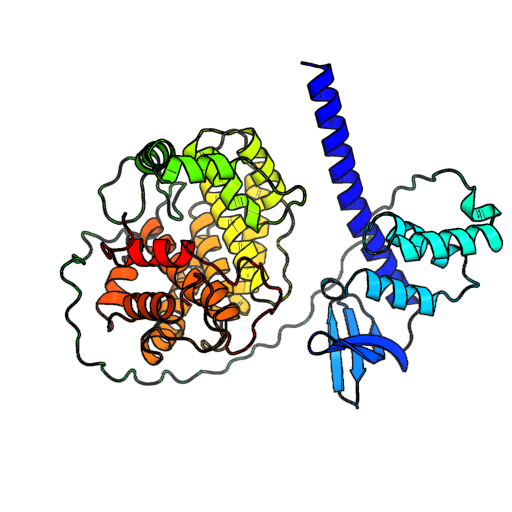EGIAASLMGMEIPQNWYDIGDRQLLLMARRLAGDEDGEALLLLYRFAIRREELKDEAVKLEGTLKERFPERFDAPKHQESVKPAASEEKPPGDEIQGDIPVLPVAAAGGTTPGPFLKAPRGTYEGIFRGHPKIFVRDGDREPGFGISLGELRRRARTAPWSAFTGRLREAPEEPVHYSAPNLAMSWLATGNESAARRAIEIIKQPIRMDGTTYMGDHLEAVCIAYDWLYNYPGFSEEDKRAVRESILRSAEQMRRIMHDHAWHTRPYAWANGVMFAGLALYPEEPRAEALARAAVEQYKRYLIPARQMHDGAWQNSMAYGRKYMVRSVFHALSAWTSATGEDLWYHAAVDGNWTERMLYMLIYACRPDYSYVTYGDFYQSGWTAETKSYNNLLSGTYGTRNPYGQG

pLDDT: mean 80.82, std 20.89, range [28.34, 98.81]